Protein AF-0000000086809860 (afdb_homodimer)

Radius of gyration: 26.33 Å; Cα contacts (8 Å, |Δi|>4): 1000; chains: 2; bounding box: 72×67×66 Å

pLDDT: mean 78.14, std 24.74, range [19.41, 98.88]

Sequence (538 aa):
MSITKIWAREILDSRGNPTVEVDLYTARGLFRAAVPSGASTGIYEALELRDGDKQRYLGKGVLKAVDHINTTIAPALISSGLSVVEQEKLDNLMLELDGTENKSKFGANAILGVSLAVCKAGAAERELPLYRHIAQLAGNSDLILPVPAFNVINGGSHAGNKLAMQEFMILPVGAESFRDAMQLGAEVYHTLKGVIKDKYGKDATNVGDEGGFAPFLSCSVISHPRHTLADPPPCSGACPTPAVSTLPLWVPLPSRLLPFLSPRRRATGMSITKIWAREILDSRGNPTVEVDLYTARGLFRAAVPSGASTGIYEALELRDGDKQRYLGKGVLKAVDHINTTIAPALISSGLSVVEQEKLDNLMLELDGTENKSKFGANAILGVSLAVCKAGAAERELPLYRHIAQLAGNSDLILPVPAFNVINGGSHAGNKLAMQEFMILPVGAESFRDAMQLGAEVYHTLKGVIKDKYGKDATNVGDEGGFAPFLSCSVISHPRHTLADPPPCSGACPTPAVSTLPLWVPLPSRLLPFLSPRRRATG

Solvent-accessible surface area (backbone atoms only — not comparable to full-atom values): 29586 Å² total; per-residue (Å²): 99,44,52,75,46,52,47,47,40,78,42,65,46,100,84,54,43,54,32,40,32,23,42,31,29,39,94,89,41,79,21,73,22,68,38,85,81,70,91,78,76,59,92,86,44,62,33,68,49,54,55,61,46,61,89,37,66,73,16,44,31,33,60,58,18,30,46,38,35,50,69,47,49,30,56,51,53,42,70,66,58,51,41,35,72,44,51,67,61,55,48,48,50,53,46,60,71,43,66,43,94,44,30,61,70,45,8,33,47,35,54,49,12,50,50,48,12,36,49,49,42,19,10,56,74,67,71,38,58,56,69,56,40,51,26,55,76,68,71,46,87,78,86,76,86,76,75,67,72,41,60,52,32,24,5,27,95,37,18,31,30,59,29,51,37,31,34,33,36,48,66,55,77,64,43,89,41,70,70,49,26,51,48,52,51,36,42,50,49,55,49,47,49,52,51,43,29,72,73,66,30,54,45,24,58,20,17,17,86,80,61,6,30,30,44,83,42,63,56,33,32,73,68,49,92,82,54,56,100,71,68,76,44,79,64,75,79,87,70,79,65,49,62,67,44,74,50,85,72,80,59,88,47,62,82,87,56,61,77,53,72,61,78,79,71,80,73,80,118,99,43,53,75,46,55,48,48,42,79,42,64,45,99,83,55,43,52,31,42,32,22,40,33,29,40,94,88,42,80,22,74,21,68,38,86,80,71,89,79,77,59,93,85,45,64,32,69,47,53,55,61,44,60,89,38,66,72,15,43,31,33,59,59,18,28,47,37,34,49,70,46,48,30,56,52,53,42,70,65,58,50,41,36,70,44,53,67,61,55,50,47,49,53,46,59,71,43,66,43,94,44,30,62,69,44,8,33,46,33,53,46,13,50,49,48,13,35,48,50,43,18,11,56,74,68,70,38,57,55,70,57,41,52,26,55,77,69,72,46,85,79,84,76,84,76,75,66,75,40,60,53,32,24,5,29,94,36,18,33,30,59,28,48,37,31,34,33,36,50,65,56,76,64,44,89,41,70,67,50,26,50,50,53,52,38,42,50,49,53,50,48,46,52,50,43,28,72,72,65,31,52,46,24,58,21,17,18,87,79,60,6,30,31,44,82,41,62,55,34,32,73,67,48,90,83,54,55,99,74,65,79,46,76,66,74,79,90,68,78,67,47,63,68,44,74,50,85,72,80,61,89,49,64,83,87,57,62,76,56,74,60,77,77,71,80,74,82,120

Secondary structure (DSSP, 8-state):
-B--EEEEEEEE-TTS-EEEEEEEEETTEEEEEE----S---TTSPPPP----TTTGGGT--HHHHHHIIIIIHHHHHHHT-BTT-HHHHHHHHHHHH--TT-TTT-HHHHHHHHHHHHHHHHHHTT--HHHHHHHHHT-----PPPP-EEEEE-GGGSSSS-S-SEEEE--TT-SSHHHHHHHHHHHHHHHHHHHHHHH-GGGG-B-TTS-B-----GGGTTSTT--TT------S-----SEE---------GGGGGG---------/-B--EEEEEEEE-TTS-EEEEEEEEETTEEEEEE----S---TTS--------TTTGGGT--HHHHHHIIIIIHHHHHHHT-BTT-HHHHHHHHHHHH--TT-TTT-HHHHHHHHHHHHHHHHHHTT--HHHHHHHHHT-----PPPP-EEEEE-GGGSSSS-S-SEEEE--TT-SSHHHHHHHHHHHHHHHHHHHHHHH-GGGG-B-TTS-B-----GGGTTSTT--TT------S-----SEE---------GGGGGG---------

Nearest PDB structures (foldseek):
  2akz-assembly1_A  TM=9.689E-01  e=5.409E-35  Homo sapiens
  3b97-assembly1_A  TM=9.758E-01  e=7.255E-32  Homo sapiens
  8uel-assembly1_B  TM=9.713E-01  e=5.290E-31  Penaeus vannamei
  5wro-assembly1_A-2  TM=9.645E-01  e=1.937E-29  Drosophila melanogaster
  1pdy-assembly1_A  TM=9.615E-01  e=6.302E-29  Homarus gammarus

InterPro domains:
  IPR000941 Enolase [PR00148] (35-49)
  IPR000941 Enolase [PR00148] (107-123)
  IPR000941 Enolase [PR00148] (164-177)
  IPR000941 Enolase [PTHR11902] (1-216)
  IPR020810 Enolase, C-terminal TIM barrel domain [PF00113] (143-218)
  IPR020810 Enolase, C-terminal TIM barrel domain [SM01192] (142-267)
  IPR020811 Enolase, N-terminal [PF03952] (3-134)
  IPR020811 Enolase, N-terminal [SM01193] (3-134)
  IPR029017 Enolase-like, N-terminal [G3DSA:3.30.390.10] (1-126)
  IPR029017 Enolase-like, N-terminal [SSF54826] (3-138)
  IPR036849 Enolase-like, C-terminal domain superfamily [G3DSA:3.20.20.120] (128-224)
  IPR036849 Enolase-like, C-terminal domain superfamily [SSF51604] (143-217)

Structure (mmCIF, N/CA/C/O backbone):
data_AF-0000000086809860-model_v1
#
loop_
_entity.id
_entity.type
_entity.pdbx_description
1 polymer 'phosphopyruvate hydratase'
#
loop_
_atom_site.group_PDB
_atom_site.id
_atom_site.type_symbol
_atom_site.label_atom_id
_atom_site.label_alt_id
_atom_site.label_comp_id
_atom_site.label_asym_id
_atom_site.label_entity_id
_atom_site.label_seq_id
_atom_site.pdbx_PDB_ins_code
_atom_site.Cartn_x
_atom_site.Cartn_y
_atom_site.Cartn_z
_atom_site.occupancy
_atom_site.B_iso_or_equiv
_atom_site.auth_seq_id
_atom_site.auth_comp_id
_atom_site.auth_asym_id
_atom_site.auth_atom_id
_atom_site.pdbx_PDB_model_num
ATOM 1 N N . MET A 1 1 ? -31.062 3.893 -1.19 1 74.06 1 MET A N 1
ATOM 2 C CA . MET A 1 1 ? -31.094 3.23 0.11 1 74.06 1 MET A CA 1
ATOM 3 C C . MET A 1 1 ? -30.484 4.117 1.188 1 74.06 1 MET A C 1
ATOM 5 O O . MET A 1 1 ? -29.594 4.926 0.901 1 74.06 1 MET A O 1
ATOM 9 N N . SER A 1 2 ? -31.078 3.922 2.383 1 88.5 2 SER A N 1
ATOM 10 C CA . SER A 1 2 ? -30.719 4.801 3.494 1 88.5 2 SER A CA 1
ATOM 11 C C . SER A 1 2 ? -29.516 4.262 4.262 1 88.5 2 SER A C 1
ATOM 13 O O . SER A 1 2 ? -29.188 3.076 4.16 1 88.5 2 SER A O 1
ATOM 15 N N . ILE A 1 3 ? -28.812 5.078 4.879 1 97.06 3 ILE A N 1
ATOM 16 C CA . ILE A 1 3 ? -27.688 4.785 5.766 1 97.06 3 ILE A CA 1
ATOM 17 C C . ILE A 1 3 ? -28.203 4.121 7.043 1 97.06 3 ILE A C 1
ATOM 19 O O . ILE A 1 3 ? -29.172 4.586 7.645 1 97.06 3 ILE A O 1
ATOM 23 N N . THR A 1 4 ? -27.594 3.061 7.422 1 97.62 4 THR A N 1
ATOM 24 C CA . THR A 1 4 ? -28.047 2.363 8.617 1 97.62 4 THR A CA 1
ATOM 25 C C . THR A 1 4 ? -27.047 2.557 9.766 1 97.62 4 THR A C 1
ATOM 27 O O . THR A 1 4 ? -27.422 2.508 10.938 1 97.62 4 THR A O 1
ATOM 30 N N . LYS A 1 5 ? -25.812 2.719 9.398 1 98.19 5 LYS A N 1
ATOM 31 C CA . LYS A 1 5 ? -24.766 2.877 10.414 1 98.19 5 LYS A CA 1
ATOM 32 C C . LYS A 1 5 ? -23.547 3.584 9.844 1 98.19 5 LYS A C 1
ATOM 34 O O . LYS A 1 5 ? -23.203 3.389 8.68 1 98.19 5 LYS A O 1
ATOM 39 N N . ILE A 1 6 ? -22.953 4.414 10.641 1 98.75 6 ILE A N 1
ATOM 40 C CA . ILE A 1 6 ? -21.672 5.035 10.336 1 98.75 6 ILE A CA 1
ATOM 41 C C . ILE A 1 6 ? -20.734 4.91 11.547 1 98.75 6 ILE A C 1
ATOM 43 O O . ILE A 1 6 ? -21.141 5.176 12.68 1 98.75 6 ILE A O 1
ATOM 47 N N . TRP A 1 7 ? -19.531 4.445 11.258 1 98.75 7 TRP A N 1
ATOM 48 C CA . TRP A 1 7 ? -18.531 4.34 12.328 1 98.75 7 TRP A CA 1
ATOM 49 C C . TRP A 1 7 ? -17.156 4.75 11.828 1 98.75 7 TRP A C 1
ATOM 51 O O . TRP A 1 7 ? -16.703 4.273 10.789 1 98.75 7 TRP A O 1
ATOM 61 N N . ALA A 1 8 ? -16.562 5.633 12.609 1 98.75 8 ALA A N 1
ATOM 62 C CA . ALA A 1 8 ? -15.234 6.121 12.242 1 98.75 8 ALA A CA 1
ATOM 63 C C . ALA A 1 8 ? -14.18 5.629 13.234 1 98.75 8 ALA A C 1
ATOM 65 O O . ALA A 1 8 ? -14.492 5.344 14.391 1 98.75 8 ALA A O 1
ATOM 66 N N . ARG A 1 9 ? -12.977 5.516 12.766 1 98.56 9 ARG A N 1
ATOM 67 C CA . ARG A 1 9 ? -11.836 5.164 13.609 1 98.56 9 ARG A CA 1
ATOM 68 C C . ARG A 1 9 ? -10.57 5.867 13.133 1 98.56 9 ARG A C 1
ATOM 70 O O . ARG A 1 9 ? -10.539 6.422 12.031 1 98.56 9 ARG A O 1
ATOM 77 N N . GLU A 1 10 ? -9.617 5.887 14.031 1 97.81 10 GLU A N 1
ATOM 78 C CA . GLU A 1 10 ? -8.297 6.418 13.719 1 97.81 10 GLU A CA 1
ATOM 79 C C . GLU A 1 10 ? -7.395 5.336 13.133 1 97.81 10 GLU A C 1
ATOM 81 O O . GLU A 1 10 ? -7.316 4.227 13.664 1 97.81 10 GLU A O 1
ATOM 86 N N . ILE A 1 11 ? -6.793 5.637 11.984 1 96.56 11 ILE A N 1
ATOM 87 C CA . ILE A 1 11 ? -5.801 4.766 11.359 1 96.56 11 ILE A CA 1
ATOM 88 C C . ILE A 1 11 ? -4.523 5.551 11.086 1 96.56 11 ILE A C 1
ATOM 90 O O . ILE A 1 11 ? -4.457 6.754 11.352 1 96.56 11 ILE A O 1
ATOM 94 N N . LEU A 1 12 ? -3.51 4.914 10.664 1 94.38 12 LEU A N 1
ATOM 95 C CA . LEU A 1 12 ? -2.262 5.574 10.297 1 94.38 12 LEU A CA 1
ATOM 96 C C . LEU A 1 12 ? -2.086 5.602 8.789 1 94.38 12 LEU A C 1
ATOM 98 O O . LEU A 1 12 ? -2.389 4.617 8.102 1 94.38 12 LEU A O 1
ATOM 102 N N . ASP A 1 13 ? -1.653 6.664 8.359 1 90.06 13 ASP A N 1
ATOM 103 C CA . ASP A 1 13 ? -1.361 6.77 6.93 1 90.06 13 ASP A CA 1
ATOM 104 C C . ASP A 1 13 ? 0.019 6.199 6.609 1 90.06 13 ASP A C 1
ATOM 106 O O . ASP A 1 13 ? 0.656 5.582 7.465 1 90.06 13 ASP A O 1
ATOM 110 N N . SER A 1 14 ? 0.405 6.367 5.34 1 86.25 14 SER A N 1
ATOM 111 C CA . SER A 1 14 ? 1.627 5.738 4.852 1 86.25 14 SER A CA 1
ATOM 112 C C . SER A 1 14 ? 2.863 6.367 5.488 1 86.25 14 SER A C 1
ATOM 114 O O . SER A 1 14 ? 3.955 5.797 5.426 1 86.25 14 SER A O 1
ATOM 116 N N . ARG A 1 15 ? 2.711 7.48 6.168 1 84.31 15 ARG A N 1
ATOM 117 C CA . ARG A 1 15 ? 3.844 8.156 6.793 1 84.31 15 ARG A CA 1
ATOM 118 C C . ARG A 1 15 ? 3.83 7.957 8.305 1 84.31 15 ARG A C 1
ATOM 120 O O . ARG A 1 15 ? 4.652 8.539 9.023 1 84.31 15 ARG A O 1
ATOM 127 N N . GLY A 1 16 ? 2.885 7.262 8.711 1 88.75 16 GLY A N 1
ATOM 128 C CA . GLY A 1 16 ? 2.807 7 10.141 1 88.75 16 GLY A CA 1
ATOM 129 C C . GLY A 1 16 ? 2.049 8.07 10.898 1 88.75 16 GLY A C 1
ATOM 130 O O . GLY A 1 16 ? 2.166 8.172 12.125 1 88.75 16 GLY A O 1
ATOM 131 N N . ASN A 1 17 ? 1.341 8.859 10.188 1 92.69 17 ASN A N 1
ATOM 132 C CA . ASN A 1 17 ? 0.503 9.867 10.828 1 92.69 17 ASN A CA 1
ATOM 133 C C . ASN A 1 17 ? -0.947 9.398 10.938 1 92.69 17 ASN A C 1
ATOM 135 O O . ASN A 1 17 ? -1.474 8.773 10.016 1 92.69 17 ASN A O 1
ATOM 139 N N . PRO A 1 18 ? -1.567 9.781 12.031 1 96 18 PRO A N 1
ATOM 140 C CA . PRO A 1 18 ? -2.977 9.414 12.18 1 96 18 PRO A CA 1
ATOM 141 C C . PRO A 1 18 ? -3.875 10.055 11.133 1 96 18 PRO A C 1
ATOM 143 O O . PRO A 1 18 ? -3.637 11.203 10.727 1 96 18 PRO A O 1
ATOM 146 N N . THR A 1 19 ? -4.801 9.297 10.695 1 96.75 19 THR A N 1
ATOM 147 C CA . THR A 1 19 ? -5.867 9.797 9.836 1 96.75 19 THR A CA 1
ATOM 148 C C . THR A 1 19 ? -7.184 9.086 10.141 1 96.75 19 THR A C 1
ATOM 150 O O . THR A 1 19 ? -7.266 8.297 11.078 1 96.75 19 THR A O 1
ATOM 153 N N . VAL A 1 20 ? -8.195 9.43 9.367 1 97.88 20 VAL A N 1
ATOM 154 C CA . VAL A 1 20 ? -9.539 8.969 9.688 1 97.88 20 VAL A CA 1
ATOM 155 C C . VAL A 1 20 ? -9.992 7.93 8.656 1 97.88 20 VAL A C 1
ATOM 157 O O . VAL A 1 20 ? -9.766 8.094 7.461 1 97.88 20 VAL A O 1
ATOM 160 N N . GLU A 1 21 ? -10.57 6.855 9.133 1 98.62 21 GLU A N 1
ATOM 161 C CA . GLU A 1 21 ? -11.266 5.883 8.297 1 98.62 21 GLU A CA 1
ATOM 162 C C . GLU A 1 21 ? -12.734 5.75 8.703 1 98.62 21 GLU A C 1
ATOM 164 O O . GLU A 1 21 ? -13.047 5.73 9.898 1 98.62 21 GLU A O 1
ATOM 169 N N . VAL A 1 22 ? -13.609 5.598 7.711 1 98.88 22 VAL A N 1
ATOM 170 C CA . VAL A 1 22 ? -15.047 5.57 7.973 1 98.88 22 VAL A CA 1
ATOM 171 C C . VAL A 1 22 ? -15.664 4.32 7.344 1 98.88 22 VAL A C 1
ATOM 173 O O . VAL A 1 22 ? -15.398 4.008 6.18 1 98.88 22 VAL A O 1
ATOM 176 N N . ASP A 1 23 ? -16.453 3.656 8.094 1 98.81 23 ASP A N 1
ATOM 177 C CA . ASP A 1 23 ? -17.344 2.598 7.613 1 98.81 23 ASP A CA 1
ATOM 178 C C . ASP A 1 23 ? -18.781 3.082 7.531 1 98.81 23 ASP A C 1
ATOM 180 O O . ASP A 1 23 ? -19.344 3.572 8.516 1 98.81 23 ASP A O 1
ATOM 184 N N . LEU A 1 24 ? -19.312 2.967 6.414 1 98.81 24 LEU A N 1
ATOM 185 C CA . LEU A 1 24 ? -20.719 3.309 6.199 1 98.81 24 LEU A CA 1
ATOM 186 C C . LEU A 1 24 ? -21.516 2.09 5.738 1 98.81 24 LEU A C 1
ATOM 188 O O . LEU A 1 24 ? -21.094 1.39 4.812 1 98.81 24 LEU A O 1
ATOM 192 N N . TYR A 1 25 ? -22.641 1.857 6.395 1 98.38 25 TYR A N 1
ATOM 193 C CA . TYR A 1 25 ? -23.438 0.668 6.113 1 98.38 25 TYR A CA 1
ATOM 194 C C . TYR A 1 25 ? -24.766 1.041 5.469 1 98.38 25 TYR A C 1
ATOM 196 O O . TYR A 1 25 ? -25.406 2.012 5.875 1 98.38 25 TYR A O 1
ATOM 204 N N . THR A 1 26 ? -25.094 0.268 4.5 1 97.5 26 THR A N 1
ATOM 205 C CA . THR A 1 26 ? -26.422 0.264 3.891 1 97.5 26 THR A CA 1
ATOM 206 C C . THR A 1 26 ? -26.922 -1.163 3.721 1 97.5 26 THR A C 1
ATOM 208 O O . THR A 1 26 ? -26.281 -2.117 4.168 1 97.5 26 THR A O 1
ATOM 211 N N . ALA A 1 27 ? -28.094 -1.268 3.086 1 95.62 27 ALA A N 1
ATOM 212 C CA . ALA A 1 27 ? -28.641 -2.596 2.805 1 95.62 27 ALA A CA 1
ATOM 213 C C . ALA A 1 27 ? -27.75 -3.35 1.819 1 95.62 27 ALA A C 1
ATOM 215 O O . ALA A 1 27 ? -27.797 -4.582 1.749 1 95.62 27 ALA A O 1
ATOM 216 N N . ARG A 1 28 ? -26.922 -2.578 1.138 1 94.75 28 ARG A N 1
ATOM 217 C CA . ARG A 1 28 ? -26.078 -3.174 0.111 1 94.75 28 ARG A CA 1
ATOM 218 C C . ARG A 1 28 ? -24.75 -3.631 0.697 1 94.75 28 ARG A C 1
ATOM 220 O O . ARG A 1 28 ? -23.969 -4.32 0.029 1 94.75 28 ARG A O 1
ATOM 227 N N . GLY A 1 29 ? -24.516 -3.213 1.917 1 95.69 29 GLY A N 1
ATOM 228 C CA . GLY A 1 29 ? -23.266 -3.676 2.529 1 95.69 29 GLY A CA 1
ATOM 229 C C . GLY A 1 29 ? -22.469 -2.561 3.17 1 95.69 29 GLY A C 1
ATOM 230 O O . GLY A 1 29 ? -23.031 -1.54 3.576 1 95.69 29 GLY A O 1
ATOM 231 N N . LEU A 1 30 ? -21.219 -2.814 3.387 1 97.69 30 LEU A N 1
ATOM 232 C CA . LEU A 1 30 ? -20.281 -1.899 4.031 1 97.69 30 LEU A CA 1
ATOM 233 C C . LEU A 1 30 ? -19.438 -1.153 2.992 1 97.69 30 LEU A C 1
ATOM 235 O O . LEU A 1 30 ? -18.953 -1.756 2.035 1 97.69 30 LEU A O 1
ATOM 239 N N . PHE A 1 31 ? -19.359 0.101 3.145 1 98.06 31 PHE A N 1
ATOM 240 C CA . PHE A 1 31 ? -18.531 0.964 2.299 1 98.06 31 PHE A CA 1
ATOM 241 C C . PHE A 1 31 ? -17.516 1.733 3.135 1 98.06 31 PHE A C 1
ATOM 243 O O . PHE A 1 31 ? -17.891 2.566 3.963 1 98.06 31 PHE A O 1
ATOM 250 N N . ARG A 1 32 ? -16.297 1.496 2.842 1 98.31 32 ARG A N 1
ATOM 251 C CA . ARG A 1 32 ? -15.211 2.031 3.668 1 98.31 32 ARG A CA 1
ATOM 252 C C . ARG A 1 32 ? -14.43 3.105 2.92 1 98.31 32 ARG A C 1
ATOM 254 O O . ARG A 1 32 ? -14.172 2.969 1.723 1 98.31 32 ARG A O 1
ATOM 261 N N . ALA A 1 33 ? -14.086 4.184 3.635 1 98.06 33 ALA A N 1
ATOM 262 C CA . ALA A 1 33 ? -13.258 5.246 3.07 1 98.06 33 ALA A CA 1
ATOM 263 C C . ALA A 1 33 ? -12.219 5.727 4.078 1 98.06 33 ALA A C 1
ATOM 265 O O . ALA A 1 33 ? -12.508 5.848 5.27 1 98.06 33 ALA A O 1
ATOM 266 N N . ALA A 1 34 ? -11 5.926 3.559 1 97.56 34 ALA A N 1
ATOM 267 C CA . ALA A 1 34 ? -9.914 6.512 4.344 1 97.56 34 ALA A CA 1
ATOM 268 C C . ALA A 1 34 ? -9.539 7.891 3.809 1 97.56 34 ALA A C 1
ATOM 270 O O . ALA A 1 34 ? -9.484 8.102 2.596 1 97.56 34 ALA A O 1
ATOM 271 N N . VAL A 1 35 ? -9.242 8.75 4.699 1 95.5 35 VAL A N 1
ATOM 272 C CA . VAL A 1 35 ? -8.969 10.133 4.32 1 95.5 35 VAL A CA 1
ATOM 273 C C . VAL A 1 35 ? -7.492 10.281 3.959 1 95.5 35 VAL A C 1
ATOM 275 O O . VAL A 1 35 ? -6.617 9.906 4.738 1 95.5 35 VAL A O 1
ATOM 278 N N . PRO A 1 36 ? -7.25 10.781 2.771 1 87.56 36 PRO A N 1
ATOM 279 C CA . PRO A 1 36 ? -5.855 11.086 2.441 1 87.56 36 PRO A CA 1
ATOM 280 C C . PRO A 1 36 ? -5.293 12.25 3.254 1 87.56 36 PRO A C 1
ATOM 282 O O . PRO A 1 36 ? -6.047 13.125 3.68 1 87.56 36 PRO A O 1
ATOM 285 N N . SER A 1 37 ? -4.062 12.156 3.602 1 75.31 37 SER A N 1
ATOM 286 C CA . SER A 1 37 ? -3.408 13.227 4.355 1 75.31 37 SER A CA 1
ATOM 287 C C . SER A 1 37 ? -2.111 13.664 3.68 1 75.31 37 SER A C 1
ATOM 289 O O . SER A 1 37 ? -1.237 12.836 3.406 1 75.31 37 SER A O 1
ATOM 291 N N . GLY A 1 38 ? -2.123 14.828 3.127 1 67.75 38 GLY A N 1
ATOM 292 C CA . GLY A 1 38 ? -0.941 15.336 2.449 1 67.75 38 GLY A CA 1
ATOM 293 C C . GLY A 1 38 ? -0.037 16.156 3.354 1 67.75 38 GLY A C 1
ATOM 294 O O . GLY A 1 38 ? -0.45 16.562 4.438 1 67.75 38 GLY A O 1
ATOM 295 N N . ALA A 1 39 ? 1.229 16.203 3.023 1 63.72 39 ALA A N 1
ATOM 296 C CA . ALA A 1 39 ? 2.229 16.969 3.764 1 63.72 39 ALA A CA 1
ATOM 297 C C . ALA A 1 39 ? 2.031 18.469 3.562 1 63.72 39 ALA A C 1
ATOM 299 O O . ALA A 1 39 ? 2.271 19.266 4.477 1 63.72 39 ALA A O 1
ATOM 300 N N . SER A 1 40 ? 1.51 18.797 2.357 1 57.41 40 SER A N 1
ATOM 301 C CA . SER A 1 40 ? 1.402 20.234 2.061 1 57.41 40 SER A CA 1
ATOM 302 C C . SER A 1 40 ? 0.064 20.797 2.527 1 57.41 40 SER A C 1
ATOM 304 O O . SER A 1 40 ? -0.99 20.219 2.246 1 57.41 40 SER A O 1
ATOM 306 N N . THR A 1 41 ? 0.049 21.531 3.604 1 60.47 41 THR A N 1
ATOM 307 C CA . THR A 1 41 ? -1.183 22.172 4.055 1 60.47 41 THR A CA 1
ATOM 308 C C . THR A 1 41 ? -1.137 23.672 3.793 1 60.47 41 THR A C 1
ATOM 310 O O . THR A 1 41 ? -0.152 24.344 4.125 1 60.47 41 THR A O 1
ATOM 313 N N . GLY A 1 42 ? -1.962 24.078 2.791 1 58.22 42 GLY A N 1
ATOM 314 C CA . GLY A 1 42 ? -2.059 25.5 2.523 1 58.22 42 GLY A CA 1
ATOM 315 C C . GLY A 1 42 ? -2.938 26.234 3.52 1 58.22 42 GLY A C 1
ATOM 316 O O . GLY A 1 42 ? -3.801 25.625 4.156 1 58.22 42 GLY A O 1
ATOM 317 N N . ILE A 1 43 ? -2.668 27.5 3.674 1 62.19 43 ILE A N 1
ATOM 318 C CA . ILE A 1 43 ? -3.363 28.328 4.656 1 62.19 43 ILE A CA 1
ATOM 319 C C . ILE A 1 43 ? -4.836 28.453 4.266 1 62.19 43 ILE A C 1
ATOM 321 O O . ILE A 1 43 ? -5.68 28.766 5.109 1 62.19 43 ILE A O 1
ATOM 325 N N . TYR A 1 44 ? -5.223 28.25 3.037 1 69.12 44 TYR A N 1
ATOM 326 C CA . TYR A 1 44 ? -6.602 28.453 2.607 1 69.12 44 TYR A CA 1
ATOM 327 C C . TYR A 1 44 ? -7.316 27.109 2.441 1 69.12 44 TYR A C 1
ATOM 329 O O . TYR A 1 44 ? -8.477 27.062 2.021 1 69.12 44 TYR A O 1
ATOM 337 N N . GLU A 1 45 ? -6.676 26.156 2.922 1 74.62 45 GLU A N 1
ATOM 338 C CA . GLU A 1 45 ? -7.234 24.828 2.705 1 74.62 45 GLU A CA 1
ATOM 339 C C . GLU A 1 45 ? -8.156 24.422 3.852 1 74.62 45 GLU A C 1
ATOM 341 O O . GLU A 1 45 ? -8.109 25.016 4.934 1 74.62 45 GLU A O 1
ATOM 346 N N . ALA A 1 46 ? -9.125 23.578 3.518 1 84.62 46 ALA A N 1
ATOM 347 C CA . ALA A 1 46 ? -9.945 22.953 4.551 1 84.62 46 ALA A CA 1
ATOM 348 C C . ALA A 1 46 ? -9.078 22.406 5.684 1 84.62 46 ALA A C 1
ATOM 350 O O . ALA A 1 46 ? -7.984 21.891 5.445 1 84.62 46 ALA A O 1
ATOM 351 N N . LEU A 1 47 ? -9.547 22.656 6.84 1 86.69 47 LEU A N 1
ATOM 352 C CA . LEU A 1 47 ? -8.719 22.375 8 1 86.69 47 LEU A CA 1
ATOM 353 C C . LEU A 1 47 ? -8.797 20.906 8.375 1 86.69 47 LEU A C 1
ATOM 355 O O . LEU A 1 47 ? -9.883 20.375 8.617 1 86.69 47 LEU A O 1
ATOM 359 N N . GLU A 1 48 ? -7.734 20.312 8.32 1 90.69 48 GLU A N 1
ATOM 360 C CA . GLU A 1 48 ? -7.625 19 8.93 1 90.69 48 GLU A CA 1
ATOM 361 C C . GLU A 1 48 ? -7.57 19.094 10.453 1 90.69 48 GLU A C 1
ATOM 363 O O . GLU A 1 48 ? -6.605 19.609 11.016 1 90.69 48 GLU A O 1
ATOM 368 N N . LEU A 1 49 ? -8.539 18.562 11.125 1 94.31 49 LEU A N 1
ATOM 369 C CA . LEU A 1 49 ? -8.625 18.719 12.57 1 94.31 49 LEU A CA 1
ATOM 370 C C . LEU A 1 49 ? -7.719 17.703 13.273 1 94.31 49 LEU A C 1
ATOM 372 O O . LEU A 1 49 ? -7.879 16.5 13.109 1 94.31 49 LEU A O 1
ATOM 376 N N . ARG A 1 50 ? -6.785 18.234 14.016 1 95.5 50 ARG A N 1
ATOM 377 C CA . ARG A 1 50 ? -5.879 17.469 14.859 1 95.5 50 ARG A CA 1
ATOM 378 C C . ARG A 1 50 ? -6.203 17.656 16.344 1 95.5 50 ARG A C 1
ATOM 380 O O . ARG A 1 50 ? -6.727 18.703 16.734 1 95.5 50 ARG A O 1
ATOM 387 N N . ASP A 1 51 ? -5.844 16.688 17.109 1 97.06 51 ASP A N 1
ATOM 388 C CA . ASP A 1 51 ? -6.152 16.75 18.531 1 97.06 51 ASP A CA 1
ATOM 389 C C . ASP A 1 51 ? -5.285 17.781 19.25 1 97.06 51 ASP A C 1
ATOM 391 O O . ASP A 1 51 ? -5.711 18.391 20.234 1 97.06 51 ASP A O 1
ATOM 395 N N . GLY A 1 52 ? -4.094 17.859 18.859 1 95.5 52 GLY A N 1
ATOM 396 C CA . GLY A 1 52 ? -3.178 18.812 19.484 1 95.5 52 GLY A CA 1
ATOM 397 C C . GLY A 1 52 ? -2.537 18.266 20.75 1 95.5 52 GLY A C 1
ATOM 398 O O . GLY A 1 52 ? -1.748 18.969 21.391 1 95.5 52 GLY A O 1
ATOM 399 N N . ASP A 1 53 ? -2.922 17.078 21.141 1 95.44 53 ASP A N 1
ATOM 400 C CA . ASP A 1 53 ? -2.316 16.438 22.312 1 95.44 53 ASP A CA 1
ATOM 401 C C . ASP A 1 53 ? -0.92 15.914 21.984 1 95.44 53 ASP A C 1
ATOM 403 O O . ASP A 1 53 ? -0.777 14.898 21.281 1 95.44 53 ASP A O 1
ATOM 407 N N . LYS A 1 54 ? 0.078 16.531 22.531 1 93.5 54 LYS A N 1
ATOM 408 C CA . LYS A 1 54 ? 1.468 16.219 22.203 1 93.5 54 LYS A CA 1
ATOM 409 C C . LYS A 1 54 ? 1.853 14.82 22.703 1 93.5 54 LYS A C 1
ATOM 411 O O . LYS A 1 54 ? 2.873 14.273 22.281 1 93.5 54 LYS A O 1
ATOM 416 N N . GLN A 1 55 ? 1.052 14.258 23.516 1 92.31 55 GLN A N 1
ATOM 417 C CA . GLN A 1 55 ? 1.352 12.93 24.062 1 92.31 55 GLN A CA 1
ATOM 418 C C . GLN A 1 55 ? 0.96 11.836 23.078 1 92.31 55 GLN A C 1
ATOM 420 O O . GLN A 1 55 ? 1.316 10.672 23.266 1 92.31 55 GLN A O 1
ATOM 425 N N . ARG A 1 56 ? 0.265 12.258 22.094 1 94.5 56 ARG A N 1
ATOM 426 C CA . ARG A 1 56 ? -0.136 11.289 21.078 1 94.5 56 ARG A CA 1
ATOM 427 C C . ARG A 1 56 ? 0.291 11.742 19.688 1 94.5 56 ARG A C 1
ATOM 429 O O . ARG A 1 56 ? -0.183 12.766 19.188 1 94.5 56 ARG A O 1
ATOM 436 N N . TYR A 1 57 ? 1.152 10.953 19.109 1 94.75 57 TYR A N 1
ATOM 437 C CA . TYR A 1 57 ? 1.629 11.188 17.75 1 94.75 57 TYR A CA 1
ATOM 438 C C . TYR A 1 57 ? 2.098 12.625 17.578 1 94.75 57 TYR A C 1
ATOM 440 O O . TYR A 1 57 ? 1.791 13.266 16.578 1 94.75 57 TYR A O 1
ATOM 448 N N . LEU A 1 58 ? 2.656 13.156 18.641 1 92.75 58 LEU A N 1
ATOM 449 C CA . LEU A 1 58 ? 3.236 14.5 18.625 1 92.75 58 LEU A CA 1
ATOM 450 C C . LEU A 1 58 ? 2.178 15.547 18.297 1 92.75 58 LEU A C 1
ATOM 452 O O . LEU A 1 58 ? 2.465 16.531 17.625 1 92.75 58 LEU A O 1
ATOM 456 N N . GLY A 1 59 ? 0.941 15.273 18.672 1 94.94 59 GLY A N 1
ATOM 457 C CA . GLY A 1 59 ? -0.137 16.234 18.5 1 94.94 59 GLY A CA 1
ATOM 458 C C . GLY A 1 59 ? -0.984 15.984 17.266 1 94.94 59 GLY A C 1
ATOM 459 O O . GLY A 1 59 ? -1.991 16.656 17.047 1 94.94 59 GLY A O 1
ATOM 460 N N . LYS A 1 60 ? -0.639 14.969 16.516 1 94.31 60 LYS A N 1
ATOM 461 C CA . LYS A 1 60 ? -1.269 14.789 15.203 1 94.31 60 LYS A CA 1
ATOM 462 C C . LYS A 1 60 ? -2.441 13.82 15.289 1 94.31 60 LYS A C 1
ATOM 464 O O . LYS A 1 60 ? -2.975 13.383 14.266 1 94.31 60 LYS A O 1
ATOM 469 N N . GLY A 1 61 ? -2.816 13.43 16.516 1 95.81 61 GLY A N 1
ATOM 470 C CA . GLY A 1 61 ? -3.984 12.578 16.672 1 95.81 61 GLY A CA 1
ATOM 471 C C . GLY A 1 61 ? -5.234 13.156 16.031 1 95.81 61 GLY A C 1
ATOM 472 O O . GLY A 1 61 ? -5.336 14.375 15.844 1 95.81 61 GLY A O 1
ATOM 473 N N . VAL A 1 62 ? -6.199 12.234 15.781 1 97.56 62 VAL A N 1
ATOM 474 C CA . VAL A 1 62 ? -7.398 12.727 15.109 1 97.56 62 VAL A CA 1
ATOM 475 C C . VAL A 1 62 ? -8.641 12.18 15.812 1 97.56 62 VAL A C 1
ATOM 477 O O . VAL A 1 62 ? -9.68 11.969 15.18 1 97.56 62 VAL A O 1
ATOM 480 N N . LEU A 1 63 ? -8.625 11.945 17.047 1 97.94 63 LEU A N 1
ATOM 481 C CA . LEU A 1 63 ? -9.742 11.352 17.766 1 97.94 63 LEU A CA 1
ATOM 482 C C . LEU A 1 63 ? -10.891 12.344 17.891 1 97.94 63 LEU A C 1
ATOM 484 O O . LEU A 1 63 ? -12.062 11.938 17.953 1 97.94 63 LEU A O 1
ATOM 488 N N . LYS A 1 64 ? -10.609 13.602 17.891 1 98.06 64 LYS A N 1
ATOM 489 C CA . LYS A 1 64 ? -11.672 14.594 17.891 1 98.06 64 LYS A CA 1
ATOM 490 C C . LYS A 1 64 ? -12.523 14.492 16.641 1 98.06 64 LYS A C 1
ATOM 492 O O . LYS A 1 64 ? -13.758 14.484 16.703 1 98.06 64 LYS A O 1
ATOM 497 N N . ALA A 1 65 ? -11.844 14.414 15.555 1 97.94 65 ALA A N 1
ATOM 498 C CA . ALA A 1 65 ? -12.555 14.258 14.289 1 97.94 65 ALA A CA 1
ATOM 499 C C . ALA A 1 65 ? -13.367 12.961 14.281 1 97.94 65 ALA A C 1
ATOM 501 O O . ALA A 1 65 ? -14.516 12.953 13.844 1 97.94 65 ALA A O 1
ATOM 502 N N . VAL A 1 66 ? -12.766 11.922 14.75 1 98.69 66 VAL A N 1
ATOM 503 C CA . VAL A 1 66 ? -13.422 10.625 14.828 1 98.69 66 VAL A CA 1
ATOM 504 C C . VAL A 1 66 ? -14.68 10.742 15.695 1 98.69 66 VAL A C 1
ATOM 506 O O . VAL A 1 66 ? -15.742 10.242 15.32 1 98.69 66 VAL A O 1
ATOM 509 N N . ASP A 1 67 ? -14.539 11.414 16.797 1 98.62 67 ASP A N 1
ATOM 510 C CA . ASP A 1 67 ? -15.656 11.594 17.719 1 98.62 67 ASP A CA 1
ATOM 511 C C . ASP A 1 67 ? -16.766 12.414 17.078 1 98.62 67 ASP A C 1
ATOM 513 O O . ASP A 1 67 ? -17.953 12.117 17.266 1 98.62 67 ASP A O 1
ATOM 517 N N . HIS A 1 68 ? -16.406 13.398 16.359 1 98.56 68 HIS A N 1
ATOM 518 C CA . HIS A 1 68 ? -17.406 14.203 15.672 1 98.56 68 HIS A CA 1
ATOM 519 C C . HIS A 1 68 ? -18.219 13.359 14.695 1 98.56 68 HIS A C 1
ATOM 521 O O . HIS A 1 68 ? -19.422 13.555 14.555 1 98.56 68 HIS A O 1
ATOM 527 N N . ILE A 1 69 ? -17.562 12.453 14.016 1 98.75 69 ILE A N 1
ATOM 528 C CA . ILE A 1 69 ? -18.281 11.578 13.086 1 98.75 69 ILE A CA 1
ATOM 529 C C . ILE A 1 69 ? -19.219 10.664 13.852 1 98.75 69 ILE A C 1
ATOM 531 O O . ILE A 1 69 ? -20.422 10.586 13.539 1 98.75 69 ILE A O 1
ATOM 535 N N . ASN A 1 70 ? -18.75 10.047 14.898 1 98.81 70 ASN A N 1
ATOM 536 C CA . ASN A 1 70 ? -19.484 8.984 15.586 1 98.81 70 ASN A CA 1
ATOM 537 C C . ASN A 1 70 ? -20.625 9.547 16.422 1 98.81 70 ASN A C 1
ATOM 539 O O . ASN A 1 70 ? -21.656 8.898 16.578 1 98.81 70 ASN A O 1
ATOM 543 N N . THR A 1 71 ? -20.516 10.758 16.891 1 98.5 71 THR A N 1
ATOM 544 C CA . THR A 1 71 ? -21.484 11.25 17.859 1 98.5 71 THR A CA 1
ATOM 545 C C . THR A 1 71 ? -22.422 12.273 17.219 1 98.5 71 THR A C 1
ATOM 547 O O . THR A 1 71 ? -23.531 12.477 17.688 1 98.5 71 THR A O 1
ATOM 550 N N . THR A 1 72 ? -21.969 12.945 16.172 1 98.5 72 THR A N 1
ATOM 551 C CA . THR A 1 72 ? -22.766 14.047 15.633 1 98.5 72 THR A CA 1
ATOM 552 C C . THR A 1 72 ? -23.156 13.773 14.188 1 98.5 72 THR A C 1
ATOM 554 O O . THR A 1 72 ? -24.344 13.695 13.859 1 98.5 72 THR A O 1
ATOM 557 N N . ILE A 1 73 ? -22.219 13.547 13.344 1 98.69 73 ILE A N 1
ATOM 558 C CA . ILE A 1 73 ? -22.469 13.422 11.914 1 98.69 73 ILE A CA 1
ATOM 559 C C . ILE A 1 73 ? -23.297 12.164 11.648 1 98.69 73 ILE A C 1
ATOM 561 O O . ILE A 1 73 ? -24.297 12.203 10.922 1 98.69 73 ILE A O 1
ATOM 565 N N . ALA A 1 74 ? -22.891 11.07 12.258 1 98.62 74 ALA A N 1
ATOM 566 C CA . ALA A 1 74 ? -23.531 9.773 12.016 1 98.62 74 ALA A CA 1
ATOM 567 C C . ALA A 1 74 ? -25.016 9.82 12.375 1 98.62 74 ALA A C 1
ATOM 569 O O . ALA A 1 74 ? -25.875 9.562 11.531 1 98.62 74 ALA A O 1
ATOM 570 N N . PRO A 1 75 ? -25.359 10.211 13.609 1 98.31 75 PRO A N 1
ATOM 571 C CA . PRO A 1 75 ? -26.797 10.266 13.938 1 98.31 75 PRO A CA 1
ATOM 572 C C . PRO A 1 75 ? -27.578 11.227 13.047 1 98.31 75 PRO A C 1
ATOM 574 O O . PRO A 1 75 ? -28.719 10.945 12.688 1 98.31 75 PRO A O 1
ATOM 577 N N . ALA A 1 76 ? -26.969 12.336 12.664 1 98.25 76 ALA A N 1
ATOM 578 C CA . ALA A 1 76 ? -27.656 13.32 11.828 1 98.25 76 ALA A CA 1
ATOM 579 C C . ALA A 1 76 ? -27.969 12.758 10.445 1 98.25 76 ALA A C 1
ATOM 581 O O . ALA A 1 76 ? -29.078 12.922 9.938 1 98.25 76 ALA A O 1
ATOM 582 N N . LEU A 1 77 ? -27 12.086 9.867 1 98.31 77 LEU A N 1
ATOM 583 C CA . LEU A 1 77 ? -27.188 11.523 8.531 1 98.31 77 LEU A CA 1
ATOM 584 C C . LEU A 1 77 ? -28.203 10.375 8.562 1 98.31 77 LEU A C 1
ATOM 586 O O . LEU A 1 77 ? -29.031 10.258 7.664 1 98.31 77 LEU A O 1
ATOM 590 N N . ILE A 1 78 ? -28.125 9.57 9.578 1 97.81 78 ILE A N 1
ATOM 591 C CA . ILE A 1 78 ? -29.031 8.438 9.703 1 97.81 78 ILE A CA 1
ATOM 592 C C . ILE A 1 78 ? -30.469 8.945 9.906 1 97.81 78 ILE A C 1
ATOM 594 O O . ILE A 1 78 ? -31.391 8.453 9.258 1 97.81 78 ILE A O 1
ATOM 598 N N . SER A 1 79 ? -30.625 9.938 10.727 1 97.19 79 SER A N 1
ATOM 599 C CA . SER A 1 79 ? -31.938 10.469 11.047 1 97.19 79 SER A CA 1
ATOM 600 C C . SER A 1 79 ? -32.531 11.211 9.859 1 97.19 79 SER A C 1
ATOM 602 O O . SER A 1 79 ? -33.75 11.32 9.734 1 97.19 79 SER A O 1
ATOM 604 N N . SER A 1 80 ? -31.719 11.766 9.016 1 96.44 80 SER A N 1
ATOM 605 C CA . SER A 1 80 ? -32.188 12.523 7.863 1 96.44 80 SER A CA 1
ATOM 606 C C . SER A 1 80 ? -33 11.641 6.91 1 96.44 80 SER A C 1
ATOM 608 O O . SER A 1 80 ? -33.875 12.125 6.195 1 96.44 80 SER A O 1
ATOM 610 N N . GLY A 1 81 ? -32.594 10.336 6.797 1 95.94 81 GLY A N 1
ATOM 611 C CA . GLY A 1 81 ? -33.281 9.406 5.906 1 95.94 81 GLY A CA 1
ATOM 612 C C . GLY A 1 81 ? -32.906 9.609 4.445 1 95.94 81 GLY A C 1
ATOM 613 O O . GLY A 1 81 ? -33.531 9.016 3.562 1 95.94 81 GLY A O 1
ATOM 614 N N . LEU A 1 82 ? -31.969 10.406 4.223 1 96.5 82 LEU A N 1
ATOM 615 C CA . LEU A 1 82 ? -31.562 10.688 2.852 1 96.5 82 LEU A CA 1
ATOM 616 C C . LEU A 1 82 ? -30.922 9.453 2.215 1 96.5 82 LEU A C 1
ATOM 618 O O . LEU A 1 82 ? -30.266 8.672 2.896 1 96.5 82 LEU A O 1
ATOM 622 N N . SER A 1 83 ? -31.156 9.43 0.932 1 96.88 83 SER A N 1
ATOM 623 C CA . SER A 1 83 ? -30.562 8.344 0.167 1 96.88 83 SER A CA 1
ATOM 624 C C . SER A 1 83 ? -29.078 8.617 -0.118 1 96.88 83 SER A C 1
ATOM 626 O O . SER A 1 83 ? -28.703 9.758 -0.375 1 96.88 83 SER A O 1
ATOM 628 N N . VAL A 1 84 ? -28.312 7.539 -0.191 1 97.5 84 VAL A N 1
ATOM 629 C CA . VAL A 1 84 ? -26.891 7.668 -0.45 1 97.5 84 VAL A CA 1
ATOM 630 C C . VAL A 1 84 ? -26.672 8.148 -1.883 1 97.5 84 VAL A C 1
ATOM 632 O O . VAL A 1 84 ? -25.562 8.586 -2.23 1 97.5 84 VAL A O 1
ATOM 635 N N . VAL A 1 85 ? -27.625 8.07 -2.754 1 96.94 85 VAL A N 1
ATOM 636 C CA . VAL A 1 85 ? -27.469 8.516 -4.133 1 96.94 85 VAL A CA 1
ATOM 637 C C . VAL A 1 85 ? -27.531 10.039 -4.191 1 96.94 85 VAL A C 1
ATOM 639 O O . VAL A 1 85 ? -27.141 10.648 -5.188 1 96.94 85 VAL A O 1
ATOM 642 N N . GLU A 1 86 ? -28.094 10.648 -3.137 1 96.75 86 GLU A N 1
ATOM 643 C CA . GLU A 1 86 ? -28.203 12.102 -3.059 1 96.75 86 GLU A CA 1
ATOM 644 C C . GLU A 1 86 ? -26.953 12.711 -2.428 1 96.75 86 GLU A C 1
ATOM 646 O O . GLU A 1 86 ? -27.031 13.367 -1.388 1 96.75 86 GLU A O 1
ATOM 651 N N . GLN A 1 87 ? -25.828 12.602 -3.088 1 97.75 87 GLN A N 1
ATOM 652 C CA . GLN A 1 87 ? -24.516 13 -2.598 1 97.75 87 GLN A CA 1
ATOM 653 C C . GLN A 1 87 ? -24.5 14.469 -2.186 1 97.75 87 GLN A C 1
ATOM 655 O O . GLN A 1 87 ? -24.062 14.812 -1.084 1 97.75 87 GLN A O 1
ATOM 660 N N . GLU A 1 88 ? -25 15.328 -3.02 1 97.06 88 GLU A N 1
ATOM 661 C CA . GLU A 1 88 ? -24.953 16.766 -2.789 1 97.06 88 GLU A CA 1
ATOM 662 C C . GLU A 1 88 ? -25.766 17.156 -1.552 1 97.06 88 GLU A C 1
ATOM 664 O O . GLU A 1 88 ? -25.344 18 -0.768 1 97.06 88 GLU A O 1
ATOM 669 N N . LYS A 1 89 ? -26.891 16.562 -1.407 1 97.69 89 LYS A N 1
ATOM 670 C CA . LYS A 1 89 ? -27.734 16.859 -0.252 1 97.69 89 LYS A CA 1
ATOM 671 C C . LYS A 1 89 ? -27.062 16.422 1.046 1 97.69 89 LYS A C 1
ATOM 673 O O . LYS A 1 89 ? -27.109 17.125 2.049 1 97.69 89 LYS A O 1
ATOM 678 N N . LEU A 1 90 ? -26.469 15.266 0.998 1 98.12 90 LEU A N 1
ATOM 679 C CA . LEU A 1 90 ? -25.781 14.75 2.178 1 98.12 90 LEU A CA 1
ATOM 680 C C . LEU A 1 90 ? -24.562 15.602 2.518 1 98.12 90 LEU A C 1
ATOM 682 O O . LEU A 1 90 ? -24.328 15.922 3.686 1 98.12 90 LEU A O 1
ATOM 686 N N . ASP A 1 91 ? -23.828 16 1.517 1 98.06 91 ASP A N 1
ATOM 687 C CA . ASP A 1 91 ? -22.688 16.891 1.731 1 98.06 91 ASP A CA 1
ATOM 688 C C . ASP A 1 91 ? -23.125 18.219 2.314 1 98.06 91 ASP A C 1
ATOM 690 O O . ASP A 1 91 ? -22.516 18.734 3.254 1 98.06 91 ASP A O 1
ATOM 694 N N . ASN A 1 92 ? -24.172 18.734 1.771 1 98.06 92 ASN A N 1
ATOM 695 C CA . ASN A 1 92 ? -24.672 20.016 2.246 1 98.06 92 ASN A CA 1
ATOM 696 C C . ASN A 1 92 ? -25.172 19.922 3.688 1 98.06 92 ASN A C 1
ATOM 698 O O . ASN A 1 92 ? -25.016 20.859 4.461 1 98.06 92 ASN A O 1
ATOM 702 N N . LEU A 1 93 ? -25.75 18.844 4.004 1 98.19 93 LEU A N 1
ATOM 703 C CA . LEU A 1 93 ? -26.172 18.656 5.383 1 98.19 93 LEU A CA 1
ATOM 704 C C . LEU A 1 93 ? -24.984 18.703 6.336 1 98.19 93 LEU A C 1
ATOM 706 O O . LEU A 1 93 ? -25.047 19.344 7.383 1 98.19 93 LEU A O 1
ATOM 710 N N . MET A 1 94 ? -23.922 18.062 5.988 1 98.38 94 MET A N 1
ATOM 711 C CA . MET A 1 94 ? -22.734 18.062 6.82 1 98.38 94 MET A CA 1
ATOM 712 C C . MET A 1 94 ? -22.125 19.469 6.898 1 98.38 94 MET A C 1
ATOM 714 O O . MET A 1 94 ? -21.656 19.891 7.961 1 98.38 94 MET A O 1
ATOM 718 N N . LEU A 1 95 ? -22.141 20.172 5.789 1 97.56 95 LEU A N 1
ATOM 719 C CA . LEU A 1 95 ? -21.609 21.547 5.766 1 97.56 95 LEU A CA 1
ATOM 720 C C . LEU A 1 95 ? -22.453 22.453 6.656 1 97.56 95 LEU A C 1
ATOM 722 O O . LEU A 1 95 ? -21.906 23.297 7.363 1 97.56 95 LEU A O 1
ATOM 726 N N . GLU A 1 96 ? -23.734 22.234 6.586 1 97.88 96 GLU A N 1
ATOM 727 C CA . GLU A 1 96 ? -24.625 23.031 7.422 1 97.88 96 GLU A CA 1
ATOM 728 C C . GLU A 1 96 ? -24.406 22.734 8.898 1 97.88 96 GLU A C 1
ATOM 730 O O . GLU A 1 96 ? -24.422 23.641 9.734 1 97.88 96 GLU A O 1
ATOM 735 N N . LEU A 1 97 ? -24.234 21.516 9.211 1 97.75 97 LEU A N 1
ATOM 736 C CA . LEU A 1 97 ? -23.984 21.125 10.586 1 97.75 97 LEU A CA 1
ATOM 737 C C . LEU A 1 97 ? -22.672 21.719 11.086 1 97.75 97 LEU A C 1
ATOM 739 O O . LEU A 1 97 ? -22.562 22.125 12.242 1 97.75 97 LEU A O 1
ATOM 743 N N . ASP A 1 98 ? -21.656 21.734 10.273 1 97.75 98 ASP A N 1
ATOM 744 C CA . ASP A 1 98 ? -20.375 22.328 10.633 1 97.75 98 ASP A CA 1
ATOM 745 C C . ASP A 1 98 ? -20.5 23.844 10.797 1 97.75 98 ASP A C 1
ATOM 747 O O . ASP A 1 98 ? -20.141 24.391 11.836 1 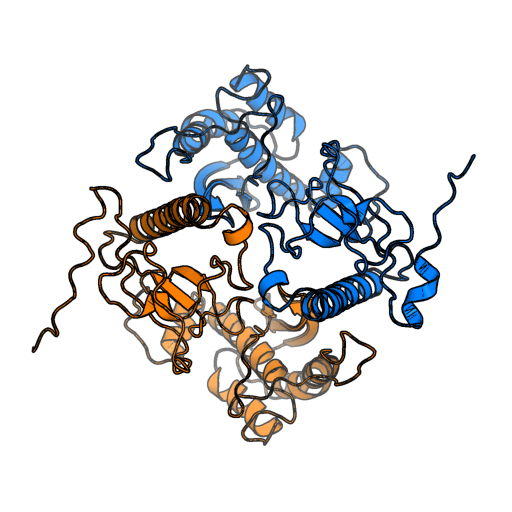97.75 98 ASP A O 1
ATOM 751 N N . GLY A 1 99 ? -20.969 24.484 9.711 1 96.62 99 GLY A N 1
ATOM 752 C CA . GLY A 1 99 ? -21.297 25.906 9.797 1 96.62 99 GLY A CA 1
ATOM 753 C C . GLY A 1 99 ? -20.109 26.812 9.562 1 96.62 99 GLY A C 1
ATOM 754 O O . GLY A 1 99 ? -20.234 28.031 9.578 1 96.62 99 GLY A O 1
ATOM 755 N N . THR A 1 100 ? -18.953 26.281 9.383 1 95.19 100 THR A N 1
ATOM 756 C CA . THR A 1 100 ? -17.766 27.094 9.133 1 95.19 100 THR A CA 1
ATOM 757 C C . THR A 1 100 ? -17.344 27.016 7.668 1 95.19 100 THR A C 1
ATOM 759 O O . THR A 1 100 ? -17.625 26.016 6.996 1 95.19 100 THR A O 1
ATOM 762 N N . GLU A 1 101 ? -16.688 28 7.199 1 90.5 101 GLU A N 1
ATOM 763 C CA . GLU A 1 101 ? -16.266 28.078 5.801 1 90.5 101 GLU A CA 1
ATOM 764 C C . GLU A 1 101 ? -15.156 27.078 5.508 1 90.5 101 GLU A C 1
ATOM 766 O O . GLU A 1 101 ? -15.102 26.5 4.418 1 90.5 101 GLU A O 1
ATOM 771 N N . ASN A 1 102 ? -14.32 26.844 6.449 1 90.56 102 ASN A N 1
ATOM 772 C CA . ASN A 1 102 ? -13.156 26 6.219 1 90.56 102 ASN A CA 1
ATOM 773 C C . ASN A 1 102 ? -13.32 24.625 6.883 1 90.56 102 ASN A C 1
ATOM 775 O O . ASN A 1 102 ? -12.336 23.906 7.074 1 90.56 102 ASN A O 1
ATOM 779 N N . LYS A 1 103 ? -14.539 24.328 7.301 1 94 103 LYS A N 1
ATOM 780 C CA . LYS A 1 103 ? -14.867 23.016 7.875 1 94 103 LYS A CA 1
ATOM 781 C C . LYS A 1 103 ? -14.062 22.766 9.148 1 94 103 LYS A C 1
ATOM 783 O O . LYS A 1 103 ? -13.539 21.656 9.344 1 94 103 LYS A O 1
ATOM 788 N N . SER A 1 104 ? -14.008 23.734 10.039 1 93.38 104 SER A N 1
ATOM 789 C CA . SER A 1 104 ? -13.094 23.656 11.18 1 93.38 104 SER A CA 1
ATOM 790 C C . SER A 1 104 ? -13.805 23.125 12.422 1 93.38 104 SER A C 1
ATOM 792 O O . SER A 1 104 ? -13.156 22.75 13.398 1 93.38 104 SER A O 1
ATOM 794 N N . LYS A 1 105 ? -15.125 23.125 12.375 1 96.38 105 LYS A N 1
ATOM 795 C CA . LYS A 1 105 ? -15.828 22.625 13.555 1 96.38 105 LYS A CA 1
ATOM 796 C C . LYS A 1 105 ? -15.664 21.109 13.695 1 96.38 105 LYS A C 1
ATOM 798 O O . LYS A 1 105 ? -15.219 20.625 14.734 1 96.38 105 LYS A O 1
ATOM 803 N N . PHE A 1 106 ? -15.969 20.406 12.656 1 97 106 PHE A N 1
ATOM 804 C CA . PHE A 1 106 ? -15.844 18.953 12.672 1 97 106 PHE A CA 1
ATOM 805 C C . PHE A 1 106 ? -14.477 18.516 12.164 1 97 106 PHE A C 1
ATOM 807 O O . PHE A 1 106 ? -13.914 17.531 12.641 1 97 106 PHE A O 1
ATOM 814 N N . GLY A 1 107 ? -13.914 19.312 11.25 1 95 107 GLY A N 1
ATOM 815 C CA . GLY A 1 107 ? -12.719 18.938 10.516 1 95 107 GLY A CA 1
ATOM 816 C C . GLY A 1 107 ? -13.008 18.453 9.102 1 95 107 GLY A C 1
ATOM 817 O O . GLY A 1 107 ? -13.93 17.656 8.891 1 95 107 GLY A O 1
ATOM 818 N N . ALA A 1 108 ? -12.18 18.969 8.211 1 94.56 108 ALA A N 1
ATOM 819 C CA . ALA A 1 108 ? -12.312 18.531 6.824 1 94.56 108 ALA A CA 1
ATOM 820 C C . ALA A 1 108 ? -12.125 17.016 6.715 1 94.56 108 ALA A C 1
ATOM 822 O O . ALA A 1 108 ? -12.758 16.359 5.875 1 94.56 108 ALA A O 1
ATOM 823 N N . ASN A 1 109 ? -11.258 16.484 7.543 1 96.31 109 ASN A N 1
ATOM 824 C CA . ASN A 1 109 ? -11.008 15.039 7.52 1 96.31 109 ASN A CA 1
ATOM 825 C C . ASN A 1 109 ? -12.227 14.25 7.977 1 96.31 109 ASN A C 1
ATOM 827 O O . ASN A 1 109 ? -12.461 13.133 7.512 1 96.31 109 ASN A O 1
ATOM 831 N N . ALA A 1 110 ? -13.023 14.781 8.844 1 97.81 110 ALA A N 1
ATOM 832 C CA . ALA A 1 110 ? -14.266 14.125 9.242 1 97.81 110 ALA A CA 1
ATOM 833 C C . ALA A 1 110 ? -15.281 14.133 8.102 1 97.81 110 ALA A C 1
ATOM 835 O O . ALA A 1 110 ? -15.82 13.086 7.734 1 97.81 110 ALA A O 1
ATOM 836 N N . ILE A 1 111 ? -15.477 15.258 7.59 1 97.88 111 ILE A N 1
ATOM 837 C CA . ILE A 1 111 ? -16.5 15.445 6.562 1 97.88 111 ILE A CA 1
ATOM 838 C C . ILE A 1 111 ? -16.109 14.664 5.309 1 97.88 111 ILE A C 1
ATOM 840 O O . ILE A 1 111 ? -16.953 13.969 4.727 1 97.88 111 ILE A O 1
ATOM 844 N N . LEU A 1 112 ? -14.891 14.773 4.898 1 97.12 112 LEU A N 1
ATOM 845 C CA . LEU A 1 112 ? -14.422 14.094 3.693 1 97.12 112 LEU A CA 1
ATOM 846 C C . LEU A 1 112 ? -14.539 12.586 3.836 1 97.12 112 LEU A C 1
ATOM 848 O O . LEU A 1 112 ? -14.945 11.898 2.895 1 97.12 112 LEU A O 1
ATOM 852 N N . GLY A 1 113 ? -14.148 12.047 4.984 1 98 113 GLY A N 1
ATOM 853 C CA . GLY A 1 113 ? -14.266 10.617 5.215 1 98 113 GLY A CA 1
ATOM 854 C C . GLY A 1 113 ? -15.68 10.094 5.008 1 98 113 GLY A C 1
ATOM 855 O O . GLY A 1 113 ? -15.875 9.094 4.312 1 98 113 GLY A O 1
ATOM 856 N N . VAL A 1 114 ? -16.594 10.789 5.566 1 98.75 114 VAL A N 1
ATOM 857 C CA . VAL A 1 114 ? -18 10.375 5.434 1 98.75 114 VAL A CA 1
ATOM 858 C C . VAL A 1 114 ? -18.453 10.57 3.992 1 98.75 114 VAL A C 1
ATOM 860 O O . VAL A 1 114 ? -19.109 9.695 3.422 1 98.75 114 VAL A O 1
ATOM 863 N N . SER A 1 115 ? -18.125 11.703 3.426 1 98.56 115 SER A N 1
ATOM 864 C CA . SER A 1 115 ? -18.516 12.016 2.053 1 98.56 115 SER A CA 1
ATOM 865 C C . SER A 1 115 ? -18.031 10.945 1.086 1 98.56 115 SER A C 1
ATOM 867 O O . SER A 1 115 ? -18.781 10.5 0.218 1 98.56 115 SER A O 1
ATOM 869 N N . LEU A 1 116 ? -16.812 10.516 1.251 1 98.25 116 LEU A N 1
ATOM 870 C CA . LEU A 1 116 ? -16.25 9.492 0.381 1 98.25 116 LEU A CA 1
ATOM 871 C C . LEU A 1 116 ? -16.969 8.164 0.558 1 98.25 116 LEU A C 1
ATOM 873 O O . LEU A 1 116 ? -17.219 7.449 -0.418 1 98.25 116 LEU A O 1
ATOM 877 N N . ALA A 1 117 ? -17.234 7.824 1.773 1 98.69 117 ALA A N 1
ATOM 878 C CA . ALA A 1 117 ? -17.969 6.586 2.037 1 98.69 117 ALA A CA 1
ATOM 879 C C . ALA A 1 117 ? -19.344 6.625 1.402 1 98.69 117 ALA A C 1
ATOM 881 O O . ALA A 1 117 ? -19.797 5.633 0.829 1 98.69 117 ALA A O 1
ATOM 882 N N . VAL A 1 118 ? -20 7.766 1.465 1 98.5 118 VAL A N 1
ATOM 883 C CA . VAL A 1 118 ? -21.312 7.953 0.843 1 98.5 118 VAL A CA 1
ATOM 884 C C . VAL A 1 118 ? -21.188 7.785 -0.67 1 98.5 118 VAL A C 1
ATOM 886 O O . VAL A 1 118 ? -22.031 7.145 -1.297 1 98.5 118 VAL A O 1
ATOM 889 N N . CYS A 1 119 ? -20.188 8.367 -1.168 1 98.38 119 CYS A N 1
ATOM 890 C CA . CYS A 1 119 ? -19.953 8.297 -2.607 1 98.38 119 CYS A CA 1
ATOM 891 C C . CYS A 1 119 ? -19.828 6.852 -3.072 1 98.38 119 CYS A C 1
ATOM 893 O O . CYS A 1 119 ? -20.438 6.461 -4.07 1 98.38 119 CYS A O 1
ATOM 895 N N . LYS A 1 120 ? -19.078 6.098 -2.375 1 98.44 120 LYS A N 1
ATOM 896 C CA . LYS A 1 120 ? -18.906 4.684 -2.697 1 98.44 120 LYS A CA 1
ATOM 897 C C . LYS A 1 120 ? -20.219 3.93 -2.561 1 98.44 120 LYS A C 1
ATOM 899 O O . LYS A 1 120 ? -20.547 3.082 -3.395 1 98.44 120 LYS A O 1
ATOM 904 N N . ALA A 1 121 ? -20.953 4.207 -1.551 1 98.38 121 ALA A N 1
ATOM 905 C CA . ALA A 1 121 ? -22.266 3.578 -1.346 1 98.38 121 ALA A CA 1
ATOM 906 C C . ALA A 1 121 ? -23.234 3.955 -2.459 1 98.38 121 ALA A C 1
ATOM 908 O O . ALA A 1 121 ? -24 3.115 -2.93 1 98.38 121 ALA A O 1
ATOM 909 N N . GLY A 1 122 ? -23.219 5.254 -2.805 1 98.12 122 GLY A N 1
ATOM 910 C CA . GLY A 1 122 ? -24.062 5.711 -3.896 1 98.12 122 GLY A CA 1
ATOM 911 C C . GLY A 1 122 ? -23.781 5 -5.207 1 98.12 122 GLY A C 1
ATOM 912 O O . GLY A 1 122 ? -24.703 4.633 -5.934 1 98.12 122 GLY A O 1
ATOM 913 N N . ALA A 1 123 ? -22.5 4.812 -5.5 1 97.88 123 ALA A N 1
ATOM 914 C CA . ALA A 1 123 ? -22.125 4.078 -6.703 1 97.88 123 ALA A CA 1
ATOM 915 C C . ALA A 1 123 ? -22.672 2.656 -6.676 1 97.88 123 ALA A C 1
ATOM 917 O O . ALA A 1 123 ? -23.219 2.178 -7.672 1 97.88 123 ALA A O 1
ATOM 918 N N . ALA A 1 124 ? -22.531 2.045 -5.547 1 97.19 124 ALA A N 1
ATOM 919 C CA . ALA A 1 124 ? -23.016 0.677 -5.387 1 97.19 124 ALA A CA 1
ATOM 920 C C . ALA A 1 124 ? -24.531 0.616 -5.535 1 97.19 124 ALA A C 1
ATOM 922 O O . ALA A 1 124 ? -25.078 -0.309 -6.152 1 97.19 124 ALA A O 1
ATOM 923 N N . GLU A 1 125 ? -25.234 1.547 -4.992 1 96.94 125 GLU A N 1
ATOM 924 C CA . GLU A 1 125 ? -26.688 1.609 -5.074 1 96.94 125 GLU A CA 1
ATOM 925 C C . GLU A 1 125 ? -27.156 1.735 -6.523 1 96.94 125 GLU A C 1
ATOM 927 O O . GLU A 1 125 ? -28.172 1.151 -6.906 1 96.94 125 GLU A O 1
ATOM 932 N N . ARG A 1 126 ? -26.422 2.441 -7.246 1 96.44 126 ARG A N 1
ATOM 933 C CA . ARG A 1 126 ? -26.766 2.668 -8.648 1 96.44 126 ARG A CA 1
ATOM 934 C C . ARG A 1 126 ? -26.172 1.584 -9.539 1 96.44 126 ARG A C 1
ATOM 936 O O . ARG A 1 126 ? -26.328 1.627 -10.766 1 96.44 126 ARG A O 1
ATOM 943 N N . GLU A 1 127 ? -25.391 0.692 -8.883 1 96.62 127 GLU A N 1
ATOM 944 C CA . GLU A 1 127 ? -24.734 -0.393 -9.609 1 96.62 127 GLU A CA 1
ATOM 945 C C . GLU A 1 127 ? -23.828 0.148 -10.711 1 96.62 127 GLU A C 1
ATOM 947 O O . GLU A 1 127 ? -23.875 -0.321 -11.844 1 96.62 127 GLU A O 1
ATOM 952 N N . LEU A 1 128 ? -23.109 1.159 -10.375 1 95.69 128 LEU A N 1
ATOM 953 C CA . LEU A 1 128 ? -22.109 1.78 -11.242 1 95.69 128 LEU A CA 1
ATOM 954 C C . LEU A 1 128 ? -20.719 1.674 -10.641 1 95.69 128 LEU A C 1
ATOM 956 O O . LEU A 1 128 ? -20.562 1.688 -9.414 1 95.69 128 LEU A O 1
ATOM 960 N N . PRO A 1 129 ? -19.781 1.546 -11.586 1 95.38 129 PRO A N 1
ATOM 961 C CA . PRO A 1 129 ? -18.438 1.771 -11.047 1 95.38 129 PRO A CA 1
ATOM 962 C C . PRO A 1 129 ? -18.266 3.16 -10.438 1 95.38 129 PRO A C 1
ATOM 964 O O . PRO A 1 129 ? -18.891 4.121 -10.898 1 95.38 129 PRO A O 1
ATOM 967 N N . LEU A 1 130 ? -17.453 3.197 -9.5 1 96.19 130 LEU A N 1
ATOM 968 C CA . LEU A 1 130 ? -17.281 4.438 -8.758 1 96.19 130 LEU A CA 1
ATOM 969 C C . LEU A 1 130 ? -16.953 5.594 -9.703 1 96.19 130 LEU A C 1
ATOM 971 O O . LEU A 1 130 ? -17.5 6.688 -9.57 1 96.19 130 LEU A O 1
ATOM 975 N N . TYR A 1 131 ? -16.047 5.383 -10.711 1 93.81 131 TYR A N 1
ATOM 976 C CA . TYR A 1 131 ? -15.609 6.465 -11.586 1 93.81 131 TYR A CA 1
ATOM 977 C C . TYR A 1 131 ? -16.766 7 -12.422 1 93.81 131 TYR 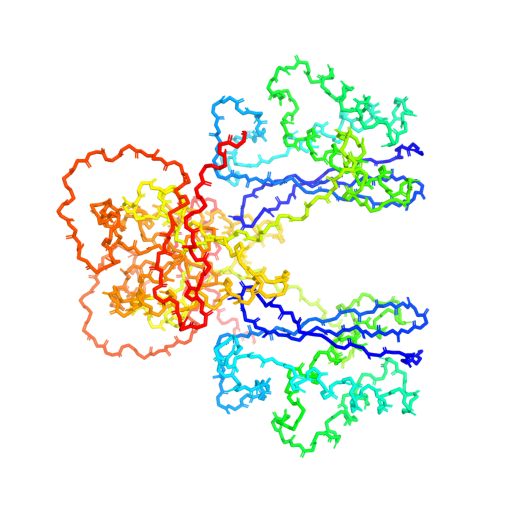A C 1
ATOM 979 O O . TYR A 1 131 ? -16.828 8.195 -12.719 1 93.81 131 TYR A O 1
ATOM 987 N N . ARG A 1 132 ? -17.641 6.18 -12.773 1 95.5 132 ARG A N 1
ATOM 988 C CA . ARG A 1 132 ? -18.812 6.621 -13.531 1 95.5 132 ARG A CA 1
ATOM 989 C C . ARG A 1 132 ? -19.766 7.406 -12.641 1 95.5 132 ARG A C 1
ATOM 991 O O . ARG A 1 132 ? -20.359 8.398 -13.078 1 95.5 132 ARG A O 1
ATOM 998 N N . HIS A 1 133 ? -19.938 6.844 -11.445 1 96.38 133 HIS A N 1
ATOM 999 C CA . HIS A 1 133 ? -20.781 7.559 -10.484 1 96.38 133 HIS A CA 1
ATOM 1000 C C . HIS A 1 133 ? -20.25 8.969 -10.234 1 96.38 133 HIS A C 1
ATOM 1002 O O . HIS A 1 133 ? -21.016 9.93 -10.258 1 96.38 133 HIS A O 1
ATOM 1008 N N . ILE A 1 134 ? -18.969 9.117 -10.078 1 95.5 134 ILE A N 1
ATOM 1009 C CA . ILE A 1 134 ? -18.344 10.414 -9.852 1 95.5 134 ILE A CA 1
ATOM 1010 C C . ILE A 1 134 ? -18.516 11.289 -11.086 1 95.5 134 ILE A C 1
ATOM 1012 O O . ILE A 1 134 ? -18.797 12.484 -10.969 1 95.5 134 ILE A O 1
ATOM 1016 N N . ALA A 1 135 ? -18.344 10.742 -12.25 1 94.62 135 ALA A N 1
ATOM 1017 C CA . ALA A 1 135 ? -18.531 11.477 -13.5 1 94.62 135 ALA A CA 1
ATOM 1018 C C . ALA A 1 135 ? -19.938 12.039 -13.609 1 94.62 135 ALA A C 1
ATOM 1020 O O . ALA A 1 135 ? -20.125 13.188 -14.008 1 94.62 135 ALA A O 1
ATOM 1021 N N . GLN A 1 136 ? -20.828 11.289 -13.25 1 94.75 136 GLN A N 1
ATOM 1022 C CA . GLN A 1 136 ? -22.219 11.727 -13.305 1 94.75 136 GLN A CA 1
ATOM 1023 C C . GLN A 1 136 ? -22.5 12.836 -12.297 1 94.75 136 GLN A C 1
ATOM 1025 O O . GLN A 1 136 ? -23.172 13.82 -12.617 1 94.75 136 GLN A O 1
ATOM 1030 N N . LEU A 1 137 ? -22 12.695 -11.094 1 94.44 137 LEU A N 1
ATOM 1031 C CA . LEU A 1 137 ? -22.141 13.742 -10.086 1 94.44 137 LEU A CA 1
ATOM 1032 C C . LEU A 1 137 ? -21.547 15.055 -10.578 1 94.44 137 LEU A C 1
ATOM 1034 O O . LEU A 1 137 ? -22.078 16.125 -10.281 1 94.44 137 LEU A O 1
ATOM 1038 N N . ALA A 1 138 ? -20.438 14.914 -11.367 1 93.69 138 ALA A N 1
ATOM 1039 C CA . ALA A 1 138 ? -19.719 16.094 -11.859 1 93.69 138 ALA A CA 1
ATOM 1040 C C . ALA A 1 138 ? -20.328 16.594 -13.164 1 93.69 138 ALA A C 1
ATOM 1042 O O . ALA A 1 138 ? -19.906 17.625 -13.688 1 93.69 138 ALA A O 1
ATOM 1043 N N . GLY A 1 139 ? -21.219 15.922 -13.711 1 93.31 139 GLY A N 1
ATOM 1044 C CA . GLY A 1 139 ? -21.828 16.297 -14.977 1 93.31 139 GLY A CA 1
ATOM 1045 C C . GLY A 1 139 ? -20.891 16.109 -16.156 1 93.31 139 GLY A C 1
ATOM 1046 O O . GLY A 1 139 ? -20.938 16.875 -17.125 1 93.31 139 GLY A O 1
ATOM 1047 N N . ASN A 1 140 ? -19.984 15.156 -15.984 1 90.19 140 ASN A N 1
ATOM 1048 C CA . ASN A 1 140 ? -19 14.867 -17.031 1 90.19 140 ASN A CA 1
ATOM 1049 C C . ASN A 1 140 ? -19.344 13.578 -17.781 1 90.19 140 ASN A C 1
ATOM 1051 O O . ASN A 1 140 ? -19.234 12.484 -17.203 1 90.19 140 ASN A O 1
ATOM 1055 N N . SER A 1 141 ? -19.672 13.664 -18.984 1 89 141 SER A N 1
ATOM 1056 C CA . SER A 1 141 ? -20.078 12.492 -19.75 1 89 141 SER A CA 1
ATOM 1057 C C . SER A 1 141 ? -18.922 11.938 -20.562 1 89 141 SER A C 1
ATOM 1059 O O . SER A 1 141 ? -18.984 10.812 -21.062 1 89 141 SER A O 1
ATOM 1061 N N . ASP A 1 142 ? -17.938 12.742 -20.75 1 90.19 142 ASP A N 1
ATOM 1062 C CA . ASP A 1 142 ? -16.797 12.312 -21.547 1 90.19 142 ASP A CA 1
ATOM 1063 C C . ASP A 1 142 ? -15.586 11.992 -20.672 1 90.19 142 ASP A C 1
ATOM 1065 O O . ASP A 1 142 ? -14.844 12.898 -20.266 1 90.19 142 ASP A O 1
ATOM 1069 N N . LEU A 1 143 ? -15.469 10.758 -20.406 1 88.38 143 LEU A N 1
ATOM 1070 C CA . LEU A 1 143 ? -14.398 10.328 -19.516 1 88.38 143 LEU A CA 1
ATOM 1071 C C . LEU A 1 143 ? -13.141 9.984 -20.312 1 88.38 143 LEU A C 1
ATOM 1073 O O . LEU A 1 143 ? -13.203 9.258 -21.297 1 88.38 143 LEU A O 1
ATOM 1077 N N . ILE A 1 144 ? -12.008 10.664 -19.922 1 82.62 144 ILE A N 1
ATOM 1078 C CA . ILE A 1 144 ? -10.703 10.406 -20.531 1 82.62 144 ILE A CA 1
ATOM 1079 C C . ILE A 1 144 ? -9.719 9.953 -19.453 1 82.62 144 ILE A C 1
ATOM 1081 O O . ILE A 1 144 ? -9.68 10.508 -18.359 1 82.62 144 ILE A O 1
ATOM 1085 N N . LEU A 1 145 ? -9 8.859 -19.703 1 81.88 145 LEU A N 1
ATOM 1086 C CA . LEU A 1 145 ? -7.934 8.422 -18.797 1 81.88 145 LEU A CA 1
ATOM 1087 C C . LEU A 1 145 ? -6.664 9.234 -19.031 1 81.88 145 LEU A C 1
ATOM 1089 O O . LEU A 1 145 ? -6.207 9.383 -20.156 1 81.88 145 LEU A O 1
ATOM 1093 N N . PRO A 1 146 ? -6.23 9.797 -17.906 1 81.44 146 PRO A N 1
ATOM 1094 C CA . PRO A 1 146 ? -5.012 10.594 -18.078 1 81.44 146 PRO A CA 1
ATOM 1095 C C . PRO A 1 146 ? -3.785 9.734 -18.391 1 81.44 146 PRO A C 1
ATOM 1097 O O . PRO A 1 146 ? -3.764 8.547 -18.062 1 81.44 146 PRO A O 1
ATOM 1100 N N . VAL A 1 147 ? -2.846 10.305 -19.109 1 84.25 147 VAL A N 1
ATOM 1101 C CA . VAL A 1 147 ? -1.523 9.703 -19.234 1 84.25 147 VAL A CA 1
ATOM 1102 C C . VAL A 1 147 ? -0.849 9.648 -17.859 1 84.25 147 VAL A C 1
ATOM 1104 O O . VAL A 1 147 ? -0.935 10.609 -17.094 1 84.25 147 VAL A O 1
ATOM 1107 N N . PRO A 1 148 ? -0.312 8.453 -17.547 1 87.25 148 PRO A N 1
ATOM 1108 C CA . PRO A 1 148 ? 0.34 8.391 -16.234 1 87.25 148 PRO A CA 1
ATOM 1109 C C . PRO A 1 148 ? 1.462 9.414 -16.078 1 87.25 148 PRO A C 1
ATOM 1111 O O . PRO A 1 148 ? 2.186 9.688 -17.047 1 87.25 148 PRO A O 1
ATOM 1114 N N . ALA A 1 149 ? 1.489 10.023 -14.891 1 86.56 149 ALA A N 1
ATOM 1115 C CA . ALA A 1 149 ? 2.547 10.961 -14.523 1 86.56 149 ALA A CA 1
ATOM 1116 C C . ALA A 1 149 ? 3.514 10.336 -13.523 1 86.56 149 ALA A C 1
ATOM 1118 O O . ALA A 1 149 ? 3.092 9.781 -12.508 1 86.56 149 ALA A O 1
ATOM 1119 N N . PHE A 1 150 ? 4.75 10.359 -13.836 1 86.06 150 PHE A N 1
ATOM 1120 C CA . PHE A 1 150 ? 5.754 9.719 -13 1 86.06 150 PHE A CA 1
ATOM 1121 C C . PHE A 1 150 ? 6.641 10.758 -12.328 1 86.06 150 PHE A C 1
ATOM 1123 O O . PHE A 1 150 ? 7.316 11.531 -13 1 86.06 150 PHE A O 1
ATOM 1130 N N . ASN A 1 151 ? 6.559 10.797 -10.938 1 84.31 151 ASN A N 1
ATOM 1131 C CA . ASN A 1 151 ? 7.527 11.578 -10.172 1 84.31 151 ASN A CA 1
ATOM 1132 C C . ASN A 1 151 ? 8.906 10.914 -10.18 1 84.31 151 ASN A C 1
ATOM 1134 O O . ASN A 1 151 ? 9.07 9.797 -9.688 1 84.31 151 ASN A O 1
ATOM 1138 N N . VAL A 1 152 ? 9.883 11.617 -10.727 1 84.75 152 VAL A N 1
ATOM 1139 C CA . VAL A 1 152 ? 11.164 10.945 -10.891 1 84.75 152 VAL A CA 1
ATOM 1140 C C . VAL A 1 152 ? 12.219 11.633 -10.023 1 84.75 152 VAL A C 1
ATOM 1142 O O . VAL A 1 152 ? 13.203 11.008 -9.617 1 84.75 152 VAL A O 1
ATOM 1145 N N . ILE A 1 153 ? 12.062 12.844 -9.711 1 80.69 153 ILE A N 1
ATOM 1146 C CA . ILE A 1 153 ? 12.984 13.57 -8.844 1 80.69 153 ILE A CA 1
ATOM 1147 C C . ILE A 1 153 ? 12.195 14.422 -7.852 1 80.69 153 ILE A C 1
ATOM 1149 O O . ILE A 1 153 ? 11.219 15.07 -8.227 1 80.69 153 ILE A O 1
ATOM 1153 N N . ASN A 1 154 ? 12.562 14.344 -6.613 1 79.19 154 ASN A N 1
ATOM 1154 C CA . ASN A 1 154 ? 11.914 15.133 -5.566 1 79.19 154 ASN A CA 1
ATOM 1155 C C . ASN A 1 154 ? 12.82 16.25 -5.07 1 79.19 154 ASN A C 1
ATOM 1157 O O . ASN A 1 154 ? 14.047 16.094 -5.039 1 79.19 154 ASN A O 1
ATOM 1161 N N . GLY A 1 155 ? 12.273 17.328 -4.766 1 70.62 155 GLY A N 1
ATOM 1162 C CA . GLY A 1 155 ? 12.914 18.469 -4.121 1 70.62 155 GLY A CA 1
ATOM 1163 C C . GLY A 1 155 ? 12.031 19.156 -3.105 1 70.62 155 GLY A C 1
ATOM 1164 O O . GLY A 1 155 ? 11.031 18.594 -2.658 1 70.62 155 GLY A O 1
ATOM 1165 N N . GLY A 1 156 ? 12.484 20.25 -2.652 1 65.88 156 GLY A N 1
ATOM 1166 C CA . GLY A 1 156 ? 11.672 21.016 -1.719 1 65.88 156 GLY A CA 1
ATOM 1167 C C . GLY A 1 156 ? 11.367 20.266 -0.437 1 65.88 156 GLY A C 1
ATOM 1168 O O . GLY A 1 156 ? 12.258 19.688 0.18 1 65.88 156 GLY A O 1
ATOM 1169 N N . SER A 1 157 ? 10.047 20.344 -0.067 1 63.56 157 SER A N 1
ATOM 1170 C CA . SER A 1 157 ? 9.594 19.719 1.17 1 63.56 157 SER A CA 1
ATOM 1171 C C . SER A 1 157 ? 9.586 18.188 1.046 1 63.56 157 SER A C 1
ATOM 1173 O O . SER A 1 157 ? 9.5 17.484 2.049 1 63.56 157 SER A O 1
ATOM 1175 N N . HIS A 1 158 ? 9.781 17.797 -0.176 1 66 158 HIS A N 1
ATOM 1176 C CA . HIS A 1 158 ? 9.672 16.359 -0.404 1 66 158 HIS A CA 1
ATOM 1177 C C . HIS A 1 158 ? 11.047 15.695 -0.385 1 66 158 HIS A C 1
ATOM 1179 O O . HIS A 1 158 ? 11.148 14.469 -0.476 1 66 158 HIS A O 1
ATOM 1185 N N . ALA A 1 159 ? 12.008 16.562 -0.297 1 66.81 159 ALA A N 1
ATOM 1186 C CA . ALA A 1 159 ? 13.367 16.016 -0.25 1 66.81 159 ALA A CA 1
ATOM 1187 C C . ALA A 1 159 ? 14.281 16.906 0.585 1 66.81 159 ALA A C 1
ATOM 1189 O O . ALA A 1 159 ? 13.977 18.078 0.814 1 66.81 159 ALA A O 1
ATOM 1190 N N . GLY A 1 160 ? 15.297 16.438 1.09 1 62.94 160 GLY A N 1
ATOM 1191 C CA . GLY A 1 160 ? 16.234 17.188 1.9 1 62.94 160 GLY A CA 1
ATOM 1192 C C . GLY A 1 160 ? 17.266 17.938 1.077 1 62.94 160 GLY A C 1
ATOM 1193 O O . GLY A 1 160 ? 18.125 18.641 1.627 1 62.94 160 GLY A O 1
ATOM 1194 N N . ASN A 1 161 ? 17.078 17.875 -0.184 1 64.44 161 ASN A N 1
ATOM 1195 C CA . ASN A 1 161 ? 18.094 18.516 -1.011 1 64.44 161 ASN A CA 1
ATOM 1196 C C . ASN A 1 161 ? 17.781 19.984 -1.242 1 64.44 161 ASN A C 1
ATOM 1198 O O . ASN A 1 161 ? 16.875 20.531 -0.619 1 64.44 161 ASN A O 1
ATOM 1202 N N . LYS A 1 162 ? 18.609 20.641 -2.053 1 64.56 162 LYS A N 1
ATOM 1203 C CA . LYS A 1 162 ? 18.516 22.078 -2.213 1 64.56 162 LYS A CA 1
ATOM 1204 C C . LYS A 1 162 ? 17.672 22.453 -3.43 1 64.56 162 LYS A C 1
ATOM 1206 O O . LYS A 1 162 ? 17.625 23.609 -3.834 1 64.56 162 LYS A O 1
ATOM 1211 N N . LEU A 1 163 ? 17.047 21.453 -4.039 1 67.31 163 LEU A N 1
ATOM 1212 C CA . LEU A 1 163 ? 16.203 21.75 -5.191 1 67.31 163 LEU A CA 1
ATOM 1213 C C . LEU A 1 163 ? 14.938 22.469 -4.762 1 67.31 163 LEU A C 1
ATOM 1215 O O . LEU A 1 163 ? 14.273 22.062 -3.805 1 67.31 163 LEU A O 1
ATOM 1219 N N . ALA A 1 164 ? 14.562 23.562 -5.43 1 61.28 164 ALA A N 1
ATOM 1220 C CA . ALA A 1 164 ? 13.391 24.359 -5.082 1 61.28 164 ALA A CA 1
ATOM 1221 C C . ALA A 1 164 ? 12.102 23.656 -5.488 1 61.28 164 ALA A C 1
ATOM 1223 O O . ALA A 1 164 ? 11.102 23.703 -4.762 1 61.28 164 ALA A O 1
ATOM 1224 N N . MET A 1 165 ? 12.234 23.047 -6.703 1 68.94 165 MET A N 1
ATOM 1225 C CA . MET A 1 165 ? 11.039 22.375 -7.199 1 68.94 165 MET A CA 1
ATOM 1226 C C . MET A 1 165 ? 10.734 21.125 -6.391 1 68.94 165 MET A C 1
ATOM 1228 O O . MET A 1 165 ? 11.641 20.359 -6.066 1 68.94 165 MET A O 1
ATOM 1232 N N . GLN A 1 166 ? 9.469 20.906 -6.09 1 72.31 166 GLN A N 1
ATOM 1233 C CA . GLN A 1 166 ? 9.07 19.797 -5.23 1 72.31 166 GLN A CA 1
ATOM 1234 C C . GLN A 1 166 ? 9.117 18.469 -5.988 1 72.31 166 GLN A C 1
ATOM 1236 O O . GLN A 1 166 ? 9.484 17.438 -5.422 1 72.31 166 GLN A O 1
ATOM 1241 N N . GLU A 1 167 ? 8.688 18.656 -7.363 1 75.12 167 GLU A N 1
ATOM 1242 C CA . GLU A 1 167 ? 8.594 17.422 -8.125 1 75.12 167 GLU A CA 1
ATOM 1243 C C . GLU A 1 167 ? 9 17.625 -9.578 1 75.12 167 GLU A C 1
ATOM 1245 O O . GLU A 1 167 ? 8.672 18.656 -10.18 1 75.12 167 GLU A O 1
ATOM 1250 N N . PHE A 1 168 ? 9.797 16.766 -10.125 1 76.19 168 PHE A N 1
ATOM 1251 C CA . PHE A 1 168 ? 9.992 16.594 -11.562 1 76.19 168 PHE A CA 1
ATOM 1252 C C . PHE A 1 168 ? 9.266 15.352 -12.055 1 76.19 168 PHE A C 1
ATOM 1254 O O . PHE A 1 168 ? 9.492 14.25 -11.547 1 76.19 168 PHE A O 1
ATOM 1261 N N . MET A 1 169 ? 8.367 15.664 -12.969 1 83.19 169 MET A N 1
ATOM 1262 C CA . MET A 1 169 ? 7.551 14.555 -13.445 1 83.19 169 MET A CA 1
ATOM 1263 C C . MET A 1 169 ? 7.758 14.32 -14.938 1 83.19 169 MET A C 1
ATOM 1265 O O . MET A 1 169 ? 8.102 15.25 -15.672 1 83.19 169 MET A O 1
ATOM 1269 N N . ILE A 1 170 ? 7.598 13.102 -15.383 1 81.12 170 ILE A N 1
ATOM 1270 C CA . ILE A 1 170 ? 7.617 12.75 -16.797 1 81.12 170 ILE A CA 1
ATOM 1271 C C . ILE A 1 170 ? 6.266 12.164 -17.203 1 81.12 170 ILE A C 1
ATOM 1273 O O . ILE A 1 170 ? 5.648 11.422 -16.438 1 81.12 170 ILE A O 1
ATOM 1277 N N . LEU A 1 171 ? 5.812 12.57 -18.344 1 86.06 171 LEU A N 1
ATOM 1278 C CA . LEU A 1 171 ? 4.574 12.078 -18.938 1 86.06 171 LEU A CA 1
ATOM 1279 C C . LEU A 1 171 ? 4.832 11.445 -20.312 1 86.06 171 LEU A C 1
ATOM 1281 O O . LEU A 1 171 ? 5.211 12.141 -21.25 1 86.06 171 LEU A O 1
ATOM 1285 N N . PRO A 1 172 ? 4.621 10.18 -20.453 1 87.06 172 PRO A N 1
ATOM 1286 C CA . PRO A 1 172 ? 4.836 9.531 -21.75 1 87.06 172 PRO A CA 1
ATOM 1287 C C . PRO A 1 172 ? 3.682 9.758 -22.719 1 87.06 172 PRO A C 1
ATOM 1289 O O . PRO A 1 172 ? 2.977 8.82 -23.094 1 87.06 172 PRO A O 1
ATOM 1292 N N . VAL A 1 173 ? 3.449 10.836 -23.266 1 83.88 173 VAL A N 1
ATOM 1293 C CA . VAL A 1 173 ? 2.312 11.266 -24.078 1 83.88 173 VAL A CA 1
ATOM 1294 C C . VAL A 1 173 ? 2.375 10.602 -25.453 1 83.88 173 VAL A C 1
ATOM 1296 O O . VAL A 1 173 ? 1.356 10.477 -26.125 1 83.88 173 VAL A O 1
ATOM 1299 N N . GLY A 1 174 ? 3.441 10.188 -25.891 1 84.69 174 GLY A N 1
ATOM 1300 C CA . GLY A 1 174 ? 3.592 9.539 -27.188 1 84.69 174 GLY A CA 1
ATOM 1301 C C . GLY A 1 174 ? 3.373 8.039 -27.141 1 84.69 174 GLY A C 1
ATOM 1302 O O . GLY A 1 174 ? 3.455 7.363 -28.172 1 84.69 174 GLY A O 1
ATOM 1303 N N . ALA A 1 175 ? 3.109 7.594 -25.984 1 88.62 175 ALA A N 1
ATOM 1304 C CA . ALA A 1 175 ? 2.893 6.156 -25.859 1 88.62 175 ALA A CA 1
ATOM 1305 C C . ALA A 1 175 ? 1.629 5.723 -26.594 1 88.62 175 ALA A C 1
ATOM 1307 O O . ALA A 1 175 ? 0.661 6.48 -26.672 1 88.62 175 ALA A O 1
ATOM 1308 N N . GLU A 1 176 ? 1.582 4.488 -27.109 1 90.12 176 GLU A N 1
ATOM 1309 C CA . GLU A 1 176 ? 0.482 3.967 -27.906 1 90.12 176 GLU A CA 1
ATOM 1310 C C . GLU A 1 176 ? -0.645 3.436 -27.031 1 90.12 176 GLU A C 1
ATOM 1312 O O . GLU A 1 176 ? -1.785 3.311 -27.469 1 90.12 176 GLU A O 1
ATOM 1317 N N . SER A 1 177 ? -0.295 3.031 -25.938 1 89.25 177 SER A N 1
ATOM 1318 C CA . SER A 1 177 ? -1.251 2.486 -24.984 1 89.25 177 SER A CA 1
ATOM 1319 C C . SER A 1 177 ? -0.823 2.775 -23.547 1 89.25 177 SER A C 1
ATOM 1321 O O . SER A 1 177 ? 0.297 3.232 -23.297 1 89.25 177 SER A O 1
ATOM 1323 N N . PHE A 1 178 ? -1.732 2.504 -22.625 1 87.94 178 PHE A N 1
ATOM 1324 C CA . PHE A 1 178 ? -1.406 2.672 -21.219 1 87.94 178 PHE A CA 1
ATOM 1325 C C . PHE A 1 178 ? -0.298 1.711 -20.797 1 87.94 178 PHE A C 1
ATOM 1327 O O . PHE A 1 178 ? 0.596 2.08 -20.047 1 87.94 178 PHE A O 1
ATOM 1334 N N . ARG A 1 179 ? -0.358 0.54 -21.344 1 90.94 179 ARG A N 1
ATOM 1335 C CA . ARG A 1 179 ? 0.68 -0.449 -21.078 1 90.94 179 ARG A CA 1
ATOM 1336 C C . ARG A 1 179 ? 2.043 0.042 -21.547 1 90.94 179 ARG A C 1
ATOM 1338 O O . ARG A 1 179 ? 3.035 -0.071 -20.828 1 90.94 179 ARG A O 1
ATOM 1345 N N . ASP A 1 180 ? 1.987 0.549 -22.672 1 91.69 180 ASP A N 1
ATOM 1346 C CA . ASP A 1 180 ? 3.207 1.117 -23.25 1 91.69 180 ASP A CA 1
ATOM 1347 C C . ASP A 1 180 ? 3.703 2.297 -22.406 1 91.69 180 ASP A C 1
ATOM 1349 O O . ASP A 1 180 ? 4.898 2.418 -22.141 1 91.69 180 ASP A O 1
ATOM 1353 N N . ALA A 1 181 ? 2.805 3.119 -21.984 1 91.25 181 ALA A N 1
ATOM 1354 C CA . ALA A 1 181 ? 3.143 4.289 -21.172 1 91.25 181 ALA A CA 1
ATOM 1355 C C . ALA A 1 181 ? 3.797 3.877 -19.859 1 91.25 181 ALA A C 1
ATOM 1357 O O . ALA A 1 181 ? 4.789 4.473 -19.438 1 91.25 181 ALA A O 1
ATOM 1358 N N . MET A 1 182 ? 3.291 2.861 -19.281 1 92.75 182 MET A N 1
ATOM 1359 C CA . MET A 1 182 ? 3.826 2.393 -18 1 92.75 182 MET A CA 1
ATOM 1360 C C . MET A 1 182 ? 5.23 1.826 -18.172 1 92.75 182 MET A C 1
ATOM 1362 O O . MET A 1 182 ? 6.109 2.066 -17.344 1 92.75 182 MET A O 1
ATOM 1366 N N . GLN A 1 183 ? 5.387 1.064 -19.203 1 93.5 183 GLN A N 1
ATOM 1367 C CA . GLN A 1 183 ? 6.711 0.51 -19.469 1 93.5 183 GLN A CA 1
ATOM 1368 C C . GLN A 1 183 ? 7.738 1.617 -19.672 1 93.5 183 GLN A C 1
ATOM 1370 O O . GLN A 1 183 ? 8.828 1.57 -19.109 1 93.5 183 GLN A O 1
ATOM 1375 N N . LEU A 1 184 ? 7.363 2.588 -20.516 1 90.88 184 LEU A N 1
ATOM 1376 C CA . LEU A 1 184 ? 8.25 3.717 -20.781 1 90.88 184 LEU A CA 1
ATOM 1377 C C . LEU A 1 184 ? 8.617 4.434 -19.484 1 90.88 184 LEU A C 1
ATOM 1379 O O . LEU A 1 184 ? 9.789 4.73 -19.25 1 90.88 184 LEU A O 1
ATOM 1383 N N . GLY A 1 185 ? 7.598 4.68 -18.688 1 90.56 185 GLY A N 1
ATOM 1384 C CA . GLY A 1 185 ? 7.844 5.344 -17.406 1 90.56 185 GLY A CA 1
ATOM 1385 C C . GLY A 1 185 ? 8.781 4.57 -16.5 1 90.56 185 GLY A C 1
ATOM 1386 O O . GLY A 1 185 ? 9.727 5.137 -15.953 1 90.56 185 GLY A O 1
ATOM 1387 N N . ALA A 1 186 ? 8.539 3.297 -16.391 1 92.5 186 ALA A N 1
ATOM 1388 C CA . ALA A 1 186 ? 9.359 2.447 -15.539 1 92.5 186 ALA A CA 1
ATOM 1389 C C . ALA A 1 186 ? 10.805 2.4 -16.031 1 92.5 186 ALA A C 1
ATOM 1391 O O . ALA A 1 186 ? 11.742 2.521 -15.242 1 92.5 186 ALA A O 1
ATOM 1392 N N . GLU A 1 187 ? 10.977 2.24 -17.234 1 91.69 187 GLU A N 1
ATOM 1393 C CA . GLU A 1 187 ? 12.312 2.127 -17.812 1 91.69 187 GLU A CA 1
ATOM 1394 C C . GLU A 1 187 ? 13.086 3.434 -17.656 1 91.69 187 GLU A C 1
ATOM 1396 O O . GLU A 1 187 ? 14.289 3.42 -17.375 1 91.69 187 GLU A O 1
ATOM 1401 N N . VAL A 1 188 ? 12.375 4.559 -17.859 1 89.31 188 VAL A N 1
ATOM 1402 C CA . VAL A 1 188 ? 13.016 5.859 -17.672 1 89.31 188 VAL A CA 1
ATOM 1403 C C . VAL A 1 188 ? 13.453 6.02 -16.219 1 89.31 188 VAL A C 1
ATOM 1405 O O . VAL A 1 188 ? 14.562 6.484 -15.938 1 89.31 188 VAL A O 1
ATOM 1408 N N . TYR A 1 189 ? 12.648 5.668 -15.383 1 88.12 189 TYR A N 1
ATOM 1409 C CA . TYR A 1 189 ? 12.945 5.762 -13.953 1 88.12 189 TYR A CA 1
ATOM 1410 C C . TYR A 1 189 ? 14.188 4.961 -13.602 1 88.12 189 TYR A C 1
ATOM 1412 O O . TYR A 1 189 ? 15.102 5.48 -12.953 1 88.12 189 TYR A O 1
ATOM 1420 N N . HIS A 1 190 ? 14.289 3.771 -14.039 1 89.62 190 HIS A N 1
ATOM 1421 C CA . HIS A 1 190 ? 15.422 2.914 -13.727 1 89.62 190 HIS A CA 1
ATOM 1422 C C . HIS A 1 190 ? 16.688 3.404 -14.414 1 89.62 190 HIS A C 1
ATOM 1424 O O . HIS A 1 190 ? 17.781 3.332 -13.844 1 89.62 190 HIS A O 1
ATOM 1430 N N . THR A 1 191 ? 16.516 3.828 -15.555 1 88.94 191 THR A N 1
ATOM 1431 C CA . THR A 1 191 ? 17.656 4.375 -16.281 1 88.94 191 THR A CA 1
ATOM 1432 C C . THR A 1 191 ? 18.188 5.621 -15.578 1 88.94 191 THR A C 1
ATOM 1434 O O . THR A 1 191 ? 19.406 5.793 -15.438 1 88.94 191 THR A O 1
ATOM 1437 N N . LEU A 1 192 ? 17.25 6.449 -15.18 1 87.5 192 LEU A N 1
ATOM 1438 C CA . LEU A 1 192 ? 17.625 7.652 -14.453 1 87.5 192 LEU A CA 1
ATOM 1439 C C . LEU A 1 192 ? 18.391 7.301 -13.18 1 87.5 192 LEU A C 1
ATOM 1441 O O . LEU A 1 192 ? 19.359 7.965 -12.828 1 87.5 192 LEU A O 1
ATOM 1445 N N . LYS A 1 193 ? 17.906 6.328 -12.539 1 87.75 193 LYS A N 1
ATOM 1446 C CA . LYS A 1 193 ? 18.609 5.863 -11.352 1 87.75 193 LYS A CA 1
ATOM 1447 C C . LYS A 1 193 ? 20.062 5.555 -11.656 1 87.75 193 LYS A C 1
ATOM 1449 O O . LYS A 1 193 ? 20.953 5.941 -10.898 1 87.75 193 LYS A O 1
ATOM 1454 N N . GLY A 1 194 ? 20.297 4.883 -12.703 1 85.56 194 GLY A N 1
ATOM 1455 C CA . GLY A 1 194 ? 21.641 4.555 -13.125 1 85.56 194 GLY A CA 1
ATOM 1456 C C . GLY A 1 194 ? 22.5 5.781 -13.414 1 85.56 194 GLY A C 1
ATOM 1457 O O . GLY A 1 194 ? 23.656 5.844 -13.016 1 85.56 194 GLY A O 1
ATOM 1458 N N . VAL A 1 195 ? 21.906 6.672 -14.008 1 83.25 195 VAL A N 1
ATOM 1459 C CA . VAL A 1 195 ? 22.609 7.902 -14.352 1 83.25 195 VAL A CA 1
ATOM 1460 C C . VAL A 1 195 ? 22.984 8.656 -13.078 1 83.25 195 VAL A C 1
ATOM 1462 O O . VAL A 1 195 ? 24.125 9.125 -12.953 1 83.25 195 VAL A O 1
ATOM 1465 N N . ILE A 1 196 ? 22.062 8.781 -12.195 1 82.56 196 ILE A N 1
ATOM 1466 C CA . ILE A 1 196 ? 22.297 9.492 -10.938 1 82.56 196 ILE A CA 1
ATOM 1467 C C . ILE A 1 196 ? 23.375 8.773 -10.141 1 82.56 196 ILE A C 1
ATOM 1469 O O . ILE A 1 196 ? 24.266 9.422 -9.578 1 82.56 196 ILE A O 1
ATOM 1473 N N . LYS A 1 197 ? 23.281 7.527 -10.18 1 84.06 197 LYS A N 1
ATOM 1474 C CA . LYS A 1 197 ? 24.281 6.73 -9.461 1 84.06 197 LYS A CA 1
ATOM 1475 C C . LYS A 1 197 ? 25.672 6.945 -10.031 1 84.06 197 LYS A C 1
ATOM 1477 O O . LYS A 1 197 ? 26.641 7.129 -9.281 1 84.06 197 LYS A O 1
ATOM 1482 N N . ASP A 1 198 ? 25.75 6.957 -11.219 1 82.88 198 ASP A N 1
ATOM 1483 C CA . ASP A 1 198 ? 27.031 7.094 -11.898 1 82.88 198 ASP A CA 1
ATOM 1484 C C . ASP A 1 198 ? 27.625 8.484 -11.68 1 82.88 198 ASP A C 1
ATOM 1486 O O . ASP A 1 198 ? 28.828 8.625 -11.477 1 82.88 198 ASP A O 1
ATOM 1490 N N . LYS A 1 199 ? 26.766 9.406 -11.633 1 77.75 199 LYS A N 1
ATOM 1491 C CA . LYS A 1 199 ? 27.219 10.789 -11.578 1 77.75 199 LYS A CA 1
ATOM 1492 C C . LYS A 1 199 ? 27.422 11.242 -10.133 1 77.75 199 LYS A C 1
ATOM 1494 O O . LYS A 1 199 ? 28.359 12 -9.844 1 77.75 199 LYS A O 1
ATOM 1499 N N . TYR A 1 200 ? 26.547 10.828 -9.258 1 76.88 200 TYR A N 1
ATOM 1500 C CA . TYR A 1 200 ? 26.547 11.43 -7.926 1 76.88 200 TYR A CA 1
ATOM 1501 C C . TYR A 1 200 ? 26.766 10.367 -6.852 1 76.88 200 TYR A C 1
ATOM 1503 O O . TYR A 1 200 ? 26.922 10.695 -5.672 1 76.88 200 TYR A O 1
ATOM 1511 N N . GLY A 1 201 ? 26.844 9.188 -7.238 1 77.19 201 GLY A N 1
ATOM 1512 C CA . GLY A 1 201 ? 27.062 8.117 -6.27 1 77.19 201 GLY A CA 1
ATOM 1513 C C . GLY A 1 201 ? 25.781 7.453 -5.82 1 77.19 201 GLY A C 1
ATOM 1514 O O . GLY A 1 201 ? 24.688 7.941 -6.109 1 77.19 201 GLY A O 1
ATOM 1515 N N . LYS A 1 202 ? 25.922 6.348 -5.102 1 76.56 202 LYS A N 1
ATOM 1516 C CA . LYS A 1 202 ? 24.797 5.496 -4.707 1 76.56 202 LYS A CA 1
ATOM 1517 C C . LYS A 1 202 ? 23.891 6.219 -3.719 1 76.56 202 LYS A C 1
ATOM 1519 O O . LYS A 1 202 ? 22.672 6.004 -3.721 1 76.56 202 LYS A O 1
ATOM 1524 N N . ASP A 1 203 ? 24.406 7.082 -2.943 1 72.88 203 ASP A N 1
ATOM 1525 C CA . ASP A 1 203 ? 23.641 7.777 -1.918 1 72.88 203 ASP A CA 1
ATOM 1526 C C . ASP A 1 203 ? 22.625 8.734 -2.545 1 72.88 203 ASP A C 1
ATOM 1528 O O . ASP A 1 203 ? 21.625 9.078 -1.924 1 72.88 203 ASP A O 1
ATOM 1532 N N . ALA A 1 204 ? 22.969 9.094 -3.717 1 75.75 204 ALA A N 1
ATOM 1533 C CA . ALA A 1 204 ? 22.125 10.07 -4.398 1 75.75 204 ALA A CA 1
ATOM 1534 C C . ALA A 1 204 ? 20.844 9.422 -4.918 1 75.75 204 ALA A C 1
ATOM 1536 O O . ALA A 1 204 ? 19.953 10.109 -5.406 1 75.75 204 ALA A O 1
ATOM 1537 N N . THR A 1 205 ? 20.734 8.109 -4.75 1 78.56 205 THR A N 1
ATOM 1538 C CA . THR A 1 205 ? 19.562 7.418 -5.285 1 78.56 205 THR A CA 1
ATOM 1539 C C . THR A 1 205 ? 18.547 7.141 -4.18 1 78.56 205 THR A C 1
ATOM 1541 O O . THR A 1 205 ? 17.625 6.34 -4.363 1 78.56 205 THR A O 1
ATOM 1544 N N . ASN A 1 206 ? 18.812 7.727 -3.027 1 80.19 206 ASN A N 1
ATOM 1545 C CA . ASN A 1 206 ? 17.734 7.738 -2.035 1 80.19 206 ASN A CA 1
ATOM 1546 C C . ASN A 1 206 ? 16.516 8.508 -2.533 1 80.19 206 ASN A C 1
ATOM 1548 O O . ASN A 1 206 ? 16.625 9.352 -3.426 1 80.19 206 ASN A O 1
ATOM 1552 N N . VAL A 1 207 ? 15.438 8.117 -1.953 1 81.62 207 VAL A N 1
ATOM 1553 C CA . VAL A 1 207 ? 14.219 8.703 -2.518 1 81.62 207 VAL A CA 1
ATOM 1554 C C . VAL A 1 207 ? 13.547 9.602 -1.485 1 81.62 207 VAL A C 1
ATOM 1556 O O . VAL A 1 207 ? 13.742 9.422 -0.28 1 81.62 207 VAL A O 1
ATOM 1559 N N . GLY A 1 208 ? 12.844 10.539 -2.018 1 77 208 GLY A N 1
ATOM 1560 C CA . GLY A 1 208 ? 11.992 11.352 -1.164 1 77 208 GLY A CA 1
ATOM 1561 C C . GLY A 1 208 ? 10.703 10.656 -0.764 1 77 208 GLY A C 1
ATOM 1562 O O . GLY A 1 208 ? 10.531 9.461 -1.028 1 77 208 GLY A O 1
ATOM 1563 N N . ASP A 1 209 ? 9.883 11.383 -0.1 1 73.25 209 ASP A N 1
ATOM 1564 C CA . ASP A 1 209 ? 8.68 10.789 0.47 1 73.25 209 ASP A CA 1
ATOM 1565 C C . ASP A 1 209 ? 7.695 10.383 -0.625 1 73.25 209 ASP A C 1
ATOM 1567 O O . ASP A 1 209 ? 6.762 9.617 -0.376 1 73.25 209 ASP A O 1
ATOM 1571 N N . GLU A 1 210 ? 7.902 10.922 -1.883 1 74.06 210 GLU A N 1
ATOM 1572 C CA . GLU A 1 210 ? 7 10.57 -2.975 1 74.06 210 GLU A CA 1
ATOM 1573 C C . GLU A 1 210 ? 7.637 9.547 -3.912 1 74.06 210 GLU A C 1
ATOM 1575 O O . GLU A 1 210 ? 7.07 9.219 -4.957 1 74.06 210 GLU A O 1
ATOM 1580 N N . GLY A 1 211 ? 8.852 9.227 -3.623 1 80.25 211 GLY A N 1
ATOM 1581 C CA . GLY A 1 211 ? 9.469 8.125 -4.348 1 80.25 211 GLY A CA 1
ATOM 1582 C C . GLY A 1 211 ? 10.43 8.586 -5.43 1 80.25 211 GLY A C 1
ATOM 1583 O O . GLY A 1 211 ? 11.094 7.762 -6.066 1 80.25 211 GLY A O 1
ATOM 1584 N N . GLY A 1 212 ? 10.422 9.867 -5.691 1 82.94 212 GLY A N 1
ATOM 1585 C CA . GLY A 1 212 ? 11.422 10.383 -6.609 1 82.94 212 GLY A CA 1
ATOM 1586 C C . GLY A 1 212 ? 12.812 10.43 -6.012 1 82.94 212 GLY A C 1
ATOM 1587 O O . GLY A 1 212 ? 12.969 10.57 -4.797 1 82.94 212 GLY A O 1
ATOM 1588 N N . PHE A 1 213 ? 13.773 10.328 -6.887 1 82.88 213 PHE A N 1
ATOM 1589 C CA . PHE A 1 213 ? 15.148 10.414 -6.414 1 82.88 213 PHE A CA 1
ATOM 1590 C C . PHE A 1 213 ? 15.453 11.797 -5.859 1 82.88 213 PHE A C 1
ATOM 1592 O O . PHE A 1 213 ? 14.867 12.789 -6.301 1 82.88 213 PHE A O 1
ATOM 1599 N N . ALA A 1 214 ? 16.297 11.867 -4.883 1 79.31 214 ALA A N 1
ATOM 1600 C CA . ALA A 1 214 ? 16.625 13.141 -4.246 1 79.31 214 ALA A CA 1
ATOM 1601 C C . ALA A 1 214 ? 18.141 13.375 -4.227 1 79.31 214 ALA A C 1
ATOM 1603 O O . ALA A 1 214 ? 18.734 13.477 -3.156 1 79.31 214 ALA A O 1
ATOM 1604 N N . PRO A 1 215 ? 18.672 13.516 -5.402 1 75.56 215 PRO A N 1
ATOM 1605 C CA . PRO A 1 215 ? 20.109 13.789 -5.43 1 75.56 215 PRO A CA 1
ATOM 1606 C C . PRO A 1 215 ? 20.453 15.172 -4.879 1 75.56 215 PRO A C 1
ATOM 1608 O O . PRO A 1 215 ? 19.609 16.078 -4.906 1 75.56 215 PRO A O 1
ATOM 1611 N N . PHE A 1 216 ? 21.609 15.258 -4.211 1 69.06 216 PHE A N 1
ATOM 1612 C CA . PHE A 1 216 ? 22.078 16.547 -3.734 1 69.06 216 PHE A CA 1
ATOM 1613 C C . PHE A 1 216 ? 22.406 17.484 -4.902 1 69.06 216 PHE A C 1
ATOM 1615 O O . PHE A 1 216 ? 23.5 17.422 -5.465 1 69.06 216 PHE A O 1
ATOM 1622 N N . LEU A 1 217 ? 21.391 18.031 -5.543 1 58.81 217 LEU A N 1
ATOM 1623 C CA . LEU A 1 217 ? 21.609 18.938 -6.668 1 58.81 217 LEU A CA 1
ATOM 1624 C C . LEU A 1 217 ? 21.484 20.391 -6.227 1 58.81 217 LEU A C 1
ATOM 1626 O O . LEU A 1 217 ? 20.656 20.719 -5.359 1 58.81 217 LEU A O 1
ATOM 1630 N N . SER A 1 218 ? 22.516 21.219 -6.27 1 46.22 218 SER A N 1
ATOM 1631 C CA . SER A 1 218 ? 22.406 22.656 -6.059 1 46.22 218 SER A CA 1
ATOM 1632 C C . SER A 1 218 ? 21.609 23.312 -7.184 1 46.22 218 SER A C 1
ATOM 1634 O O . SER A 1 218 ? 21.5 22.766 -8.281 1 46.22 218 SER A O 1
ATOM 1636 N N . CYS A 1 219 ? 20.578 24.172 -6.863 1 42.41 219 CYS A N 1
ATOM 1637 C CA . CYS A 1 219 ? 19.672 24.906 -7.727 1 42.41 219 CYS A CA 1
ATOM 1638 C C . CYS A 1 219 ? 20.312 25.234 -9.062 1 42.41 219 CYS A C 1
ATOM 1640 O O . CYS A 1 219 ? 19.625 25.453 -10.062 1 42.41 219 CYS A O 1
ATOM 1642 N N . SER A 1 220 ? 21.469 25.625 -9.164 1 35.84 220 SER A N 1
ATOM 1643 C CA . SER A 1 220 ? 22 26.234 -10.375 1 35.84 220 SER A CA 1
ATOM 1644 C C . SER A 1 220 ? 21.922 25.281 -11.562 1 35.84 220 SER A C 1
ATOM 1646 O O . SER A 1 220 ? 22.172 25.672 -12.703 1 35.84 220 SER A O 1
ATOM 1648 N N . VAL A 1 221 ? 21.844 24.156 -11.375 1 37.19 221 VAL A N 1
ATOM 1649 C CA . VAL A 1 221 ? 22.062 23.234 -12.492 1 37.19 221 VAL A CA 1
ATOM 1650 C C . VAL A 1 221 ? 20.781 23.141 -13.32 1 37.19 221 VAL A C 1
ATOM 1652 O O . VAL A 1 221 ? 20.812 22.766 -14.5 1 37.19 221 VAL A O 1
ATOM 1655 N N . ILE A 1 222 ? 19.688 23.344 -12.672 1 37.97 222 ILE A N 1
ATOM 1656 C CA . ILE A 1 222 ? 18.484 22.969 -13.414 1 37.97 222 ILE A CA 1
ATOM 1657 C C . ILE A 1 222 ? 18.141 24.078 -14.422 1 37.97 222 ILE A C 1
ATOM 1659 O O . ILE A 1 222 ? 17.172 23.953 -15.172 1 37.97 222 ILE A O 1
ATOM 1663 N N . SER A 1 223 ? 18.672 25.297 -14.312 1 31.78 223 SER A N 1
ATOM 1664 C CA . SER A 1 223 ? 18.156 26.344 -15.188 1 31.78 223 SER A CA 1
ATOM 1665 C C . SER A 1 223 ? 18.422 26.016 -16.656 1 31.78 223 SER A C 1
ATOM 1667 O O . SER A 1 223 ? 17.906 26.703 -17.547 1 31.78 223 SER A O 1
ATOM 1669 N N . HIS A 1 224 ? 19.688 25.672 -17.016 1 31.67 224 HIS A N 1
ATOM 1670 C CA . HIS A 1 224 ? 19.906 25.828 -18.453 1 31.67 224 HIS A CA 1
ATOM 1671 C C . HIS A 1 224 ? 19.109 24.781 -19.234 1 31.67 224 HIS A C 1
ATOM 1673 O O . HIS A 1 224 ? 19.094 23.609 -18.875 1 31.67 224 HIS A O 1
ATOM 1679 N N . PRO A 1 225 ? 18.203 25.266 -20.188 1 33.22 225 PRO A N 1
ATOM 1680 C CA . PRO A 1 225 ? 17.391 24.391 -21.031 1 33.22 225 PRO A CA 1
ATOM 1681 C C . PRO A 1 225 ? 18.109 23.094 -21.391 1 33.22 225 PRO A C 1
ATOM 1683 O O . PRO A 1 225 ? 17.469 22.047 -21.547 1 33.22 225 PRO A O 1
ATOM 1686 N N . ARG A 1 226 ? 19.344 23.234 -22.125 1 30.28 226 ARG A N 1
ATOM 1687 C CA . ARG A 1 226 ? 20.109 22.156 -22.734 1 30.28 226 ARG A CA 1
ATOM 1688 C C . ARG A 1 226 ? 20.938 21.422 -21.703 1 30.28 226 ARG A C 1
ATOM 1690 O O . ARG A 1 226 ? 21.828 20.641 -22.047 1 30.28 226 ARG A O 1
ATOM 1697 N N . HIS A 1 227 ? 21.141 21.938 -20.5 1 31.84 227 HIS A N 1
ATOM 1698 C CA . HIS A 1 227 ? 22.172 21.312 -19.672 1 31.84 227 HIS A CA 1
ATOM 1699 C C . HIS A 1 227 ? 21.703 19.969 -19.125 1 31.84 227 HIS A C 1
ATOM 1701 O O . HIS A 1 227 ? 20.625 19.875 -18.531 1 31.84 227 HIS A O 1
ATOM 1707 N N . THR A 1 228 ? 22.125 18.922 -19.688 1 34.66 228 THR A N 1
ATOM 1708 C CA . THR A 1 228 ? 22.172 17.547 -19.188 1 34.66 228 THR A CA 1
ATOM 1709 C C . THR A 1 228 ? 22.641 17.516 -17.734 1 34.66 228 THR A C 1
ATOM 1711 O O . THR A 1 228 ? 23.344 18.422 -17.281 1 34.66 228 THR A O 1
ATOM 1714 N N . LEU A 1 229 ? 21.938 16.922 -16.906 1 37.12 229 LEU A N 1
ATOM 1715 C CA . LEU A 1 229 ? 22.312 16.688 -15.508 1 37.12 229 LEU A CA 1
ATOM 1716 C C . LEU A 1 229 ? 23.828 16.734 -15.328 1 37.12 229 LEU A C 1
ATOM 1718 O O . LEU A 1 229 ? 24.328 16.484 -14.234 1 37.12 229 LEU A O 1
ATOM 1722 N N . ALA A 1 230 ? 24.734 17.109 -16.422 1 30.45 230 ALA A N 1
ATOM 1723 C CA . ALA A 1 230 ? 26.172 17.031 -16.219 1 30.45 230 ALA A CA 1
ATOM 1724 C C . ALA A 1 230 ? 26.688 18.234 -15.438 1 30.45 230 ALA A C 1
ATOM 1726 O O . ALA A 1 230 ? 27.578 18.109 -14.609 1 30.45 230 ALA A O 1
ATOM 1727 N N . ASP A 1 231 ? 26.688 19.469 -15.977 1 29.78 231 ASP A N 1
ATOM 1728 C CA . ASP A 1 231 ? 27.625 20.516 -15.523 1 29.78 231 ASP A CA 1
ATOM 1729 C C . ASP A 1 231 ? 27 21.359 -14.414 1 29.78 231 ASP A C 1
ATOM 1731 O O . ASP A 1 231 ? 25.922 21.922 -14.594 1 29.78 231 ASP A O 1
ATOM 1735 N N . PRO A 1 232 ? 27.406 21.219 -13.156 1 32.81 232 PRO A N 1
ATOM 1736 C CA . PRO A 1 232 ? 26.844 21.938 -12.008 1 32.81 232 PRO A CA 1
ATOM 1737 C C . PRO A 1 232 ? 27.031 23.453 -12.109 1 32.81 232 PRO A C 1
ATOM 1739 O O . PRO A 1 232 ? 28.156 23.922 -12.281 1 32.81 232 PRO A O 1
ATOM 1742 N N . PRO A 1 233 ? 26.109 24.266 -12.766 1 32.91 233 PRO A N 1
ATOM 1743 C CA . PRO A 1 233 ? 26.516 25.672 -12.711 1 32.91 233 PRO A CA 1
ATOM 1744 C C . PRO A 1 233 ? 26.562 26.219 -11.281 1 32.91 233 PRO A C 1
ATOM 1746 O O . PRO A 1 233 ? 25.969 25.625 -10.375 1 32.91 233 PRO A O 1
ATOM 1749 N N . PRO A 1 234 ? 27.25 27.375 -11.055 1 29.78 234 PRO A N 1
ATOM 1750 C CA . PRO A 1 234 ? 27.469 28.062 -9.789 1 29.78 234 PRO A CA 1
ATOM 1751 C C . PRO A 1 234 ? 26.172 28.578 -9.172 1 29.78 234 PRO A C 1
ATOM 1753 O O . PRO A 1 234 ? 25.234 28.938 -9.906 1 29.78 234 PRO A O 1
ATOM 1756 N N . CYS A 1 235 ? 25.703 28.125 -8.008 1 30.22 235 CYS A N 1
ATOM 1757 C CA . CYS A 1 235 ? 24.516 28.266 -7.172 1 30.22 235 CYS A CA 1
ATOM 1758 C C . CYS A 1 235 ? 24.312 29.719 -6.766 1 30.22 235 CYS A C 1
ATOM 1760 O O . CYS A 1 235 ? 24.562 30.094 -5.617 1 30.22 235 CYS A O 1
ATOM 1762 N N . SER A 1 236 ? 24.438 30.75 -7.66 1 26.55 236 SER A N 1
ATOM 1763 C CA . SER A 1 236 ? 24.234 32 -6.945 1 26.55 236 SER A CA 1
ATOM 1764 C C . SER A 1 236 ? 22.797 32.156 -6.469 1 26.55 236 SER A C 1
ATOM 1766 O O . SER A 1 236 ? 22.547 32.594 -5.34 1 26.55 236 SER A O 1
ATOM 1768 N N . GLY A 1 237 ? 21.766 32.656 -7.352 1 26.41 237 GLY A N 1
ATOM 1769 C CA . GLY A 1 237 ? 20.609 33.469 -7.016 1 26.41 237 GLY A CA 1
ATOM 1770 C C . GLY A 1 237 ? 19.453 32.656 -6.477 1 26.41 237 GLY A C 1
ATOM 1771 O O . GLY A 1 237 ? 19.406 31.438 -6.633 1 26.41 237 GLY A O 1
ATOM 1772 N N . ALA A 1 238 ? 18.578 33.25 -5.5 1 29.36 238 ALA A N 1
ATOM 1773 C CA . ALA A 1 238 ? 17.359 32.844 -4.82 1 29.36 238 ALA A CA 1
ATOM 1774 C C . ALA A 1 238 ? 16.328 32.312 -5.816 1 29.36 238 ALA A C 1
ATOM 1776 O O . ALA A 1 238 ? 15.906 33.031 -6.723 1 29.36 238 ALA A O 1
ATOM 1777 N N . CYS A 1 239 ? 16.438 31.141 -6.289 1 30.5 239 CYS A N 1
ATOM 1778 C CA . CYS A 1 239 ? 15.516 30.609 -7.297 1 30.5 239 CYS A CA 1
ATOM 1779 C C . CYS A 1 239 ? 14.078 30.656 -6.801 1 30.5 239 CYS A C 1
ATOM 1781 O O . CYS A 1 239 ? 13.805 30.312 -5.648 1 30.5 239 CYS A O 1
ATOM 1783 N N . PRO A 1 240 ? 13.164 31.328 -7.406 1 28.06 240 PRO A N 1
ATOM 1784 C CA . PRO A 1 240 ? 11.742 31.312 -7.07 1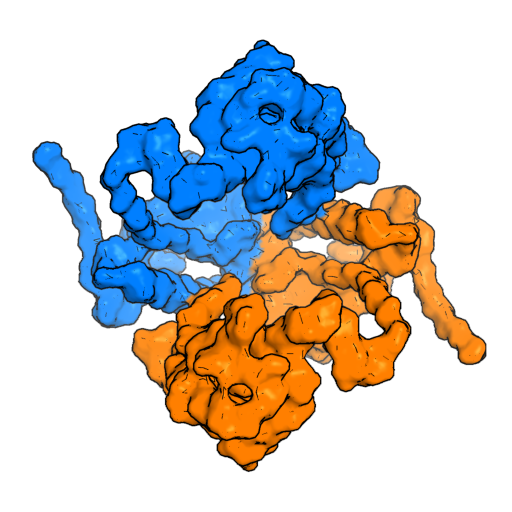 28.06 240 PRO A CA 1
ATOM 1785 C C . PRO A 1 240 ? 11.156 29.891 -7.051 1 28.06 240 PRO A C 1
ATOM 1787 O O . PRO A 1 240 ? 11.625 29.016 -7.777 1 28.06 240 PRO A O 1
ATOM 1790 N N . THR A 1 241 ? 10.672 29.391 -5.906 1 32.5 241 THR A N 1
ATOM 1791 C CA . THR A 1 241 ? 10.164 28.078 -5.52 1 32.5 241 THR A CA 1
ATOM 1792 C C . THR A 1 241 ? 9.039 27.641 -6.453 1 32.5 241 THR A C 1
ATOM 1794 O O . THR A 1 241 ? 7.902 28.109 -6.324 1 32.5 241 THR A O 1
ATOM 1797 N N . PRO A 1 242 ? 9.312 27.469 -7.707 1 34.28 242 PRO A N 1
ATOM 1798 C CA . PRO A 1 242 ? 8.133 26.938 -8.398 1 34.28 242 PRO A CA 1
ATOM 1799 C C . PRO A 1 242 ? 7.777 25.531 -7.938 1 34.28 242 PRO A C 1
ATOM 1801 O O . PRO A 1 242 ? 8.648 24.781 -7.496 1 34.28 242 PRO A O 1
ATOM 1804 N N . ALA A 1 243 ? 6.508 25.188 -7.605 1 39.84 243 ALA A N 1
ATOM 1805 C CA . ALA A 1 243 ? 5.93 23.984 -7.023 1 39.84 243 ALA A CA 1
ATOM 1806 C C . ALA A 1 243 ? 6.254 22.75 -7.871 1 39.84 243 ALA A C 1
ATOM 1808 O O . ALA A 1 243 ? 6.633 21.703 -7.344 1 39.84 243 ALA A O 1
ATOM 1809 N N . VAL A 1 244 ? 5.727 22.562 -8.969 1 37.47 244 VAL A N 1
ATOM 1810 C CA . VAL A 1 244 ? 5.848 21.391 -9.82 1 37.47 244 VAL A CA 1
ATOM 1811 C C . VAL A 1 244 ? 6.453 21.781 -11.164 1 37.47 244 VAL A C 1
ATOM 1813 O O . VAL A 1 244 ? 6 22.734 -11.805 1 37.47 244 VAL A O 1
ATOM 1816 N N . SER A 1 245 ? 7.754 21.625 -11.492 1 32.5 245 SER A N 1
ATOM 1817 C CA . SER A 1 245 ? 8.273 21.875 -12.828 1 32.5 245 SER A CA 1
ATOM 1818 C C . SER A 1 245 ? 8.18 20.641 -13.711 1 32.5 245 SER A C 1
ATOM 1820 O O . SER A 1 245 ? 8.594 19.547 -13.305 1 32.5 245 SER A O 1
ATOM 1822 N N . THR A 1 246 ? 7.152 20.5 -14.516 1 35 246 THR A N 1
ATOM 1823 C CA . THR A 1 246 ? 7.152 19.5 -15.57 1 35 246 THR A CA 1
ATOM 1824 C C . THR A 1 246 ? 8.289 19.734 -16.562 1 35 246 THR A C 1
ATOM 1826 O O . THR A 1 246 ? 8.289 20.734 -17.281 1 35 246 THR A O 1
ATOM 1829 N N . LEU A 1 247 ? 9.469 19.641 -16.125 1 31.45 247 LEU A N 1
ATOM 1830 C CA . LEU A 1 247 ? 10.562 19.844 -17.062 1 31.45 247 LEU A CA 1
ATOM 1831 C C . LEU A 1 247 ? 10.648 18.703 -18.062 1 31.45 247 LEU A C 1
ATOM 1833 O O . LEU A 1 247 ? 10.453 17.531 -17.688 1 31.45 247 LEU A O 1
ATOM 1837 N N . PRO A 1 248 ? 10.523 19 -19.312 1 31.12 248 PRO A N 1
ATOM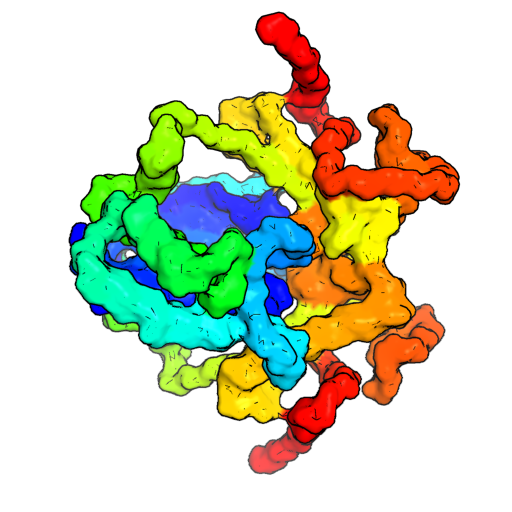 1838 C CA . PRO A 1 248 ? 10.891 18 -20.328 1 31.12 248 PRO A CA 1
ATOM 1839 C C . PRO A 1 248 ? 12.289 17.422 -20.109 1 31.12 248 PRO A C 1
ATOM 1841 O O . PRO A 1 248 ? 13.273 18.172 -20.094 1 31.12 248 PRO A O 1
ATOM 1844 N N . LEU A 1 249 ? 12.438 16.703 -19.156 1 34.34 249 LEU A N 1
ATOM 1845 C CA . LEU A 1 249 ? 13.734 16.078 -18.969 1 34.34 249 LEU A CA 1
ATOM 1846 C C . LEU A 1 249 ? 14.102 15.219 -20.172 1 34.34 249 LEU A C 1
ATOM 1848 O O . LEU A 1 249 ? 13.32 14.359 -20.594 1 34.34 249 LEU A O 1
ATOM 1852 N N . TRP A 1 250 ? 14.93 15.773 -21.125 1 29.91 250 TRP A N 1
ATOM 1853 C CA . TRP A 1 250 ? 15.5 14.969 -22.188 1 29.91 250 TRP A CA 1
ATOM 1854 C C . TRP A 1 250 ? 16.438 13.914 -21.641 1 29.91 250 TRP A C 1
ATOM 1856 O O . TRP A 1 250 ? 17.469 14.242 -21.031 1 29.91 250 TRP A O 1
ATOM 1866 N N . VAL A 1 251 ? 15.992 13 -21.078 1 34.31 251 VAL A N 1
ATOM 1867 C CA . VAL A 1 251 ? 16.859 11.859 -20.797 1 34.31 251 VAL A CA 1
ATOM 1868 C C . VAL A 1 251 ? 17.188 11.117 -22.094 1 34.31 251 VAL A C 1
ATOM 1870 O O . VAL A 1 251 ? 16.312 10.906 -22.938 1 34.31 251 VAL A O 1
ATOM 1873 N N . PRO A 1 252 ? 18.422 11.203 -22.469 1 30.11 252 PRO A N 1
ATOM 1874 C CA . PRO A 1 252 ? 18.719 10.336 -23.609 1 30.11 252 PRO A CA 1
ATOM 1875 C C . PRO A 1 252 ? 18.109 8.945 -23.484 1 30.11 252 PRO A C 1
ATOM 1877 O O . PRO A 1 252 ? 18.391 8.234 -22.516 1 30.11 252 PRO A O 1
ATOM 1880 N N . LEU A 1 253 ? 16.875 8.914 -23.75 1 37.25 253 LEU A N 1
ATOM 1881 C CA . LEU A 1 253 ? 16.141 7.648 -23.781 1 37.25 253 LEU A CA 1
ATOM 1882 C C . LEU A 1 253 ? 16.781 6.695 -24.797 1 37.25 253 LEU A C 1
ATOM 1884 O O . LEU A 1 253 ? 17.406 7.129 -25.75 1 37.25 253 LEU A O 1
ATOM 1888 N N . PRO A 1 254 ? 16.953 5.539 -24.516 1 33.97 254 PRO A N 1
ATOM 1889 C CA . PRO A 1 254 ? 17.328 4.652 -25.609 1 33.97 254 PRO A CA 1
ATOM 1890 C C . PRO A 1 254 ? 16.562 4.953 -26.906 1 33.97 254 PRO A C 1
ATOM 1892 O O . PRO A 1 254 ? 15.5 5.574 -26.859 1 33.97 254 PRO A O 1
ATOM 1895 N N . SER A 1 255 ? 17.25 4.691 -28.156 1 33.84 255 SER A N 1
ATOM 1896 C CA . SER A 1 255 ? 16.828 5.027 -29.516 1 33.84 255 SER A CA 1
ATOM 1897 C C . SER A 1 255 ? 15.328 4.871 -29.688 1 33.84 255 SER A C 1
ATOM 1899 O O . SER A 1 255 ? 14.727 5.531 -30.531 1 33.84 255 SER A O 1
ATOM 1901 N N . ARG A 1 256 ? 14.711 3.922 -29.109 1 34.22 256 ARG A N 1
ATOM 1902 C CA . ARG A 1 256 ? 13.289 3.793 -29.438 1 34.22 256 ARG A CA 1
ATOM 1903 C C . ARG A 1 256 ? 12.484 4.91 -28.781 1 34.22 256 ARG A C 1
ATOM 1905 O O . ARG A 1 256 ? 11.289 5.059 -29.047 1 34.22 256 ARG A O 1
ATOM 1912 N N . LEU A 1 257 ? 12.984 5.508 -27.734 1 34.47 257 LEU A N 1
ATOM 1913 C CA . LEU A 1 257 ? 12.188 6.508 -27.031 1 34.47 257 LEU A CA 1
ATOM 1914 C C . LEU A 1 257 ? 12.43 7.898 -27.609 1 34.47 257 LEU A C 1
ATOM 1916 O O . LEU A 1 257 ? 11.977 8.898 -27.047 1 34.47 257 LEU A O 1
ATOM 1920 N N . LEU A 1 258 ? 13.141 8.242 -28.656 1 31.62 258 LEU A N 1
ATOM 1921 C CA . LEU A 1 258 ? 13.5 9.531 -29.234 1 31.62 258 LEU A CA 1
ATOM 1922 C C . LEU A 1 258 ? 12.25 10.32 -29.625 1 31.62 258 LEU A C 1
ATOM 1924 O O . LEU A 1 258 ? 12.227 11.547 -29.5 1 31.62 258 LEU A O 1
ATOM 1928 N N . PRO A 1 259 ? 11.273 9.703 -30.297 1 32.47 259 PRO A N 1
ATOM 1929 C CA . PRO A 1 259 ? 10.305 10.57 -30.984 1 32.47 259 PRO A CA 1
ATOM 1930 C C . PRO A 1 259 ? 9.414 11.336 -30 1 32.47 259 PRO A C 1
ATOM 1932 O O . PRO A 1 259 ? 8.641 12.203 -30.406 1 32.47 259 PRO A O 1
ATOM 1935 N N . PHE A 1 260 ? 9.312 10.938 -28.875 1 31.98 260 PHE A N 1
ATOM 1936 C CA . PHE A 1 260 ? 8.102 11.359 -28.172 1 31.98 260 PHE A CA 1
ATOM 1937 C C . PHE A 1 260 ? 8.305 12.734 -27.531 1 31.98 260 PHE A C 1
ATOM 1939 O O . PHE A 1 260 ? 7.422 13.234 -26.828 1 31.98 260 PHE A O 1
ATOM 1946 N N . LEU A 1 261 ? 9.43 13.258 -27.547 1 30.62 261 LEU A N 1
ATOM 1947 C CA . LEU A 1 261 ? 9.57 14.531 -26.844 1 30.62 261 LEU A CA 1
ATOM 1948 C C . LEU A 1 261 ? 9.211 15.703 -27.75 1 30.62 261 LEU A C 1
ATOM 1950 O O . LEU A 1 261 ? 10.094 16.422 -28.219 1 30.62 261 LEU A O 1
ATOM 1954 N N . SER A 1 262 ? 8.312 15.516 -28.719 1 26.25 262 SER A N 1
ATOM 1955 C CA . SER A 1 262 ? 8.102 16.75 -29.453 1 26.25 262 SER A CA 1
ATOM 1956 C C . SER A 1 262 ? 7.414 17.812 -28.578 1 26.25 262 SER A C 1
ATOM 1958 O O . SER A 1 262 ? 6.504 17.484 -27.812 1 26.25 262 SER A O 1
ATOM 1960 N N . PRO A 1 263 ? 8.016 18.922 -28.297 1 26.89 263 PRO A N 1
ATOM 1961 C CA . PRO A 1 263 ? 7.379 20.094 -27.688 1 26.89 263 PRO A CA 1
ATOM 1962 C C . PRO A 1 263 ? 5.996 20.391 -28.281 1 26.89 263 PRO A C 1
ATOM 1964 O O . PRO A 1 263 ? 5.82 20.375 -29.5 1 26.89 263 PRO A O 1
ATOM 1967 N N . ARG A 1 264 ? 4.938 19.938 -27.781 1 25.39 264 ARG A N 1
ATOM 1968 C CA . ARG A 1 264 ? 3.654 20.375 -28.312 1 25.39 264 ARG A CA 1
ATOM 1969 C C . ARG A 1 264 ? 3.607 21.906 -28.438 1 25.39 264 ARG A C 1
ATOM 1971 O O . ARG A 1 264 ? 3.852 22.625 -27.469 1 25.39 264 ARG A O 1
ATOM 1978 N N . ARG A 1 265 ? 3.822 22.438 -29.672 1 26.25 265 ARG A N 1
ATOM 1979 C CA . ARG A 1 265 ? 3.412 23.781 -30.016 1 26.25 265 ARG A CA 1
ATOM 1980 C C . ARG A 1 265 ? 1.979 24.062 -29.578 1 26.25 265 ARG A C 1
ATOM 1982 O O . ARG A 1 265 ? 1.144 23.156 -29.562 1 26.25 265 ARG A O 1
ATOM 1989 N N . ARG A 1 266 ? 1.741 25.188 -28.828 1 23.62 266 ARG A N 1
ATOM 1990 C CA . ARG A 1 266 ? 0.467 25.859 -28.594 1 23.62 266 ARG A CA 1
ATOM 1991 C C . ARG A 1 266 ? -0.435 25.781 -29.812 1 23.62 266 ARG A C 1
ATOM 1993 O O . ARG A 1 266 ? -0.023 26.141 -30.922 1 23.62 266 ARG A O 1
ATOM 2000 N N . ALA A 1 267 ? -1.329 24.781 -29.953 1 22.53 267 ALA A N 1
ATOM 2001 C CA . ALA A 1 267 ? -2.371 24.906 -30.969 1 22.53 267 ALA A CA 1
ATOM 2002 C C . ALA A 1 267 ? -3.041 26.281 -30.891 1 22.53 267 ALA A C 1
ATOM 2004 O O . ALA A 1 267 ? -3.535 26.688 -29.844 1 22.53 267 ALA A O 1
ATOM 2005 N N . THR A 1 268 ? -2.637 27.172 -31.656 1 21.14 268 THR A N 1
ATOM 2006 C CA . THR A 1 268 ? -3.354 28.359 -32.094 1 21.14 268 THR A CA 1
ATOM 2007 C C . THR A 1 268 ? -4.754 28.016 -32.562 1 21.14 268 THR A C 1
ATOM 2009 O O . THR A 1 268 ? -5.543 28.891 -32.906 1 21.14 268 THR A O 1
ATOM 2012 N N . GLY A 1 269 ? -5.461 26.812 -32.344 1 19.58 269 GLY A N 1
ATOM 2013 C CA . GLY A 1 269 ? -6.84 27.125 -32.688 1 19.58 269 GLY A CA 1
ATOM 2014 C C . GLY A 1 269 ? -7.555 27.922 -31.625 1 19.58 269 GLY A C 1
ATOM 2015 O O . GLY A 1 269 ? -7.133 27.938 -30.469 1 19.58 269 GLY A O 1
ATOM 2016 N N . MET B 1 1 ? -13.617 -27.875 -2.963 1 73.75 1 MET B N 1
ATOM 2017 C CA . MET B 1 1 ? -14.07 -27.469 -4.289 1 73.75 1 MET B CA 1
ATOM 2018 C C . MET B 1 1 ? -12.891 -27.391 -5.262 1 73.75 1 MET B C 1
ATOM 2020 O O . MET B 1 1 ? -11.766 -27.094 -4.852 1 73.75 1 MET B O 1
ATOM 2024 N N . SER B 1 2 ? -13.266 -27.719 -6.512 1 88.62 2 SER B N 1
ATOM 2025 C CA . SER B 1 2 ? -12.234 -27.844 -7.535 1 88.62 2 SER B CA 1
ATOM 2026 C C . SER B 1 2 ? -11.969 -26.516 -8.219 1 88.62 2 SER B C 1
ATOM 2028 O O . SER B 1 2 ? -12.789 -25.594 -8.141 1 88.62 2 SER B O 1
ATOM 2030 N N . ILE B 1 3 ? -10.852 -26.344 -8.742 1 97 3 ILE B N 1
ATOM 2031 C CA . ILE B 1 3 ? -10.406 -25.219 -9.539 1 97 3 ILE B CA 1
ATOM 2032 C C . ILE B 1 3 ? -11.125 -25.219 -10.883 1 97 3 ILE B C 1
ATOM 2034 O O . ILE B 1 3 ? -11.203 -26.25 -11.547 1 97 3 ILE B O 1
ATOM 2038 N N . THR B 1 4 ? -11.664 -24.094 -11.266 1 97.62 4 THR B N 1
ATOM 2039 C CA . THR B 1 4 ? -12.383 -24.031 -12.539 1 97.62 4 THR B CA 1
ATOM 2040 C C . THR B 1 4 ? -11.578 -23.266 -13.57 1 97.62 4 THR B C 1
ATOM 2042 O O . THR B 1 4 ? -11.711 -23.5 -14.773 1 97.62 4 THR B O 1
ATOM 2045 N N . LYS B 1 5 ? -10.797 -22.344 -13.094 1 98.19 5 LYS B N 1
ATOM 2046 C CA . LYS B 1 5 ? -10.008 -21.516 -14.008 1 98.19 5 LYS B CA 1
ATOM 2047 C C . LYS B 1 5 ? -8.812 -20.891 -13.289 1 98.19 5 LYS B C 1
ATOM 2049 O O . LYS B 1 5 ? -8.898 -20.547 -12.109 1 98.19 5 LYS B O 1
ATOM 2054 N N . ILE B 1 6 ? -7.73 -20.812 -13.984 1 98.75 6 ILE B N 1
ATOM 2055 C CA . ILE B 1 6 ? -6.547 -20.078 -13.539 1 98.75 6 ILE B CA 1
ATOM 2056 C C . ILE B 1 6 ? -6.039 -19.172 -14.656 1 98.75 6 ILE B C 1
ATOM 2058 O O . ILE B 1 6 ? -5.934 -19.609 -15.812 1 98.75 6 ILE B O 1
ATOM 2062 N N . TRP B 1 7 ? -5.801 -17.922 -14.281 1 98.75 7 TRP B N 1
ATOM 2063 C CA . TRP B 1 7 ? -5.258 -16.984 -15.258 1 98.75 7 TRP B CA 1
ATOM 2064 C C . TRP B 1 7 ? -4.219 -16.062 -14.617 1 98.75 7 TRP B C 1
ATOM 2066 O O . TRP B 1 7 ? -4.469 -15.477 -13.562 1 98.75 7 TRP B O 1
ATOM 2076 N N . ALA B 1 8 ? -3.088 -16.016 -15.297 1 98.81 8 ALA B N 1
ATOM 2077 C CA . ALA B 1 8 ? -1.998 -15.188 -14.789 1 98.81 8 ALA B CA 1
ATOM 2078 C C . ALA B 1 8 ? -1.75 -13.992 -15.703 1 98.81 8 ALA B C 1
ATOM 2080 O O . ALA B 1 8 ? -2.057 -14.039 -16.891 1 98.81 8 ALA B O 1
ATOM 2081 N N . ARG B 1 9 ? -1.24 -12.953 -15.148 1 98.56 9 ARG B N 1
ATOM 2082 C CA . ARG B 1 9 ? -0.84 -11.766 -15.898 1 98.56 9 ARG B CA 1
ATOM 2083 C C . ARG B 1 9 ? 0.383 -11.102 -15.266 1 98.56 9 ARG B C 1
ATOM 2085 O O . ARG B 1 9 ? 0.765 -11.438 -14.141 1 98.56 9 ARG B O 1
ATOM 2092 N N . GLU B 1 10 ? 0.984 -10.25 -16.062 1 97.75 10 GLU B N 1
ATOM 2093 C CA . GLU B 1 10 ? 2.111 -9.445 -15.602 1 97.75 10 GLU B CA 1
ATOM 2094 C C . GLU B 1 10 ? 1.634 -8.133 -14.992 1 97.75 10 GLU B C 1
ATOM 2096 O O . GLU B 1 10 ? 0.79 -7.441 -15.562 1 97.75 10 GLU B O 1
ATOM 2101 N N . ILE B 1 11 ? 2.109 -7.855 -13.766 1 96.5 11 ILE B N 1
ATOM 2102 C CA . ILE B 1 11 ? 1.853 -6.582 -13.109 1 96.5 11 ILE B CA 1
ATOM 2103 C C . ILE B 1 11 ? 3.174 -5.945 -12.68 1 96.5 11 ILE B C 1
ATOM 2105 O O . ILE B 1 11 ? 4.242 -6.531 -12.875 1 96.5 11 ILE B O 1
ATOM 2109 N N . LEU B 1 12 ? 3.135 -4.781 -12.219 1 94.44 12 LEU B N 1
ATOM 2110 C CA . LEU B 1 12 ? 4.328 -4.113 -11.711 1 94.44 12 LEU B CA 1
ATOM 2111 C C . LEU B 1 12 ? 4.305 -4.051 -10.188 1 94.44 12 LEU B C 1
ATOM 2113 O O . LEU B 1 12 ? 3.258 -3.803 -9.586 1 94.44 12 LEU B O 1
ATOM 2117 N N . ASP B 1 13 ? 5.398 -4.289 -9.664 1 90 13 ASP B N 1
ATOM 2118 C CA . ASP B 1 13 ? 5.512 -4.172 -8.211 1 90 13 ASP B CA 1
ATOM 2119 C C . ASP B 1 13 ? 5.746 -2.721 -7.793 1 90 13 ASP B C 1
ATOM 2121 O O . ASP B 1 13 ? 5.648 -1.809 -8.617 1 90 13 ASP B O 1
ATOM 2125 N N . SER B 1 14 ? 5.969 -2.549 -6.48 1 86 14 SER B N 1
ATOM 2126 C CA . SER B 1 14 ? 6.047 -1.206 -5.914 1 86 14 SER B CA 1
ATOM 2127 C C . SER B 1 14 ? 7.293 -0.473 -6.402 1 86 14 SER B C 1
ATOM 2129 O O . SER B 1 14 ? 7.395 0.748 -6.266 1 86 14 SER B O 1
ATOM 2131 N N . ARG B 1 15 ? 8.211 -1.166 -7.035 1 84.25 15 ARG B N 1
ATOM 2132 C CA . ARG B 1 15 ? 9.438 -0.554 -7.516 1 84.25 15 ARG B CA 1
ATOM 2133 C C . ARG B 1 15 ? 9.406 -0.383 -9.031 1 84.25 15 ARG B C 1
ATOM 2135 O O . ARG B 1 15 ? 10.398 0.034 -9.633 1 84.25 15 ARG B O 1
ATOM 2142 N N . GLY B 1 16 ? 8.352 -0.78 -9.57 1 88.62 16 GLY B N 1
ATOM 2143 C CA . GLY B 1 16 ? 8.227 -0.63 -11.016 1 88.62 16 GLY B CA 1
ATOM 2144 C C . GLY B 1 16 ? 8.781 -1.81 -11.789 1 88.62 16 GLY B C 1
ATOM 2145 O O . GLY B 1 16 ? 9.031 -1.708 -12.992 1 88.62 16 GLY B O 1
ATOM 2146 N N . ASN B 1 17 ? 9 -2.875 -11.086 1 92.62 17 ASN B N 1
ATOM 2147 C CA . ASN B 1 17 ? 9.445 -4.09 -11.75 1 92.62 17 ASN B CA 1
ATOM 2148 C C . ASN B 1 17 ? 8.289 -5.051 -12.016 1 92.62 17 ASN B C 1
ATOM 2150 O O . ASN B 1 17 ? 7.398 -5.199 -11.18 1 92.62 17 ASN B O 1
ATOM 2154 N N . PRO B 1 18 ? 8.398 -5.715 -13.148 1 95.94 18 PRO B N 1
ATOM 2155 C CA . PRO B 1 18 ? 7.34 -6.688 -13.445 1 95.94 18 PRO B CA 1
ATOM 2156 C C . PRO B 1 18 ? 7.305 -7.844 -12.445 1 95.94 18 PRO B C 1
ATOM 2158 O O . PRO B 1 18 ? 8.352 -8.281 -11.969 1 95.94 18 PRO B O 1
ATOM 2161 N N . THR B 1 19 ? 6.125 -8.242 -12.148 1 96.75 19 THR B N 1
ATOM 2162 C CA . THR B 1 1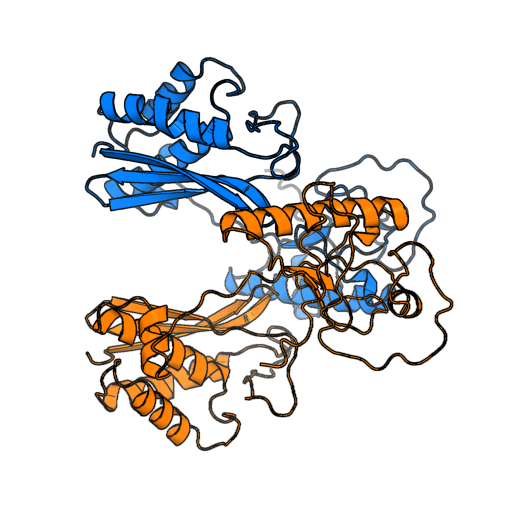9 ? 5.891 -9.445 -11.367 1 96.75 19 THR B CA 1
ATOM 2163 C C . THR B 1 19 ? 4.613 -10.148 -11.82 1 96.75 19 THR B C 1
ATOM 2165 O O . THR B 1 19 ? 3.988 -9.734 -12.797 1 96.75 19 THR B O 1
ATOM 2168 N N . VAL B 1 20 ? 4.289 -11.219 -11.109 1 97.81 20 VAL B N 1
ATOM 2169 C CA . VAL B 1 20 ? 3.209 -12.078 -11.57 1 97.81 20 VAL B CA 1
ATOM 2170 C C . VAL B 1 20 ? 2.002 -11.938 -10.648 1 97.81 20 VAL B C 1
ATOM 2172 O O . VAL B 1 20 ? 2.152 -11.898 -9.422 1 97.81 20 VAL B O 1
ATOM 2175 N N . GLU B 1 21 ? 0.854 -11.812 -11.234 1 98.69 21 GLU B N 1
ATOM 2176 C CA . GLU B 1 21 ? -0.413 -11.914 -10.516 1 98.69 21 GLU B CA 1
ATOM 2177 C C . GLU B 1 21 ? -1.271 -13.047 -11.062 1 98.69 21 GLU B C 1
ATOM 2179 O O . GLU B 1 21 ? -1.346 -13.25 -12.273 1 98.69 21 GLU B O 1
ATOM 2184 N N . VAL B 1 22 ? -1.979 -13.75 -10.164 1 98.88 22 VAL B N 1
ATOM 2185 C CA . VAL B 1 22 ? -2.75 -14.93 -10.555 1 98.88 22 VAL B CA 1
ATOM 2186 C C . VAL B 1 22 ? -4.188 -14.797 -10.055 1 98.88 22 VAL B C 1
ATOM 2188 O O . VAL B 1 22 ? -4.414 -14.469 -8.883 1 98.88 22 VAL B O 1
ATOM 2191 N N . ASP B 1 23 ? -5.094 -15.07 -10.914 1 98.81 23 ASP B N 1
ATOM 2192 C CA . ASP B 1 23 ? -6.5 -15.258 -10.57 1 98.81 23 ASP B CA 1
ATOM 2193 C C . ASP B 1 23 ? -6.879 -16.734 -10.602 1 98.81 23 ASP B C 1
ATOM 2195 O O . ASP B 1 23 ? -6.672 -17.422 -11.602 1 98.81 23 ASP B O 1
ATOM 2199 N N . LEU B 1 24 ? -7.375 -17.172 -9.531 1 98.81 24 LEU B N 1
ATOM 2200 C CA . LEU B 1 24 ? -7.863 -18.547 -9.43 1 98.81 24 LEU B CA 1
ATOM 2201 C C . LEU B 1 24 ? -9.352 -18.562 -9.102 1 98.81 24 LEU B C 1
ATOM 2203 O O . LEU B 1 24 ? -9.805 -17.875 -8.18 1 98.81 24 LEU B O 1
ATOM 2207 N N . TYR B 1 25 ? -10.086 -19.359 -9.883 1 98.38 25 TYR B N 1
ATOM 2208 C CA . TYR B 1 25 ? -11.539 -19.391 -9.734 1 98.38 25 TYR B CA 1
ATOM 2209 C C . TYR B 1 25 ? -12 -20.75 -9.195 1 98.38 25 TYR B C 1
ATOM 2211 O O . TYR B 1 25 ? -11.492 -21.797 -9.602 1 98.38 25 TYR B O 1
ATOM 2219 N N . THR B 1 26 ? -12.914 -20.641 -8.289 1 97.5 26 THR B N 1
ATOM 2220 C CA . THR B 1 26 ? -13.688 -21.781 -7.797 1 97.5 26 THR B CA 1
ATOM 2221 C C . THR B 1 26 ? -15.172 -21.438 -7.758 1 97.5 26 THR B C 1
ATOM 2223 O O . THR B 1 26 ? -15.586 -20.359 -8.203 1 97.5 26 THR B O 1
ATOM 2226 N N . ALA B 1 27 ? -15.945 -22.391 -7.234 1 95.56 27 ALA B N 1
ATOM 2227 C CA . ALA B 1 27 ? -17.375 -22.141 -7.078 1 95.56 27 ALA B CA 1
ATOM 2228 C C . ALA B 1 27 ? -17.625 -21.031 -6.062 1 95.56 27 ALA B C 1
ATOM 2230 O O . ALA B 1 27 ? -18.688 -20.406 -6.07 1 95.56 27 ALA B O 1
ATOM 2231 N N . ARG B 1 28 ? -16.625 -20.781 -5.27 1 94.56 28 ARG B N 1
ATOM 2232 C CA . ARG B 1 28 ? -16.766 -19.797 -4.211 1 94.56 28 ARG B CA 1
ATOM 2233 C C . ARG B 1 28 ? -16.375 -18.406 -4.699 1 94.56 28 ARG B C 1
ATOM 2235 O O . ARG B 1 28 ? -16.609 -17.406 -4.012 1 94.56 28 ARG B O 1
ATOM 2242 N N . GLY B 1 29 ? -15.773 -18.375 -5.863 1 95.62 29 GLY B N 1
ATOM 2243 C CA . GLY B 1 29 ? -15.438 -17.062 -6.391 1 95.62 29 GLY B CA 1
ATOM 2244 C C . GLY B 1 29 ? -14.008 -16.969 -6.895 1 95.62 29 GLY B C 1
ATOM 2245 O O . GLY B 1 29 ? -13.414 -17.984 -7.281 1 95.62 29 GLY B O 1
ATOM 2246 N N . LEU B 1 30 ? -13.539 -15.773 -7.008 1 97.75 30 LEU B N 1
ATOM 2247 C CA . LEU B 1 30 ? -12.203 -15.453 -7.512 1 97.75 30 LEU B CA 1
ATOM 2248 C C . LEU B 1 30 ? -11.234 -15.219 -6.359 1 97.75 30 LEU B C 1
ATOM 2250 O O . LEU B 1 30 ? -11.562 -14.523 -5.395 1 97.75 30 LEU B O 1
ATOM 2254 N N . PHE B 1 31 ? -10.117 -15.82 -6.438 1 98.06 31 PHE B N 1
ATOM 2255 C CA . PHE B 1 31 ? -9.031 -15.641 -5.477 1 98.06 31 PHE B CA 1
ATOM 2256 C C . PHE B 1 31 ? -7.766 -15.164 -6.172 1 98.06 31 PHE B C 1
ATOM 2258 O O . PHE B 1 31 ? -7.188 -15.883 -6.988 1 98.06 31 PHE B O 1
ATOM 2265 N N . ARG B 1 32 ? -7.316 -14 -5.785 1 98.25 32 ARG B N 1
ATOM 2266 C CA . ARG B 1 32 ? -6.215 -13.344 -6.48 1 98.25 32 ARG B CA 1
ATOM 2267 C C . ARG B 1 32 ? -4.965 -13.305 -5.605 1 98.25 32 ARG B C 1
ATOM 2269 O O . ARG B 1 32 ? -5.055 -13.062 -4.398 1 98.25 32 ARG B O 1
ATOM 2276 N N . ALA B 1 33 ? -3.807 -13.594 -6.238 1 98.12 33 ALA B N 1
ATOM 2277 C CA . ALA B 1 33 ? -2.525 -13.5 -5.543 1 98.12 33 ALA B CA 1
ATOM 2278 C C . ALA B 1 33 ? -1.469 -12.836 -6.426 1 98.12 33 ALA B C 1
ATOM 2280 O O . ALA B 1 33 ? -1.412 -13.094 -7.633 1 98.12 33 ALA B O 1
ATOM 2281 N N . ALA B 1 34 ? -0.698 -11.961 -5.785 1 97.56 34 ALA B N 1
ATOM 2282 C CA . ALA B 1 34 ? 0.45 -11.336 -6.438 1 97.56 34 ALA B CA 1
ATOM 2283 C C . ALA B 1 34 ? 1.759 -11.789 -5.797 1 97.56 34 ALA B C 1
ATOM 2285 O O . ALA B 1 34 ? 1.848 -11.914 -4.574 1 97.56 34 ALA B O 1
ATOM 2286 N N . VAL B 1 35 ? 2.713 -11.945 -6.605 1 95.5 35 VAL B N 1
ATOM 2287 C CA . VAL B 1 35 ? 3.984 -12.484 -6.129 1 95.5 35 VAL B CA 1
ATOM 2288 C C . VAL B 1 35 ? 4.871 -11.344 -5.629 1 95.5 35 VAL B C 1
ATOM 2290 O O . VAL B 1 35 ? 5.102 -10.367 -6.344 1 95.5 35 VAL B O 1
ATOM 2293 N N . PRO B 1 36 ? 5.312 -11.477 -4.402 1 87.44 36 PRO B N 1
ATOM 2294 C CA . PRO B 1 36 ? 6.285 -10.484 -3.934 1 87.44 36 PRO B CA 1
ATOM 2295 C C . PRO B 1 36 ? 7.641 -10.609 -4.633 1 87.44 36 PRO B C 1
ATOM 2297 O O . PRO B 1 36 ? 8.008 -11.695 -5.086 1 87.44 36 PRO B O 1
ATOM 2300 N N . SER B 1 37 ? 8.258 -9.508 -4.867 1 75.31 37 SER B N 1
ATOM 2301 C CA . SER B 1 37 ? 9.57 -9.508 -5.504 1 75.31 37 SER B CA 1
ATOM 2302 C C . SER B 1 37 ? 10.578 -8.688 -4.699 1 75.31 37 SER B C 1
ATOM 2304 O O . SER B 1 37 ? 10.328 -7.516 -4.398 1 75.31 37 SER B O 1
ATOM 2306 N N . GLY B 1 38 ? 11.516 -9.352 -4.094 1 68.44 38 GLY B N 1
ATOM 2307 C CA . GLY B 1 38 ? 12.508 -8.672 -3.285 1 68.44 38 GLY B CA 1
ATOM 2308 C C . GLY B 1 38 ? 13.766 -8.312 -4.062 1 68.44 38 GLY B C 1
ATOM 2309 O O . GLY B 1 38 ? 14 -8.844 -5.145 1 68.44 38 GLY B O 1
ATOM 2310 N N . ALA B 1 39 ? 14.43 -7.285 -3.613 1 64.19 39 ALA B N 1
ATOM 2311 C CA . ALA B 1 39 ? 15.68 -6.824 -4.219 1 64.19 39 ALA B CA 1
ATOM 2312 C C . ALA B 1 39 ? 16.812 -7.809 -3.953 1 64.19 39 ALA B C 1
ATOM 2314 O O . ALA B 1 39 ? 17.688 -7.992 -4.793 1 64.19 39 ALA B O 1
ATOM 2315 N N . SER B 1 40 ? 16.703 -8.461 -2.77 1 57.75 40 SER B N 1
ATOM 2316 C CA . SER B 1 40 ? 17.828 -9.328 -2.406 1 57.75 40 SER B CA 1
ATOM 2317 C C . SER B 1 40 ? 17.625 -10.742 -2.951 1 57.75 40 SER B C 1
ATOM 2319 O O . SER B 1 40 ? 16.547 -11.336 -2.781 1 57.75 40 SER B O 1
ATOM 2321 N N . THR B 1 41 ? 18.328 -11.094 -3.969 1 60.66 41 THR B N 1
ATOM 2322 C CA . THR B 1 41 ? 18.25 -12.453 -4.484 1 60.66 41 THR B CA 1
ATOM 2323 C C . THR B 1 41 ? 19.516 -13.242 -4.152 1 60.66 41 THR B C 1
ATOM 2325 O O . THR B 1 41 ? 20.625 -12.758 -4.371 1 60.66 41 THR B O 1
ATOM 2328 N N . GLY B 1 42 ? 19.312 -14.188 -3.213 1 58.5 42 GLY B N 1
ATOM 2329 C CA . GLY B 1 42 ? 20.438 -15.055 -2.895 1 58.5 42 GLY B CA 1
ATOM 2330 C C . GLY B 1 42 ? 20.656 -16.141 -3.93 1 58.5 42 GLY B C 1
ATOM 2331 O O . GLY B 1 42 ? 19.75 -16.5 -4.672 1 58.5 42 GLY B O 1
ATOM 2332 N N . ILE B 1 43 ? 21.891 -16.609 -3.994 1 62.69 43 ILE B N 1
ATOM 2333 C CA . ILE B 1 43 ? 22.281 -17.594 -4.992 1 62.69 43 ILE B CA 1
ATOM 2334 C C . ILE B 1 43 ? 21.562 -18.922 -4.73 1 62.69 43 ILE B C 1
ATOM 2336 O O . ILE B 1 43 ? 21.438 -19.75 -5.629 1 62.69 43 ILE B O 1
ATOM 2340 N N . TYR B 1 44 ? 21.062 -19.188 -3.568 1 69.44 44 TYR B N 1
ATOM 2341 C CA . TYR B 1 44 ? 20.453 -20.469 -3.254 1 69.44 44 TYR B CA 1
ATOM 2342 C C . TYR B 1 44 ? 18.922 -20.344 -3.225 1 69.44 44 TYR B C 1
ATOM 2344 O O . TYR B 1 44 ? 18.234 -21.312 -2.91 1 69.44 44 TYR B O 1
ATOM 2352 N N . GLU B 1 45 ? 18.531 -19.266 -3.682 1 74.94 45 GLU B N 1
ATOM 2353 C CA . GLU B 1 45 ? 17.094 -19.031 -3.59 1 74.94 45 GLU B CA 1
ATOM 2354 C C . GLU B 1 45 ? 16.359 -19.531 -4.832 1 74.94 45 GLU B C 1
ATOM 2356 O O . GLU B 1 45 ? 16.984 -19.766 -5.871 1 74.94 45 GLU B O 1
ATOM 2361 N N . ALA B 1 46 ? 15.117 -19.906 -4.617 1 84.81 46 ALA B N 1
ATOM 2362 C CA . AL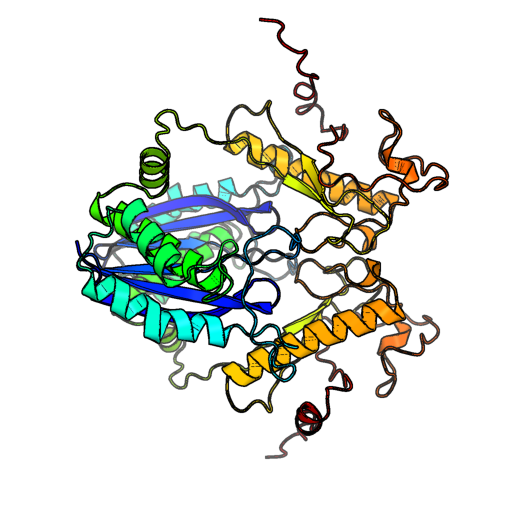A B 1 46 ? 14.25 -20.203 -5.754 1 84.81 46 ALA B CA 1
ATOM 2363 C C . ALA B 1 46 ? 14.359 -19.141 -6.832 1 84.81 46 ALA B C 1
ATOM 2365 O O . ALA B 1 46 ? 14.492 -17.953 -6.523 1 84.81 46 ALA B O 1
ATOM 2366 N N . LEU B 1 47 ? 14.406 -19.625 -8.023 1 86.88 47 LEU B N 1
ATOM 2367 C CA . LEU B 1 47 ? 14.719 -18.719 -9.125 1 86.88 47 LEU B CA 1
ATOM 2368 C C . LEU B 1 47 ? 13.477 -17.969 -9.578 1 86.88 47 LEU B C 1
ATOM 2370 O O . LEU B 1 47 ? 12.469 -18.578 -9.93 1 86.88 47 LEU B O 1
ATOM 2374 N N . GLU B 1 48 ? 13.555 -16.766 -9.453 1 90.94 48 GLU B N 1
ATOM 2375 C CA . GLU B 1 48 ? 12.562 -15.922 -10.117 1 90.94 48 GLU B CA 1
ATOM 2376 C C . GLU B 1 48 ? 12.812 -15.859 -11.625 1 90.94 48 GLU B C 1
ATOM 2378 O O . GLU B 1 48 ? 13.82 -15.297 -12.062 1 90.94 48 GLU B O 1
ATOM 2383 N N . LEU B 1 49 ? 11.914 -16.359 -12.383 1 94.38 49 LEU B N 1
ATOM 2384 C CA . LEU B 1 49 ? 12.125 -16.453 -13.828 1 94.38 49 LEU B CA 1
ATOM 2385 C C . LEU B 1 49 ? 11.836 -15.117 -14.5 1 94.38 49 LEU B C 1
ATOM 2387 O O . LEU B 1 49 ? 10.719 -14.602 -14.414 1 94.38 49 LEU B O 1
ATOM 2391 N N . ARG B 1 50 ? 12.852 -14.578 -15.133 1 95.5 50 ARG B N 1
ATOM 2392 C CA . ARG B 1 50 ? 12.773 -13.359 -15.93 1 95.5 50 ARG B CA 1
ATOM 2393 C C . ARG B 1 50 ? 12.898 -13.664 -17.422 1 95.5 50 ARG B C 1
ATOM 2395 O O . ARG B 1 50 ? 13.531 -14.656 -17.797 1 95.5 50 ARG B O 1
ATOM 2402 N N . ASP B 1 51 ? 12.352 -12.805 -18.203 1 97.12 51 ASP B N 1
ATOM 2403 C CA . ASP B 1 51 ? 12.367 -13.031 -19.656 1 97.12 51 ASP B CA 1
ATOM 2404 C C . ASP B 1 51 ? 13.766 -12.828 -20.234 1 97.12 51 ASP B C 1
ATOM 2406 O O . ASP B 1 51 ? 14.133 -13.461 -21.219 1 97.12 51 ASP B O 1
ATOM 2410 N N . GLY B 1 52 ? 14.445 -11.883 -19.734 1 95.62 52 GLY B N 1
ATOM 2411 C CA . GLY B 1 52 ? 15.781 -11.594 -20.219 1 95.62 52 GLY B CA 1
ATOM 2412 C C . GLY B 1 52 ? 15.797 -10.703 -21.453 1 95.62 52 GLY B C 1
ATOM 2413 O O . GLY B 1 52 ? 16.859 -10.383 -21.984 1 95.62 52 GLY B O 1
ATOM 2414 N N . ASP B 1 53 ? 14.633 -10.359 -21.938 1 95.56 53 ASP B N 1
ATOM 2415 C CA . ASP B 1 53 ? 14.523 -9.445 -23.062 1 95.56 53 ASP B CA 1
ATOM 2416 C C . ASP B 1 53 ? 14.805 -8.008 -22.641 1 95.56 53 ASP B C 1
ATOM 2418 O O . ASP B 1 53 ? 13.977 -7.371 -21.984 1 95.56 53 ASP B O 1
ATOM 2422 N N . LYS B 1 54 ? 15.898 -7.461 -23.062 1 93.56 54 LYS B N 1
ATOM 2423 C CA . LYS B 1 54 ? 16.359 -6.145 -22.625 1 93.56 54 LYS B CA 1
ATOM 2424 C C . LYS B 1 54 ? 15.445 -5.043 -23.156 1 93.56 54 LYS B C 1
ATOM 2426 O O . LYS B 1 54 ? 15.492 -3.908 -22.672 1 93.56 54 LYS B O 1
ATOM 2431 N N . GLN B 1 55 ? 14.609 -5.371 -24.078 1 92.38 55 GLN B N 1
ATOM 2432 C CA . GLN B 1 55 ? 13.711 -4.375 -24.656 1 92.38 55 GLN B CA 1
ATOM 2433 C C . GLN B 1 55 ? 12.492 -4.156 -23.781 1 92.38 55 GLN B C 1
ATOM 2435 O O . GLN B 1 55 ? 11.719 -3.217 -23.984 1 92.38 55 GLN B O 1
ATOM 2440 N N . ARG B 1 56 ? 12.383 -5.02 -22.828 1 94.62 56 ARG B N 1
ATOM 2441 C CA . ARG B 1 56 ? 11.258 -4.879 -21.906 1 94.62 56 ARG B CA 1
ATOM 2442 C C . ARG B 1 56 ? 11.734 -4.836 -20.453 1 94.62 56 ARG B C 1
ATOM 2444 O O . ARG B 1 56 ? 12.289 -5.816 -19.953 1 94.62 56 ARG B O 1
ATOM 2451 N N . TYR B 1 57 ? 11.492 -3.699 -19.859 1 94.81 57 TYR B N 1
ATOM 2452 C CA . TYR B 1 57 ? 11.82 -3.494 -18.453 1 94.81 57 TYR B CA 1
ATOM 2453 C C . TYR B 1 57 ? 13.258 -3.895 -18.156 1 94.81 57 TYR B C 1
ATOM 2455 O O . TYR B 1 57 ? 13.531 -4.551 -17.156 1 94.81 57 TYR B O 1
ATOM 2463 N N . LEU B 1 58 ? 14.102 -3.676 -19.156 1 92.81 58 LEU B N 1
ATOM 2464 C CA . LEU B 1 58 ? 15.531 -3.916 -19 1 92.81 58 LEU B CA 1
ATOM 2465 C C . LEU B 1 58 ? 15.805 -5.391 -18.734 1 92.81 58 LEU B C 1
ATOM 2467 O O . LEU B 1 58 ? 16.719 -5.719 -17.969 1 92.81 58 LEU B O 1
ATOM 2471 N N . GLY B 1 59 ? 14.961 -6.266 -19.203 1 95.06 59 GLY B N 1
ATOM 2472 C CA . GLY B 1 59 ? 15.172 -7.699 -19.094 1 95.06 59 GLY B CA 1
ATOM 2473 C C . GLY B 1 59 ? 14.383 -8.328 -17.953 1 95.06 59 GLY B C 1
ATOM 2474 O O . GLY B 1 59 ? 14.383 -9.555 -17.797 1 95.06 59 GLY B O 1
ATOM 2475 N N . LYS B 1 60 ? 13.656 -7.523 -17.234 1 94.31 60 LYS B N 1
ATOM 2476 C CA . LYS B 1 60 ? 13.039 -8.016 -16 1 94.31 60 LYS B CA 1
ATOM 2477 C C . LYS B 1 60 ? 11.602 -8.469 -16.234 1 94.31 60 LYS B C 1
ATOM 2479 O O . LYS B 1 60 ? 10.859 -8.727 -15.289 1 94.31 60 LYS B O 1
ATOM 2484 N N . GLY B 1 61 ? 11.203 -8.516 -17.5 1 95.81 61 GLY B N 1
ATOM 2485 C CA . GLY B 1 61 ? 9.883 -9.031 -17.812 1 95.81 61 GLY B CA 1
ATOM 2486 C C . GLY B 1 61 ? 9.633 -10.422 -17.25 1 95.81 61 GLY B C 1
ATOM 2487 O O . GLY B 1 61 ? 10.586 -11.172 -17.016 1 95.81 61 GLY B O 1
ATOM 2488 N N . VAL B 1 62 ? 8.312 -10.75 -17.156 1 97.56 62 VAL B N 1
ATOM 2489 C CA . VAL B 1 62 ? 8.016 -12.055 -16.562 1 97.56 62 VAL B CA 1
ATOM 2490 C C . VAL B 1 62 ? 6.961 -12.773 -17.406 1 97.56 62 VAL B C 1
ATOM 2492 O O . VAL B 1 62 ? 6.164 -13.547 -16.891 1 97.56 62 VAL B O 1
ATOM 2495 N N . LEU B 1 63 ? 6.887 -12.57 -18.641 1 97.94 63 LEU B N 1
ATOM 2496 C CA . LEU B 1 63 ? 5.859 -13.148 -19.5 1 97.94 63 LEU B CA 1
ATOM 2497 C C . LEU B 1 63 ? 6.082 -14.648 -19.672 1 97.94 63 LEU B C 1
ATOM 2499 O O . LEU B 1 63 ? 5.125 -15.406 -19.859 1 97.94 63 LEU B O 1
ATOM 2503 N N . LYS B 1 64 ? 7.293 -15.094 -19.578 1 98.12 64 LYS B N 1
ATOM 2504 C CA . LYS B 1 64 ? 7.559 -16.531 -19.625 1 98.12 64 LYS B CA 1
ATOM 2505 C C . LYS B 1 64 ? 6.898 -17.25 -18.453 1 98.12 64 LYS B C 1
ATOM 2507 O O . LYS B 1 64 ? 6.234 -18.266 -18.641 1 98.12 64 LYS B O 1
ATOM 2512 N N . ALA B 1 65 ? 7.09 -16.672 -17.328 1 98 65 ALA B N 1
ATOM 2513 C CA . ALA B 1 65 ? 6.453 -17.25 -16.141 1 98 65 ALA B CA 1
ATOM 2514 C C . ALA B 1 65 ? 4.934 -17.234 -16.281 1 98 65 ALA B C 1
ATOM 2516 O O . ALA B 1 65 ? 4.262 -18.203 -15.945 1 98 65 ALA B O 1
ATOM 2517 N N . VAL B 1 66 ? 4.434 -16.141 -16.734 1 98.69 66 VAL B N 1
ATOM 2518 C CA . VAL B 1 66 ? 2.998 -15.984 -16.953 1 98.69 66 VAL B CA 1
ATOM 2519 C C . VAL B 1 66 ? 2.502 -17.062 -17.922 1 98.69 66 VAL B C 1
ATOM 2521 O O . VAL B 1 66 ? 1.475 -17.688 -17.672 1 98.69 66 VAL B O 1
ATOM 2524 N N . ASP B 1 67 ? 3.24 -17.25 -18.984 1 98.69 67 ASP B N 1
ATOM 2525 C CA . ASP B 1 67 ? 2.877 -18.25 -20 1 98.69 67 ASP B CA 1
ATOM 2526 C C . ASP B 1 67 ? 2.898 -19.656 -19.422 1 98.69 67 ASP B C 1
ATOM 2528 O O . ASP B 1 67 ? 2.035 -20.484 -19.734 1 98.69 67 ASP B O 1
ATOM 2532 N N . HIS B 1 68 ? 3.861 -19.906 -18.594 1 98.62 68 HIS B N 1
ATOM 2533 C CA . HIS B 1 68 ? 3.938 -21.219 -17.969 1 98.62 68 HIS B CA 1
ATOM 2534 C C . HIS B 1 68 ? 2.701 -21.484 -17.109 1 98.62 68 HIS B C 1
ATOM 2536 O O . HIS B 1 68 ? 2.205 -22.625 -17.078 1 98.62 68 HIS B O 1
ATOM 2542 N N . ILE B 1 69 ? 2.223 -20.484 -16.422 1 98.81 69 ILE B N 1
ATOM 2543 C CA . ILE B 1 69 ? 1.025 -20.656 -15.609 1 98.81 69 ILE B CA 1
ATOM 2544 C C . ILE B 1 69 ? -0.18 -20.922 -16.516 1 98.81 69 ILE B C 1
ATOM 2546 O O . ILE B 1 69 ? -0.913 -21.891 -16.312 1 98.81 69 ILE B O 1
ATOM 2550 N N . ASN B 1 70 ? -0.34 -20.125 -17.547 1 98.81 70 ASN B N 1
ATOM 2551 C CA . ASN B 1 70 ? -1.556 -20.141 -18.344 1 98.81 70 ASN B CA 1
ATOM 2552 C C . ASN B 1 70 ? -1.624 -21.359 -19.25 1 98.81 70 ASN B C 1
ATOM 2554 O O . ASN B 1 70 ? -2.711 -21.859 -19.531 1 98.81 70 ASN B O 1
ATOM 2558 N N . THR B 1 71 ? -0.509 -21.906 -19.656 1 98.56 71 THR B N 1
ATOM 2559 C CA . THR B 1 71 ? -0.53 -22.938 -20.688 1 98.56 71 THR B CA 1
ATOM 2560 C C . THR B 1 71 ? -0.234 -24.312 -20.078 1 98.56 71 THR B C 1
ATOM 2562 O O . THR B 1 71 ? -0.628 -25.344 -20.625 1 98.56 71 THR B O 1
ATOM 2565 N N . THR B 1 72 ? 0.474 -24.344 -18.953 1 98.56 72 THR B N 1
ATOM 2566 C CA . THR B 1 72 ? 0.911 -25.625 -18.438 1 98.56 72 THR B CA 1
ATOM 2567 C C . THR B 1 72 ? 0.339 -25.875 -17.031 1 98.56 72 THR B C 1
ATOM 2569 O O . THR B 1 72 ? -0.393 -26.844 -16.812 1 98.56 72 THR B O 1
ATOM 2572 N N . ILE B 1 73 ? 0.576 -25 -16.141 1 98.69 73 ILE B N 1
ATOM 2573 C CA . ILE B 1 73 ? 0.198 -25.219 -14.75 1 98.69 73 ILE B CA 1
ATOM 2574 C C . ILE B 1 73 ? -1.323 -25.234 -14.625 1 98.69 73 ILE B C 1
ATOM 2576 O O . ILE B 1 73 ? -1.891 -26.125 -13.992 1 98.69 73 ILE B O 1
ATOM 2580 N N . ALA B 1 74 ? -1.958 -24.281 -15.242 1 98.69 74 ALA B N 1
ATOM 2581 C CA . ALA B 1 74 ? -3.406 -24.125 -15.125 1 98.69 74 ALA B CA 1
ATOM 2582 C C . ALA B 1 74 ? -4.129 -25.375 -15.617 1 98.69 74 ALA B C 1
ATOM 2584 O O . ALA B 1 74 ? -4.887 -26 -14.867 1 98.69 74 ALA B O 1
ATOM 2585 N N . PRO B 1 75 ? -3.891 -25.844 -16.859 1 98.31 75 PRO B N 1
ATOM 2586 C CA . PRO B 1 75 ? -4.582 -27.047 -17.312 1 98.31 75 PRO B CA 1
ATOM 2587 C C . PRO B 1 75 ? -4.277 -28.266 -16.438 1 98.31 75 PRO B C 1
ATOM 2589 O O . PRO B 1 75 ? -5.164 -29.094 -16.203 1 98.31 75 PRO B O 1
ATOM 2592 N N . ALA B 1 76 ? -3.059 -28.375 -15.945 1 98.25 76 ALA B N 1
ATOM 2593 C CA . ALA B 1 76 ? -2.676 -29.531 -15.133 1 98.25 76 ALA B CA 1
ATOM 2594 C C . ALA B 1 76 ? -3.441 -29.547 -13.812 1 98.25 76 ALA B C 1
ATOM 2596 O O . ALA B 1 76 ? -3.945 -30.594 -13.398 1 98.25 76 ALA B O 1
ATOM 2597 N N . LEU B 1 77 ? -3.535 -28.391 -13.188 1 98.38 77 LEU B N 1
ATOM 2598 C CA . LEU B 1 77 ? -4.227 -28.312 -11.906 1 98.38 77 LEU B CA 1
ATOM 2599 C C . LEU B 1 77 ? -5.727 -28.531 -12.078 1 98.38 77 LEU B C 1
ATOM 2601 O O . LEU B 1 77 ? -6.363 -29.203 -11.273 1 98.38 77 LEU B O 1
ATOM 2605 N N . ILE B 1 78 ? -6.27 -28 -13.125 1 97.81 78 ILE B N 1
ATOM 2606 C CA . ILE B 1 78 ? -7.695 -28.141 -13.383 1 97.81 78 ILE B CA 1
ATOM 2607 C C . ILE B 1 78 ? -8.023 -29.594 -13.688 1 97.81 78 ILE B C 1
ATOM 2609 O O . ILE B 1 78 ? -8.992 -30.141 -13.156 1 97.81 78 ILE B O 1
ATOM 2613 N N . SER B 1 79 ? -7.207 -30.219 -14.477 1 97.25 79 SER B N 1
ATOM 2614 C CA . SER B 1 79 ? -7.441 -31.609 -14.891 1 97.25 79 SER B CA 1
ATOM 2615 C C . SER B 1 79 ? -7.25 -32.562 -13.719 1 97.25 79 SER B C 1
ATOM 2617 O O . SER B 1 79 ? -7.828 -33.656 -13.703 1 97.25 79 SER B O 1
ATOM 2619 N N . SER B 1 80 ? -6.422 -32.219 -12.789 1 96.5 80 SER B N 1
ATOM 2620 C CA . SER B 1 80 ? -6.152 -33.094 -11.656 1 96.5 80 SER B CA 1
ATOM 2621 C C . SER B 1 80 ? -7.414 -33.312 -10.828 1 96.5 80 SER B C 1
ATOM 2623 O O . SER B 1 80 ? -7.547 -34.344 -10.164 1 96.5 80 SER B O 1
ATOM 2625 N N . GLY B 1 81 ? -8.297 -32.25 -10.742 1 96.06 81 GLY B N 1
ATOM 2626 C CA . GLY B 1 81 ? -9.523 -32.375 -9.969 1 96.06 81 GLY B CA 1
ATOM 2627 C C . GLY B 1 81 ? -9.297 -32.25 -8.469 1 96.06 81 GLY B C 1
ATOM 2628 O O . GLY B 1 81 ? -10.211 -32.5 -7.68 1 96.06 81 GLY B O 1
ATOM 2629 N N . LEU B 1 82 ? -8.156 -31.906 -8.109 1 96.62 82 LEU B N 1
ATOM 2630 C CA . LEU B 1 82 ? -7.824 -31.781 -6.695 1 96.62 82 LEU B CA 1
ATOM 2631 C C . LEU B 1 82 ? -8.57 -30.609 -6.066 1 96.62 82 LEU B C 1
ATOM 2633 O O . LEU B 1 82 ? -8.797 -29.594 -6.723 1 96.62 82 LEU B O 1
ATOM 2637 N N . SER B 1 83 ? -8.852 -30.875 -4.816 1 96.94 83 SER B N 1
ATOM 2638 C CA . SER B 1 83 ? -9.5 -29.812 -4.055 1 96.94 83 SER B CA 1
ATOM 2639 C C . SER B 1 83 ? -8.508 -28.734 -3.627 1 96.94 83 SER B C 1
ATOM 2641 O O . SER B 1 83 ? -7.363 -29.047 -3.285 1 96.94 83 SER B O 1
ATOM 2643 N N . VAL B 1 84 ? -9.016 -27.531 -3.551 1 97.62 84 VAL B N 1
ATOM 2644 C CA . VAL B 1 84 ? -8.156 -26.406 -3.16 1 97.62 84 VAL B CA 1
ATOM 2645 C C . VAL B 1 84 ? -7.762 -26.562 -1.692 1 97.62 84 VAL B C 1
ATOM 2647 O O . VAL B 1 84 ? -6.824 -25.891 -1.229 1 97.62 84 VAL B O 1
ATOM 2650 N N . VAL B 1 85 ? -8.438 -27.359 -0.914 1 97 85 VAL B N 1
ATOM 2651 C CA . VAL B 1 85 ? -8.094 -27.531 0.494 1 97 85 VAL B CA 1
ATOM 2652 C C . VAL B 1 85 ? -6.855 -28.406 0.623 1 97 85 VAL B C 1
ATOM 2654 O O . VAL B 1 85 ? -6.223 -28.453 1.68 1 97 85 VAL B O 1
ATOM 2657 N N . GLU B 1 86 ? -6.547 -29.156 -0.438 1 96.88 86 GLU B N 1
ATOM 2658 C CA . GLU B 1 86 ? -5.375 -30.016 -0.452 1 96.88 86 GLU B CA 1
ATOM 2659 C C . GLU B 1 86 ? -4.137 -29.266 -0.934 1 96.88 86 GLU B C 1
ATOM 2661 O O . GLU B 1 86 ? -3.533 -29.625 -1.944 1 96.88 86 GLU B O 1
ATOM 2666 N N . GLN B 1 87 ? -3.688 -28.312 -0.173 1 97.81 87 GLN B N 1
ATOM 2667 C CA . GLN B 1 87 ? -2.6 -27.406 -0.519 1 97.81 87 GLN B CA 1
ATOM 2668 C C . GLN B 1 87 ? -1.325 -28.172 -0.853 1 97.81 87 GLN B C 1
ATOM 2670 O O . GLN B 1 87 ? -0.703 -27.938 -1.89 1 97.81 87 GLN B O 1
ATOM 2675 N N . GLU B 1 88 ? -0.959 -29.094 -0.027 1 97.12 88 GLU B N 1
ATOM 2676 C CA . GLU B 1 88 ? 0.293 -29.828 -0.175 1 97.12 88 GLU B CA 1
ATOM 2677 C C . GLU B 1 88 ? 0.3 -30.656 -1.457 1 97.12 88 GLU B C 1
ATOM 2679 O O . GLU B 1 88 ? 1.315 -30.719 -2.152 1 97.12 88 GLU B O 1
ATOM 2684 N N . LYS B 1 89 ? -0.777 -31.266 -1.72 1 97.75 89 LYS B N 1
ATOM 2685 C CA . LYS B 1 89 ? -0.875 -32.062 -2.93 1 97.75 89 LYS B CA 1
ATOM 2686 C C . LYS B 1 89 ? -0.755 -31.203 -4.184 1 97.75 89 LYS B C 1
ATOM 2688 O O . LYS B 1 89 ? -0.087 -31.594 -5.145 1 97.75 89 LYS B O 1
ATOM 2693 N N . LEU B 1 90 ? -1.414 -30.094 -4.145 1 98.19 90 LEU B N 1
ATOM 2694 C CA . LEU B 1 90 ? -1.367 -29.188 -5.281 1 98.19 90 LEU B CA 1
ATOM 2695 C C . LEU B 1 90 ? 0.035 -28.609 -5.465 1 98.19 90 LEU B C 1
ATOM 2697 O O . LEU B 1 90 ? 0.535 -28.531 -6.59 1 98.19 90 LEU B O 1
ATOM 2701 N N . ASP B 1 91 ? 0.673 -28.266 -4.379 1 98.06 91 ASP B N 1
ATOM 2702 C CA . ASP B 1 91 ? 2.047 -27.766 -4.441 1 98.06 91 ASP B CA 1
ATOM 2703 C C . ASP B 1 91 ? 2.988 -28.844 -4.988 1 98.06 91 ASP B C 1
ATOM 2705 O O . ASP B 1 91 ? 3.834 -28.562 -5.84 1 98.06 91 ASP B O 1
ATOM 2709 N N . ASN B 1 92 ? 2.803 -30.016 -4.523 1 98.12 92 ASN B N 1
ATOM 2710 C CA . ASN B 1 92 ? 3.65 -31.109 -4.977 1 98.12 92 ASN B CA 1
ATOM 2711 C C . ASN B 1 92 ? 3.447 -31.406 -6.461 1 98.12 92 ASN B C 1
ATOM 2713 O O . ASN B 1 92 ? 4.398 -31.75 -7.164 1 98.12 92 ASN B O 1
ATOM 2717 N N . LEU B 1 93 ? 2.266 -31.297 -6.879 1 98.25 93 LEU B N 1
ATOM 2718 C CA . LEU B 1 93 ? 1.997 -31.484 -8.297 1 98.25 93 LEU B CA 1
ATOM 2719 C C . LEU B 1 93 ? 2.764 -30.469 -9.133 1 98.25 93 LEU B C 1
ATOM 2721 O O . LEU B 1 93 ? 3.367 -30.812 -10.148 1 98.25 93 LEU B O 1
ATOM 2725 N N . MET B 1 94 ? 2.768 -29.234 -8.719 1 98.44 94 MET B N 1
ATOM 2726 C CA . MET B 1 94 ? 3.492 -28.203 -9.438 1 98.44 94 MET B CA 1
ATOM 2727 C C . MET B 1 94 ? 4.996 -28.438 -9.391 1 98.44 94 MET B C 1
ATOM 2729 O O . MET B 1 94 ? 5.695 -28.234 -10.383 1 98.44 94 MET B O 1
ATOM 2733 N N . LEU B 1 95 ? 5.469 -28.906 -8.25 1 97.62 95 LEU B N 1
ATOM 2734 C CA . LEU B 1 95 ? 6.891 -29.203 -8.109 1 97.62 95 LEU B CA 1
ATOM 2735 C C . LEU B 1 95 ? 7.293 -30.359 -9.023 1 97.62 95 LEU B C 1
ATOM 2737 O O . LEU B 1 95 ? 8.367 -30.328 -9.633 1 97.62 95 LEU B O 1
ATOM 2741 N N . GLU B 1 96 ? 6.422 -31.297 -9.078 1 98 96 GLU B N 1
ATOM 2742 C CA . GLU B 1 96 ? 6.676 -32.438 -9.945 1 98 96 GLU B CA 1
ATOM 2743 C C . GLU B 1 96 ? 6.684 -32.031 -11.414 1 98 96 GLU B C 1
ATOM 2745 O O . GLU B 1 96 ? 7.527 -32.469 -12.188 1 98 96 GLU B O 1
ATOM 2750 N N . LEU B 1 97 ? 5.785 -31.219 -11.789 1 97.88 97 LEU B N 1
ATOM 2751 C CA . LEU B 1 97 ? 5.727 -30.719 -13.156 1 97.88 97 LEU B CA 1
ATOM 2752 C C . LEU B 1 97 ? 6.98 -29.922 -13.5 1 97.88 97 LEU B C 1
ATOM 2754 O O . LEU B 1 97 ? 7.484 -30 -14.617 1 97.88 97 LEU B O 1
ATOM 2758 N N . ASP B 1 98 ? 7.457 -29.109 -12.586 1 97.88 98 ASP B N 1
ATOM 2759 C CA . ASP B 1 98 ? 8.672 -28.328 -12.797 1 97.88 98 ASP B CA 1
ATOM 2760 C C . ASP B 1 98 ? 9.898 -29.234 -12.891 1 97.88 98 ASP B C 1
ATOM 2762 O O . ASP B 1 98 ? 10.648 -29.172 -13.867 1 97.88 98 ASP B O 1
ATOM 2766 N N . GLY B 1 99 ? 10.078 -30.047 -11.828 1 96.88 99 GLY B N 1
ATOM 2767 C CA . GLY B 1 99 ? 11.102 -31.078 -11.867 1 96.88 99 GLY B CA 1
ATOM 2768 C C . GLY B 1 99 ? 12.477 -30.578 -11.477 1 96.88 99 GLY B C 1
ATOM 2769 O O . GLY B 1 99 ? 13.438 -31.344 -11.43 1 96.88 99 GLY B O 1
ATOM 2770 N N . THR B 1 100 ? 12.633 -29.344 -11.227 1 95.31 100 THR B N 1
ATOM 2771 C CA . THR B 1 100 ? 13.93 -28.812 -10.828 1 95.31 100 THR B CA 1
ATOM 2772 C C . THR B 1 100 ? 13.945 -28.484 -9.336 1 95.31 100 THR B C 1
ATOM 2774 O O . THR B 1 100 ? 12.906 -28.219 -8.742 1 95.31 100 THR B O 1
ATOM 2777 N N . GLU B 1 101 ? 15.109 -28.484 -8.75 1 90.56 101 GLU B N 1
ATOM 2778 C CA . GLU B 1 101 ? 15.266 -28.234 -7.316 1 90.56 101 GLU B CA 1
ATOM 2779 C C . GLU B 1 101 ? 14.992 -26.781 -6.973 1 90.56 101 GLU B C 1
ATOM 2781 O O . GLU B 1 101 ? 14.438 -26.469 -5.914 1 90.56 101 GLU B O 1
ATOM 2786 N N . ASN B 1 102 ? 15.352 -25.906 -7.852 1 90.44 102 ASN B N 1
ATOM 2787 C CA . ASN B 1 102 ? 15.242 -24.484 -7.559 1 90.44 102 ASN B CA 1
ATOM 2788 C C . ASN B 1 102 ? 14.062 -23.859 -8.305 1 90.44 102 ASN B C 1
ATOM 2790 O O . ASN B 1 102 ? 13.984 -22.625 -8.414 1 90.44 102 ASN B O 1
ATOM 2794 N N . LYS B 1 103 ? 13.141 -24.688 -8.836 1 93.88 103 LYS B N 1
ATOM 2795 C CA . LYS B 1 103 ? 11.93 -24.234 -9.508 1 93.88 103 LYS B CA 1
ATOM 2796 C C . LYS B 1 103 ? 12.258 -23.359 -10.711 1 93.88 103 LYS B C 1
ATOM 2798 O O . LYS B 1 103 ? 11.641 -22.312 -10.914 1 93.88 103 LYS B O 1
ATOM 2803 N N . SER B 1 104 ? 13.188 -23.797 -11.555 1 93.5 104 SER B N 1
ATOM 2804 C CA . SER B 1 104 ? 13.719 -22.938 -12.602 1 93.5 104 SER B CA 1
ATOM 2805 C C . SER B 1 104 ? 13.023 -23.188 -13.938 1 93.5 104 SER B C 1
ATOM 2807 O O . SER B 1 104 ? 13.141 -22.391 -14.867 1 93.5 104 SER B O 1
ATOM 2809 N N . LYS B 1 105 ? 12.312 -24.297 -14 1 96.5 105 LYS B N 1
ATOM 2810 C CA . LYS B 1 105 ? 11.625 -24.562 -15.258 1 96.5 105 LYS B CA 1
ATOM 2811 C C . LYS B 1 105 ? 10.453 -23.594 -15.461 1 96.5 105 LYS B C 1
ATOM 2813 O O . LYS B 1 105 ? 10.383 -22.906 -16.484 1 96.5 105 LYS B O 1
ATOM 2818 N N . PHE B 1 106 ? 9.617 -23.5 -14.508 1 97.19 106 PHE B N 1
ATOM 2819 C CA . PHE B 1 106 ? 8.461 -22.609 -14.586 1 97.19 106 PHE B CA 1
ATOM 2820 C C . PHE B 1 106 ? 8.789 -21.25 -13.984 1 97.19 106 PHE B C 1
ATOM 2822 O O . PHE B 1 106 ? 8.297 -20.219 -14.453 1 97.19 106 PHE B O 1
ATOM 2829 N N . GLY B 1 107 ? 9.664 -21.266 -12.984 1 95.12 107 GLY B N 1
ATOM 2830 C CA . GLY B 1 107 ? 9.922 -20.094 -12.172 1 95.12 107 GLY B CA 1
ATOM 2831 C C . GLY B 1 107 ? 9.234 -20.141 -10.82 1 95.12 107 GLY B C 1
ATOM 2832 O O . GLY B 1 107 ? 8.055 -20.5 -10.727 1 95.12 107 GLY B O 1
ATOM 2833 N N . ALA B 1 108 ? 10.031 -19.766 -9.828 1 94.62 108 ALA B N 1
ATOM 2834 C CA . ALA B 1 108 ? 9.461 -19.703 -8.484 1 94.62 108 ALA B CA 1
ATOM 2835 C C . ALA B 1 108 ? 8.281 -18.734 -8.438 1 94.62 108 ALA B C 1
ATOM 2837 O O . ALA B 1 108 ? 7.324 -18.953 -7.688 1 94.62 108 ALA B O 1
ATOM 2838 N N . ASN B 1 109 ? 8.375 -17.688 -9.211 1 96.38 109 ASN B N 1
ATOM 2839 C CA . ASN B 1 109 ? 7.305 -16.703 -9.242 1 96.38 109 ASN B CA 1
ATOM 2840 C C . ASN B 1 109 ? 6.027 -17.266 -9.844 1 96.38 109 ASN B C 1
ATOM 2842 O O . ASN B 1 109 ? 4.926 -16.891 -9.453 1 96.38 109 ASN B O 1
ATOM 2846 N N . ALA B 1 110 ? 6.125 -18.188 -10.75 1 97.81 110 ALA B N 1
ATOM 2847 C CA . ALA B 1 110 ? 4.941 -18.859 -11.289 1 97.81 110 ALA B CA 1
ATOM 2848 C C . ALA B 1 110 ? 4.297 -19.766 -10.25 1 97.81 110 ALA B C 1
ATOM 2850 O O . ALA B 1 110 ? 3.098 -19.672 -9.984 1 97.81 110 ALA B O 1
ATOM 2851 N N . ILE B 1 111 ? 5.102 -20.578 -9.703 1 97.88 111 ILE B N 1
ATOM 2852 C CA . ILE B 1 111 ? 4.617 -21.578 -8.758 1 97.88 111 ILE B CA 1
ATOM 2853 C C . ILE B 1 111 ? 4.047 -20.891 -7.523 1 97.88 111 ILE B C 1
ATOM 2855 O O . ILE B 1 111 ? 2.959 -21.25 -7.055 1 97.88 111 ILE B O 1
ATOM 2859 N N . LEU B 1 112 ? 4.742 -19.938 -7.004 1 97.12 112 LEU B N 1
ATOM 2860 C CA . LEU B 1 112 ? 4.316 -19.234 -5.797 1 97.12 112 LEU B CA 1
ATOM 2861 C C . LEU B 1 112 ? 2.996 -18.5 -6.027 1 97.12 112 LEU B C 1
ATOM 2863 O O . LEU B 1 112 ? 2.115 -18.516 -5.164 1 97.12 112 LEU B O 1
ATOM 2867 N N . GLY B 1 113 ? 2.877 -17.844 -7.16 1 98.06 113 GLY B N 1
ATOM 2868 C CA . GLY B 1 113 ? 1.637 -17.156 -7.473 1 98.06 113 GLY B CA 1
ATOM 2869 C C . GLY B 1 113 ? 0.42 -18.062 -7.422 1 98.06 113 GLY B C 1
ATOM 2870 O O . GLY B 1 113 ? -0.588 -17.719 -6.801 1 98.06 113 GLY B O 1
ATOM 2871 N N . VAL B 1 114 ? 0.553 -19.188 -8.023 1 98.75 114 VAL B N 1
ATOM 2872 C CA . VAL B 1 114 ? -0.551 -20.141 -8.039 1 98.75 114 VAL B CA 1
ATOM 2873 C C . VAL B 1 114 ? -0.771 -20.703 -6.641 1 98.75 114 VAL B C 1
ATOM 2875 O O . VAL B 1 114 ? -1.91 -20.797 -6.176 1 98.75 114 VAL B O 1
ATOM 2878 N N . SER B 1 115 ? 0.302 -21.062 -5.988 1 98.56 115 SER B N 1
ATOM 2879 C CA . SER B 1 115 ? 0.228 -21.625 -4.641 1 98.56 115 SER B CA 1
ATOM 2880 C C . SER B 1 115 ? -0.506 -20.672 -3.693 1 98.56 115 SER B C 1
ATOM 2882 O O . SER B 1 115 ? -1.367 -21.109 -2.924 1 98.56 115 SER B O 1
ATOM 2884 N N . LEU B 1 116 ? -0.193 -19.422 -3.762 1 98.31 116 LEU B N 1
ATOM 2885 C CA . LEU B 1 116 ? -0.824 -18.422 -2.898 1 98.31 116 LEU B CA 1
ATOM 2886 C C . LEU B 1 116 ? -2.312 -18.297 -3.211 1 98.31 116 LEU B C 1
ATOM 2888 O O . LEU B 1 116 ? -3.133 -18.156 -2.301 1 98.31 116 LEU B O 1
ATOM 2892 N N . ALA B 1 117 ? -2.627 -18.281 -4.477 1 98.69 117 ALA B N 1
ATOM 2893 C CA . ALA B 1 117 ? -4.031 -18.203 -4.867 1 98.69 117 ALA B CA 1
ATOM 2894 C C . ALA B 1 117 ? -4.805 -19.422 -4.359 1 98.69 117 ALA B C 1
ATOM 2896 O O . ALA B 1 117 ? -5.934 -19.297 -3.881 1 98.69 117 ALA B O 1
ATOM 2897 N N . VAL B 1 118 ? -4.195 -20.594 -4.418 1 98.5 118 VAL B N 1
ATOM 2898 C CA . VAL B 1 118 ? -4.797 -21.812 -3.908 1 98.5 118 VAL B CA 1
ATOM 2899 C C . VAL B 1 118 ? -5.02 -21.703 -2.402 1 98.5 118 VAL B C 1
ATOM 2901 O O . VAL B 1 118 ? -6.07 -22.094 -1.891 1 98.5 118 VAL B O 1
ATOM 2904 N N . CYS B 1 119 ? -4.043 -21.188 -1.792 1 98.38 119 CYS B N 1
ATOM 2905 C CA . CYS B 1 119 ? -4.113 -21.031 -0.344 1 98.38 119 CYS B CA 1
ATOM 2906 C C . CYS B 1 119 ? -5.301 -20.172 0.055 1 98.38 119 CYS B C 1
ATOM 2908 O O . CYS B 1 119 ? -6.047 -20.516 0.972 1 98.38 119 CYS B O 1
ATOM 2910 N N . LYS B 1 120 ? -5.449 -19.094 -0.613 1 98.44 120 LYS B N 1
ATOM 2911 C CA . LYS B 1 120 ? -6.574 -18.203 -0.352 1 98.44 120 LYS B CA 1
ATOM 2912 C C . LYS B 1 120 ? -7.902 -18.891 -0.645 1 98.44 120 LYS B C 1
ATOM 2914 O O . LYS B 1 120 ? -8.867 -18.734 0.111 1 98.44 120 LYS B O 1
ATOM 2919 N N . ALA B 1 121 ? -7.969 -19.609 -1.702 1 98.38 121 ALA B N 1
ATOM 2920 C CA . ALA B 1 121 ? -9.18 -20.344 -2.057 1 98.38 121 ALA B CA 1
ATOM 2921 C C . ALA B 1 121 ? -9.484 -21.422 -1.019 1 98.38 121 ALA B C 1
ATOM 2923 O O . ALA B 1 121 ? -10.648 -21.641 -0.663 1 98.38 121 ALA B O 1
ATOM 2924 N N . GLY B 1 122 ? -8.414 -22.125 -0.603 1 98.19 122 GLY B N 1
ATOM 2925 C CA . GLY B 1 122 ? -8.594 -23.141 0.431 1 98.19 122 GLY B CA 1
ATOM 2926 C C . GLY B 1 122 ? -9.164 -22.578 1.721 1 98.19 122 GLY B C 1
ATOM 2927 O O . GLY B 1 122 ? -10.031 -23.188 2.338 1 98.19 122 GLY B O 1
ATOM 2928 N N . ALA B 1 123 ? -8.672 -21.422 2.125 1 97.94 123 ALA B N 1
ATOM 2929 C CA . ALA B 1 123 ? -9.195 -20.766 3.316 1 97.94 123 ALA B CA 1
ATOM 2930 C C . ALA B 1 123 ? -10.68 -20.453 3.166 1 97.94 123 ALA B C 1
ATOM 2932 O O . ALA B 1 123 ? -11.469 -20.703 4.082 1 97.94 123 ALA B O 1
ATOM 2933 N N . ALA B 1 124 ? -11 -19.938 2.018 1 97.19 124 ALA B N 1
ATOM 2934 C CA . ALA B 1 124 ? -12.398 -19.609 1.743 1 97.19 124 ALA B CA 1
ATOM 2935 C C . ALA B 1 124 ? -13.273 -20.859 1.744 1 97.19 124 ALA B C 1
ATOM 2937 O O . ALA B 1 124 ? -14.398 -20.828 2.264 1 97.19 124 ALA B O 1
ATOM 2938 N N . GLU B 1 125 ? -12.82 -21.906 1.188 1 96.94 125 GLU B N 1
ATOM 2939 C CA . GLU B 1 125 ? -13.555 -23.156 1.14 1 96.94 125 GLU B CA 1
ATOM 2940 C C . GLU B 1 125 ? -13.836 -23.688 2.543 1 96.94 125 GLU B C 1
ATOM 2942 O O . GLU B 1 125 ? -14.906 -24.25 2.801 1 96.94 125 GLU B O 1
ATOM 2947 N N . ARG B 1 126 ? -12.93 -23.5 3.367 1 96.44 126 ARG B N 1
ATOM 2948 C CA . ARG B 1 126 ? -13.055 -23.969 4.738 1 96.44 126 ARG B CA 1
ATOM 2949 C C . ARG B 1 126 ? -13.727 -22.938 5.625 1 96.44 126 ARG B C 1
ATOM 2951 O O . ARG B 1 126 ? -13.883 -23.141 6.828 1 96.44 126 ARG B O 1
ATOM 2958 N N . GLU B 1 127 ? -13.984 -21.766 5.008 1 96.44 127 GLU B N 1
ATOM 2959 C CA . GLU B 1 127 ? -14.602 -20.656 5.738 1 96.44 127 GLU B CA 1
ATOM 2960 C C . GLU B 1 127 ? -13.758 -20.25 6.941 1 96.44 127 GLU B C 1
ATOM 2962 O O . GLU B 1 127 ? -14.281 -20.078 8.047 1 96.44 127 GLU B O 1
ATOM 2967 N N . LEU B 1 128 ? -12.5 -20.188 6.715 1 95.56 128 LEU B N 1
ATOM 2968 C CA . LEU B 1 128 ? -11.531 -19.734 7.703 1 95.56 128 LEU B CA 1
ATOM 2969 C C . LEU B 1 128 ? -10.812 -18.484 7.227 1 95.56 128 LEU B C 1
ATOM 2971 O O . LEU B 1 128 ? -10.602 -18.297 6.023 1 95.56 128 LEU B O 1
ATOM 2975 N N . PRO B 1 129 ? -10.5 -17.672 8.25 1 95.31 129 PRO B N 1
ATOM 2976 C CA . PRO B 1 129 ? -9.547 -16.641 7.848 1 95.31 129 PRO B CA 1
ATOM 2977 C C . PRO B 1 129 ? -8.234 -17.234 7.324 1 95.31 129 PRO B C 1
ATOM 2979 O O . PRO B 1 129 ? -7.809 -18.297 7.773 1 95.31 129 PRO B O 1
ATOM 2982 N N . LEU B 1 130 ? -7.703 -16.516 6.484 1 96.19 130 LEU B N 1
ATOM 2983 C CA . LEU B 1 130 ? -6.492 -16.984 5.824 1 96.19 130 LEU B CA 1
ATOM 2984 C C . LEU B 1 130 ? -5.438 -17.391 6.852 1 96.19 130 LEU B C 1
ATOM 2986 O O . LEU B 1 130 ? -4.801 -18.438 6.723 1 96.19 130 LEU B O 1
ATOM 2990 N N . TYR B 1 131 ? -5.211 -16.578 7.93 1 93.81 131 TYR B N 1
ATOM 2991 C CA . TYR B 1 131 ? -4.148 -16.844 8.891 1 93.81 131 TYR B CA 1
ATOM 2992 C C . TYR B 1 131 ? -4.395 -18.141 9.641 1 93.81 131 TYR B C 1
ATOM 2994 O O . TYR B 1 131 ? -3.451 -18.859 9.984 1 93.81 131 TYR B O 1
ATOM 3002 N N . ARG B 1 132 ? -5.586 -18.453 9.875 1 95.31 132 ARG B N 1
ATOM 3003 C CA . ARG B 1 132 ? -5.914 -19.719 10.539 1 95.31 132 ARG B CA 1
ATOM 3004 C C . ARG B 1 132 ? -5.695 -20.891 9.602 1 95.31 132 ARG B C 1
ATOM 3006 O O . ARG B 1 132 ? -5.223 -21.953 10.031 1 95.31 132 ARG B O 1
ATOM 3013 N N . HIS B 1 133 ? -6.137 -20.672 8.375 1 96.44 133 HIS B N 1
ATOM 3014 C CA . HIS B 1 133 ? -5.898 -21.703 7.383 1 96.44 133 HIS B CA 1
ATOM 3015 C C . HIS B 1 133 ? -4.41 -22.016 7.254 1 96.44 133 HIS B C 1
ATOM 3017 O O . HIS B 1 133 ? -4.012 -23.188 7.254 1 96.44 133 HIS B O 1
ATOM 3023 N N . ILE B 1 134 ? -3.594 -21.016 7.219 1 95.69 134 ILE B N 1
ATOM 3024 C CA . ILE B 1 134 ? -2.148 -21.172 7.113 1 95.69 134 ILE B CA 1
ATOM 3025 C C . ILE B 1 134 ? -1.614 -21.859 8.375 1 95.69 134 ILE B C 1
ATOM 3027 O O . ILE B 1 134 ? -0.752 -22.734 8.289 1 95.69 134 ILE B O 1
ATOM 3031 N N . ALA B 1 135 ? -2.086 -21.484 9.523 1 94.69 135 ALA B N 1
ATOM 3032 C CA . ALA B 1 135 ? -1.68 -22.094 10.781 1 94.69 135 ALA B CA 1
ATOM 3033 C C . ALA B 1 135 ? -1.975 -23.594 10.789 1 94.69 135 ALA B C 1
ATOM 3035 O O . ALA B 1 135 ? -1.145 -24.391 11.219 1 94.69 135 ALA B O 1
ATOM 3036 N N . GLN B 1 136 ? -3.059 -23.922 10.297 1 94.75 136 GLN B N 1
ATOM 3037 C CA . GLN B 1 136 ? -3.439 -25.328 10.25 1 94.75 136 GLN B CA 1
ATOM 3038 C C . GLN B 1 136 ? -2.559 -26.094 9.273 1 94.75 136 GLN B C 1
ATOM 3040 O O . GLN B 1 136 ? -2.131 -27.219 9.57 1 94.75 136 GLN B O 1
ATOM 3045 N N . LEU B 1 137 ? -2.314 -25.547 8.141 1 94.56 137 LEU B N 1
ATOM 3046 C CA . LEU B 1 137 ? -1.423 -26.172 7.172 1 94.56 137 LEU B CA 1
ATOM 3047 C C . LEU B 1 137 ? -0.047 -26.422 7.781 1 94.56 137 LEU B C 1
ATOM 3049 O O . LEU B 1 137 ? 0.592 -27.438 7.492 1 94.56 137 LEU B O 1
ATOM 3053 N N . ALA B 1 138 ? 0.364 -25.438 8.656 1 93.81 138 ALA B N 1
ATOM 3054 C CA . ALA B 1 138 ? 1.688 -25.5 9.273 1 93.81 138 ALA B CA 1
ATOM 3055 C C . ALA B 1 138 ? 1.662 -26.359 10.539 1 93.81 138 ALA B C 1
ATOM 3057 O O . ALA B 1 138 ? 2.705 -26.594 11.148 1 93.81 138 ALA B O 1
ATOM 3058 N N . GLY B 1 139 ? 0.565 -26.766 10.961 1 93.5 139 GLY B N 1
ATOM 3059 C CA . GLY B 1 139 ? 0.439 -27.547 12.188 1 93.5 139 GLY B CA 1
ATOM 3060 C C . GLY B 1 139 ? 0.671 -26.719 13.438 1 93.5 139 GLY B C 1
ATOM 3061 O O . GLY B 1 139 ? 1.21 -27.219 14.43 1 93.5 139 GLY B O 1
ATOM 3062 N N . ASN B 1 140 ? 0.394 -25.422 13.289 1 90.25 140 ASN B N 1
ATOM 3063 C CA . ASN B 1 140 ? 0.582 -24.5 14.406 1 90.25 140 ASN B CA 1
ATOM 3064 C C . ASN B 1 140 ? -0.749 -24.125 15.055 1 90.25 140 ASN B C 1
ATOM 3066 O O . ASN B 1 140 ? -1.549 -23.391 14.453 1 90.25 140 ASN B O 1
ATOM 3070 N N . SER B 1 141 ? -0.956 -24.531 16.219 1 88.81 141 SER B N 1
ATOM 3071 C CA . SER B 1 141 ? -2.227 -24.281 16.891 1 88.81 141 SER B CA 1
ATOM 3072 C C . SER B 1 141 ? -2.145 -23.047 17.781 1 88.81 141 SER B C 1
ATOM 3074 O O . SER B 1 141 ? -3.17 -22.516 18.219 1 88.81 141 SER B O 1
ATOM 3076 N N . ASP B 1 142 ? -0.962 -22.656 18.109 1 89.81 142 ASP B N 1
ATOM 3077 C CA . ASP B 1 142 ? -0.781 -21.5 18.984 1 89.81 142 ASP B CA 1
ATOM 3078 C C . ASP B 1 142 ? -0.31 -20.281 18.203 1 89.81 142 ASP B C 1
ATOM 3080 O O . ASP B 1 142 ? 0.889 -20.109 17.969 1 89.81 142 ASP B O 1
ATOM 3084 N N . LEU B 1 143 ? -1.256 -19.516 17.844 1 87.81 143 LEU B N 1
ATOM 3085 C CA . LEU B 1 143 ? -0.947 -18.344 17.047 1 87.81 143 LEU B CA 1
ATOM 3086 C C . LEU B 1 143 ? -0.628 -17.141 17.922 1 87.81 143 LEU B C 1
ATOM 3088 O O . LEU B 1 143 ? -1.372 -16.844 18.859 1 87.81 143 LEU B O 1
ATOM 3092 N N . ILE B 1 144 ? 0.581 -16.562 17.688 1 81.88 144 ILE B N 1
ATOM 3093 C CA . ILE B 1 144 ? 1.016 -15.367 18.406 1 81.88 144 ILE B CA 1
ATOM 3094 C C . ILE B 1 144 ? 1.27 -14.234 17.406 1 81.88 144 ILE B C 1
ATOM 3096 O O . ILE B 1 144 ? 1.861 -14.453 16.359 1 81.88 144 ILE B O 1
ATOM 3100 N N . LEU B 1 145 ? 0.704 -13.055 17.656 1 81.69 145 LEU B N 1
ATOM 3101 C CA . LEU B 1 145 ? 0.998 -11.883 16.844 1 81.69 145 LEU B CA 1
ATOM 3102 C C . LEU B 1 145 ? 2.346 -11.273 17.234 1 81.69 145 LEU B C 1
ATOM 3104 O O . LEU B 1 145 ? 2.611 -11.039 18.406 1 81.69 145 LEU B O 1
ATOM 3108 N N . PRO B 1 146 ? 3.139 -11.156 16.188 1 81.25 146 PRO B N 1
ATOM 3109 C CA . PRO B 1 146 ? 4.445 -10.578 16.516 1 81.25 146 PRO B CA 1
ATOM 3110 C C . PRO B 1 146 ? 4.363 -9.102 16.891 1 81.25 146 PRO B C 1
ATOM 3112 O O . PRO B 1 146 ? 3.408 -8.422 16.531 1 81.25 146 PRO B O 1
ATOM 3115 N N . VAL B 1 147 ? 5.27 -8.656 17.734 1 83.81 147 VAL B N 1
ATOM 3116 C CA . VAL B 1 147 ? 5.473 -7.227 17.953 1 83.81 147 VAL B CA 1
ATOM 3117 C C . VAL B 1 147 ? 5.926 -6.566 16.641 1 83.81 147 VAL B C 1
ATOM 3119 O O . VAL B 1 147 ? 6.754 -7.121 15.922 1 83.81 147 VAL B O 1
ATOM 3122 N N . PRO B 1 148 ? 5.223 -5.484 16.297 1 87.25 148 PRO B N 1
ATOM 3123 C CA . PRO B 1 148 ? 5.645 -4.836 15.047 1 87.25 148 PRO B CA 1
ATOM 3124 C C . PRO B 1 148 ? 7.121 -4.441 15.055 1 87.25 148 PRO B C 1
ATOM 3126 O O . PRO B 1 148 ? 7.645 -4.027 16.094 1 87.25 148 PRO B O 1
ATOM 3129 N N . ALA B 1 149 ? 7.75 -4.668 13.914 1 86.25 149 ALA B N 1
ATOM 3130 C CA . ALA B 1 149 ? 9.141 -4.273 13.695 1 86.25 149 ALA B CA 1
ATOM 3131 C C . ALA B 1 149 ? 9.227 -3.08 12.75 1 86.25 149 ALA B C 1
ATOM 3133 O O . ALA B 1 149 ? 8.625 -3.082 11.68 1 86.25 149 ALA B O 1
ATOM 3134 N N . PHE B 1 150 ? 9.891 -2.068 13.172 1 85.88 150 PHE B N 1
ATOM 3135 C CA . PHE B 1 150 ? 9.969 -0.838 12.391 1 85.88 150 PHE B CA 1
ATOM 3136 C C . PHE B 1 150 ? 11.383 -0.625 11.859 1 85.88 150 PHE B C 1
ATOM 3138 O O . PHE B 1 150 ? 12.336 -0.506 12.633 1 85.88 150 PHE B O 1
ATOM 3145 N N . ASN B 1 151 ? 11.484 -0.645 10.477 1 84.06 151 ASN B N 1
ATOM 3146 C CA . ASN B 1 151 ? 12.734 -0.211 9.852 1 84.06 151 ASN B CA 1
ATOM 3147 C C . ASN B 1 151 ? 12.914 1.301 9.953 1 84.06 151 ASN B C 1
ATOM 3149 O O . ASN B 1 151 ? 12.102 2.064 9.43 1 84.06 151 ASN B O 1
ATOM 3153 N N . VAL B 1 152 ? 13.961 1.724 10.641 1 84.5 152 VAL B N 1
ATOM 3154 C CA . VAL B 1 152 ? 14.07 3.158 10.883 1 84.5 152 VAL B CA 1
ATOM 3155 C C . VAL B 1 152 ? 15.289 3.721 10.156 1 84.5 152 VAL B C 1
ATOM 3157 O O . VAL B 1 152 ? 15.32 4.906 9.812 1 84.5 152 VAL B O 1
ATOM 3160 N N . ILE B 1 153 ? 16.25 2.941 9.891 1 80.5 153 ILE B N 1
ATOM 3161 C CA . ILE B 1 153 ? 17.438 3.363 9.156 1 80.5 153 ILE B CA 1
ATOM 3162 C C . ILE B 1 153 ? 17.828 2.293 8.133 1 80.5 153 ILE B C 1
ATOM 3164 O O . ILE B 1 153 ? 17.797 1.099 8.445 1 80.5 153 ILE B O 1
ATOM 3168 N N . ASN B 1 154 ? 18.062 2.691 6.945 1 79.12 154 ASN B N 1
ATOM 3169 C CA . ASN B 1 154 ? 18.469 1.778 5.883 1 79.12 154 ASN B CA 1
ATOM 3170 C C . ASN B 1 154 ? 19.953 1.958 5.535 1 79.12 154 ASN B C 1
ATOM 3172 O O . ASN B 1 154 ? 20.484 3.068 5.605 1 79.12 154 ASN B O 1
ATOM 3176 N N . GLY B 1 155 ? 20.594 0.932 5.23 1 70.5 155 GLY B N 1
ATOM 3177 C CA . GLY B 1 155 ? 21.953 0.89 4.711 1 70.5 155 GLY B CA 1
ATOM 3178 C C . GLY B 1 155 ? 22.156 -0.178 3.654 1 70.5 155 GLY B C 1
ATOM 3179 O O . GLY B 1 155 ? 21.188 -0.688 3.086 1 70.5 155 GLY B O 1
ATOM 3180 N N . GLY B 1 156 ? 23.344 -0.351 3.295 1 66.56 156 GLY B N 1
ATOM 3181 C CA . GLY B 1 156 ? 23.641 -1.398 2.334 1 66.56 156 GLY B CA 1
ATOM 3182 C C . GLY B 1 156 ? 22.984 -1.187 0.989 1 66.56 156 GLY B C 1
ATOM 3183 O O . GLY B 1 156 ? 23.031 -0.091 0.428 1 66.56 156 GLY B O 1
ATOM 3184 N N . SER B 1 157 ? 22.375 -2.334 0.496 1 63.72 157 SER B N 1
ATOM 3185 C CA . SER B 1 157 ? 21.719 -2.305 -0.81 1 63.72 157 SER B CA 1
ATOM 3186 C C . SER B 1 157 ? 20.438 -1.487 -0.769 1 63.72 157 SER B C 1
ATOM 3188 O O . SER B 1 157 ? 19.891 -1.129 -1.812 1 63.72 157 SER B O 1
ATOM 3190 N N . HIS B 1 158 ? 20.078 -1.163 0.446 1 65.94 158 HIS B N 1
ATOM 3191 C CA . HIS B 1 158 ? 18.797 -0.488 0.587 1 65.94 158 HIS B CA 1
ATOM 3192 C C . HIS B 1 158 ? 18.969 1.024 0.67 1 65.94 158 HIS B C 1
ATOM 3194 O O . HIS B 1 158 ? 17.984 1.768 0.719 1 65.94 158 HIS B O 1
ATOM 3200 N N . ALA B 1 159 ? 20.219 1.374 0.706 1 67.06 159 ALA B N 1
ATOM 3201 C CA . ALA B 1 159 ? 20.5 2.807 0.763 1 67.06 159 ALA B CA 1
ATOM 3202 C C . ALA B 1 159 ? 21.828 3.135 0.07 1 67.06 159 ALA B C 1
ATOM 3204 O O . ALA B 1 159 ? 22.672 2.254 -0.132 1 67.06 159 ALA B O 1
ATOM 3205 N N . GLY B 1 160 ? 22.016 4.277 -0.346 1 63.09 160 GLY B N 1
ATOM 3206 C CA . GLY B 1 160 ? 23.234 4.703 -1.022 1 63.09 160 GLY B CA 1
ATOM 3207 C C . GLY B 1 160 ? 24.344 5.102 -0.064 1 63.09 160 GLY B C 1
ATOM 3208 O O . GLY B 1 160 ? 25.453 5.418 -0.49 1 63.09 160 GLY B O 1
ATOM 3209 N N . ASN B 1 161 ? 24.062 4.945 1.173 1 64.69 161 ASN B N 1
ATOM 3210 C CA . ASN B 1 161 ? 25.062 5.402 2.127 1 64.69 161 ASN B CA 1
ATOM 3211 C C . ASN B 1 161 ? 26.109 4.324 2.398 1 64.69 161 ASN B C 1
ATOM 3213 O O . ASN B 1 161 ? 26.141 3.303 1.709 1 64.69 161 ASN B O 1
ATOM 3217 N N . LYS B 1 162 ? 27 4.629 3.332 1 64.81 162 LYS B N 1
ATOM 3218 C CA . LYS B 1 162 ? 28.156 3.758 3.549 1 64.81 162 LYS B CA 1
ATOM 3219 C C . LYS B 1 162 ? 27.906 2.783 4.695 1 64.81 162 LYS B C 1
ATOM 3221 O O . LYS B 1 162 ? 28.812 2.096 5.148 1 64.81 162 LYS B O 1
ATOM 3226 N N . LEU B 1 163 ? 26.672 2.771 5.184 1 67.56 163 LEU B N 1
ATOM 3227 C CA . LEU B 1 163 ? 26.359 1.841 6.266 1 67.56 163 LEU B CA 1
ATOM 3228 C C . LEU B 1 163 ? 26.328 0.406 5.754 1 67.56 163 LEU B C 1
ATOM 3230 O O . LEU B 1 163 ? 25.719 0.129 4.719 1 67.56 163 LEU B O 1
ATOM 3234 N N . ALA B 1 164 ? 26.969 -0.545 6.434 1 61.62 164 ALA B N 1
ATOM 3235 C CA . ALA B 1 164 ? 27.047 -1.941 6.016 1 61.62 164 ALA B CA 1
ATOM 3236 C C . ALA B 1 164 ? 25.734 -2.664 6.258 1 61.62 164 ALA B C 1
ATOM 3238 O O . ALA B 1 164 ? 25.312 -3.49 5.445 1 61.62 164 ALA B O 1
ATOM 3239 N N . MET B 1 165 ? 25.188 -2.283 7.434 1 68.81 165 MET B N 1
ATOM 3240 C CA . MET B 1 165 ? 23.938 -2.965 7.781 1 68.81 165 MET B CA 1
ATOM 3241 C C . MET B 1 165 ? 22.797 -2.498 6.887 1 68.81 165 MET B C 1
ATOM 3243 O O . MET B 1 165 ? 22.672 -1.304 6.617 1 68.81 165 MET B O 1
ATOM 3247 N N . GLN B 1 166 ? 21.969 -3.426 6.457 1 72.44 166 GLN B N 1
ATOM 3248 C CA . GLN B 1 166 ? 20.891 -3.111 5.512 1 72.44 166 GLN B CA 1
ATOM 3249 C C . GLN B 1 166 ? 19.75 -2.391 6.207 1 72.44 166 GLN B C 1
ATOM 3251 O O . GLN B 1 166 ? 19.141 -1.487 5.629 1 72.44 166 GLN B O 1
ATOM 3256 N N . GLU B 1 167 ? 19.547 -2.93 7.539 1 74.69 167 GLU B N 1
ATOM 3257 C CA . GLU B 1 167 ? 18.375 -2.371 8.227 1 74.69 167 GLU B CA 1
ATOM 3258 C C . GLU B 1 167 ? 18.641 -2.213 9.719 1 74.69 167 GLU B C 1
ATOM 3260 O O . GLU B 1 167 ? 19.281 -3.07 10.336 1 74.69 167 GLU B O 1
ATOM 3265 N N . PHE B 1 168 ? 18.297 -1.097 10.281 1 76.06 168 PHE B N 1
ATOM 3266 C CA . PHE B 1 168 ? 18.125 -0.916 11.719 1 76.06 168 PHE B CA 1
ATOM 3267 C C . PHE B 1 168 ? 16.641 -0.864 12.094 1 76.06 168 PHE B C 1
ATOM 3269 O O . PHE B 1 168 ? 15.898 -0.047 11.562 1 76.06 168 PHE B O 1
ATOM 3276 N N . MET B 1 169 ? 16.359 -1.842 12.938 1 83 169 MET B N 1
ATOM 3277 C CA . MET B 1 169 ? 14.938 -1.946 13.273 1 83 169 MET B CA 1
ATOM 3278 C C . MET B 1 169 ? 14.719 -1.726 14.766 1 83 169 MET B C 1
ATOM 3280 O O . MET B 1 169 ? 15.617 -1.976 15.578 1 83 169 MET B O 1
ATOM 3284 N N . ILE B 1 170 ? 13.562 -1.221 15.133 1 81.06 170 ILE B N 1
ATOM 3285 C CA . ILE B 1 170 ? 13.148 -1.095 16.531 1 81.06 170 ILE B CA 1
ATOM 3286 C C . ILE B 1 170 ? 11.898 -1.933 16.766 1 81.06 170 ILE B C 1
ATOM 3288 O O . ILE B 1 170 ? 11.016 -2.008 15.914 1 81.06 170 ILE B O 1
ATOM 3292 N N . LEU B 1 171 ? 11.891 -2.607 17.891 1 85.38 171 LEU B N 1
ATOM 3293 C CA . LEU B 1 171 ? 10.758 -3.406 18.344 1 85.38 171 LEU B CA 1
ATOM 3294 C C . LEU B 1 171 ? 10.25 -2.918 19.688 1 85.38 171 LEU B C 1
ATOM 3296 O O . LEU B 1 171 ? 10.945 -3.033 20.703 1 85.38 171 LEU B O 1
ATOM 3300 N N . PRO B 1 172 ? 9.047 -2.396 19.75 1 86.75 172 PRO B N 1
ATOM 3301 C CA . PRO B 1 172 ? 8.508 -1.93 21.016 1 86.75 172 PRO B CA 1
ATOM 3302 C C . PRO B 1 172 ? 7.988 -3.072 21.891 1 86.75 172 PRO B C 1
ATOM 3304 O O . PRO B 1 172 ? 6.785 -3.158 22.156 1 86.75 172 PRO B O 1
ATOM 3307 N N . VAL B 1 173 ? 8.711 -3.889 22.469 1 83.19 173 VAL B N 1
ATOM 3308 C CA . VAL B 1 173 ? 8.383 -5.113 23.188 1 83.19 173 VAL B CA 1
ATOM 3309 C C . VAL B 1 173 ? 7.734 -4.762 24.531 1 83.19 173 VAL B C 1
ATOM 3311 O O . VAL B 1 173 ? 7.008 -5.578 25.094 1 83.19 173 VAL B O 1
ATOM 3314 N N . GLY B 1 174 ? 7.938 -3.68 25.047 1 84.25 174 GLY B N 1
ATOM 3315 C CA . GLY B 1 174 ? 7.363 -3.264 26.312 1 84.25 174 GLY B CA 1
ATOM 3316 C C . GLY B 1 174 ? 5.992 -2.631 26.172 1 84.25 174 GLY B C 1
ATOM 3317 O O . GLY B 1 174 ? 5.379 -2.244 27.172 1 84.25 174 GLY B O 1
ATOM 3318 N N . ALA B 1 175 ? 5.582 -2.553 24.984 1 88 175 ALA B N 1
ATOM 3319 C CA . ALA B 1 175 ? 4.273 -1.946 24.766 1 88 175 ALA B CA 1
ATOM 3320 C C . ALA B 1 175 ? 3.162 -2.809 25.359 1 88 175 ALA B C 1
ATOM 3322 O O . ALA B 1 175 ? 3.271 -4.035 25.391 1 88 175 ALA B O 1
ATOM 3323 N N . GLU B 1 176 ? 2.047 -2.193 25.797 1 89.75 176 GLU B N 1
ATOM 3324 C CA . GLU B 1 176 ? 0.945 -2.871 26.469 1 89.75 176 GLU B CA 1
ATOM 3325 C C . GLU B 1 176 ? -0.028 -3.482 25.469 1 89.75 176 GLU B C 1
ATOM 3327 O O . GLU B 1 176 ? -0.796 -4.383 25.797 1 89.75 176 GLU B O 1
ATOM 3332 N N . SER B 1 177 ? -0.068 -2.928 24.391 1 88.75 177 SER B N 1
ATOM 3333 C CA . SER B 1 177 ? -0.953 -3.385 23.328 1 88.75 177 SER B CA 1
ATOM 3334 C C . SER B 1 177 ? -0.35 -3.111 21.953 1 88.75 177 SER B C 1
ATOM 3336 O O . SER B 1 177 ? 0.654 -2.406 21.844 1 88.75 177 SER B O 1
ATOM 3338 N N . PHE B 1 178 ? -1.003 -3.654 20.953 1 87.69 178 PHE B N 1
ATOM 3339 C CA . PHE B 1 178 ? -0.561 -3.402 19.594 1 87.69 178 PHE B CA 1
ATOM 3340 C C . PHE B 1 178 ? -0.726 -1.931 19.234 1 87.69 178 PHE B C 1
ATOM 3342 O O . PHE B 1 178 ? 0.137 -1.347 18.562 1 87.69 178 PHE B O 1
ATOM 3349 N N . ARG B 1 179 ? -1.744 -1.399 19.688 1 90.75 179 ARG B N 1
ATOM 3350 C CA . ARG B 1 179 ? -1.987 0.022 19.453 1 90.75 179 ARG B CA 1
ATOM 3351 C C . ARG B 1 179 ? -0.882 0.871 20.078 1 90.75 179 ARG B C 1
ATOM 3353 O O . ARG B 1 179 ? -0.38 1.803 19.453 1 90.75 179 ARG B O 1
ATOM 3360 N N . ASP B 1 180 ? -0.636 0.512 21.234 1 91.5 180 ASP B N 1
ATOM 3361 C CA . ASP B 1 180 ? 0.446 1.197 21.938 1 91.5 180 ASP B CA 1
ATOM 3362 C C . ASP B 1 180 ? 1.775 1.01 21.219 1 91.5 180 ASP B C 1
ATOM 3364 O O . ASP B 1 180 ? 2.547 1.959 21.062 1 91.5 180 ASP B O 1
ATOM 3368 N N . ALA B 1 181 ? 2.041 -0.172 20.734 1 90.94 181 ALA B N 1
ATOM 3369 C CA . ALA B 1 181 ? 3.273 -0.486 20.016 1 90.94 181 ALA B CA 1
ATOM 3370 C C . ALA B 1 181 ? 3.398 0.353 18.75 1 90.94 181 ALA B C 1
ATOM 3372 O O . ALA B 1 181 ? 4.473 0.88 18.453 1 90.94 181 ALA B O 1
ATOM 3373 N N . MET B 1 182 ? 2.311 0.515 18.062 1 92.69 182 MET B N 1
ATOM 3374 C CA . MET B 1 182 ? 2.318 1.285 16.828 1 92.69 182 MET B CA 1
ATOM 3375 C C . MET B 1 182 ? 2.586 2.76 17.109 1 92.69 182 MET B C 1
ATOM 3377 O O . MET B 1 182 ? 3.334 3.408 16.375 1 92.69 182 MET B O 1
ATOM 3381 N N . GLN B 1 183 ? 1.948 3.248 18.125 1 93.44 183 GLN B N 1
ATOM 3382 C CA . GLN B 1 183 ? 2.17 4.645 18.484 1 93.44 183 GLN B CA 1
ATOM 3383 C C . GLN B 1 183 ? 3.635 4.895 18.828 1 93.44 183 GLN B C 1
ATOM 3385 O O . GLN B 1 183 ? 4.234 5.863 18.359 1 93.44 183 GLN B O 1
ATOM 3390 N N . LEU B 1 184 ? 4.168 4.012 19.688 1 90.62 184 LEU B N 1
ATOM 3391 C CA . LEU B 1 184 ? 5.57 4.129 20.078 1 90.62 184 LEU B CA 1
ATOM 3392 C C . LEU B 1 184 ? 6.48 4.113 18.859 1 90.62 184 LEU B C 1
ATOM 3394 O O . LEU B 1 184 ? 7.383 4.945 18.734 1 90.62 184 LEU B O 1
ATOM 3398 N N . GLY B 1 185 ? 6.211 3.17 17.984 1 90.31 185 GLY B N 1
ATOM 3399 C CA . GLY B 1 185 ? 7.012 3.076 16.766 1 90.31 185 GLY B CA 1
ATOM 3400 C C . GLY B 1 185 ? 6.957 4.328 15.914 1 90.31 185 GLY B C 1
ATOM 3401 O O . GLY B 1 185 ? 7.992 4.84 15.484 1 90.31 185 GLY B O 1
ATOM 3402 N N . ALA B 1 186 ? 5.766 4.828 15.711 1 92.44 186 ALA B N 1
ATOM 3403 C CA . ALA B 1 186 ? 5.574 6.023 14.891 1 92.44 186 ALA B CA 1
ATOM 3404 C C . ALA B 1 186 ? 6.266 7.23 15.516 1 92.44 186 ALA B C 1
ATOM 3406 O O . ALA B 1 186 ? 6.945 7.992 14.82 1 92.44 186 ALA B O 1
ATOM 3407 N N . GLU B 1 187 ? 6.109 7.406 16.734 1 91.56 187 GLU B N 1
ATOM 3408 C CA . GLU B 1 187 ? 6.68 8.562 17.422 1 91.56 187 GLU B CA 1
ATOM 3409 C C . GLU B 1 187 ? 8.203 8.508 17.422 1 91.56 187 GLU B C 1
ATOM 3411 O O . GLU B 1 187 ? 8.867 9.531 17.25 1 91.56 187 GLU B O 1
ATOM 3416 N N . VAL B 1 188 ? 8.742 7.289 17.594 1 88.88 188 VAL B N 1
ATOM 3417 C CA . VAL B 1 188 ? 10.188 7.129 17.531 1 88.88 188 VAL B CA 1
ATOM 3418 C C . VAL B 1 188 ? 10.695 7.48 16.141 1 88.88 188 VAL B C 1
ATOM 3420 O O . VAL B 1 188 ? 11.703 8.172 15.992 1 88.88 188 VAL B O 1
ATOM 3423 N N . TYR B 1 189 ? 10.039 7.062 15.219 1 88.06 189 TYR B N 1
ATOM 3424 C CA . TYR B 1 189 ? 10.406 7.328 13.836 1 88.06 189 TYR B CA 1
ATOM 3425 C C . TYR B 1 189 ? 10.438 8.828 13.555 1 88.06 189 TYR B C 1
ATOM 3427 O O . TYR B 1 189 ? 11.422 9.344 13.023 1 88.06 189 TYR B O 1
ATOM 3435 N N . HIS B 1 190 ? 9.469 9.531 13.938 1 89.5 190 HIS B N 1
ATOM 3436 C CA . HIS B 1 190 ? 9.391 10.969 13.688 1 89.5 190 HIS B CA 1
ATOM 3437 C C . HIS B 1 190 ? 10.422 11.727 14.516 1 89.5 190 HIS B C 1
ATOM 3439 O O . HIS B 1 190 ? 11.008 12.703 14.047 1 89.5 190 HIS B O 1
ATOM 3445 N N . THR B 1 191 ? 10.57 11.273 15.672 1 88.75 191 THR B N 1
ATOM 3446 C CA . THR B 1 191 ? 11.586 11.898 16.516 1 88.75 191 THR B CA 1
ATOM 3447 C C . THR B 1 191 ? 12.977 11.703 15.93 1 88.75 191 THR B C 1
ATOM 3449 O O . THR B 1 191 ? 13.781 12.633 15.906 1 88.75 191 THR B O 1
ATOM 3452 N N . LEU B 1 192 ? 13.195 10.5 15.484 1 86.94 192 LEU B N 1
ATOM 3453 C CA . LEU B 1 192 ? 14.469 10.195 14.852 1 86.94 192 LEU B CA 1
ATOM 3454 C C . LEU B 1 192 ? 14.703 11.094 13.641 1 86.94 192 LEU B C 1
ATOM 3456 O O . LEU B 1 192 ? 15.812 11.562 13.414 1 86.94 192 LEU B O 1
ATOM 3460 N N . LYS B 1 193 ? 13.688 11.25 12.906 1 87.69 193 LYS B N 1
ATOM 3461 C CA . LYS B 1 193 ? 13.781 12.156 11.758 1 87.69 193 LYS B CA 1
ATOM 3462 C C . LYS B 1 193 ? 14.281 13.531 12.188 1 87.69 193 LYS B C 1
ATOM 3464 O O . LYS B 1 193 ? 15.156 14.109 11.531 1 87.69 193 LYS B O 1
ATOM 3469 N N . GLY B 1 194 ? 13.727 14.047 13.234 1 85.25 194 GLY B N 1
ATOM 3470 C CA . GLY B 1 194 ? 14.148 15.336 13.758 1 85.25 194 GLY B CA 1
ATOM 3471 C C . GLY B 1 194 ? 15.602 15.367 14.18 1 85.25 194 GLY B C 1
ATOM 3472 O O . GLY B 1 194 ? 16.312 16.328 13.891 1 85.25 194 GLY B O 1
ATOM 3473 N N . VAL B 1 195 ? 15.984 14.352 14.758 1 82.5 195 VAL B N 1
ATOM 3474 C CA . VAL B 1 195 ? 17.359 14.258 15.227 1 82.5 195 VAL B CA 1
ATOM 3475 C C . VAL B 1 195 ? 18.312 14.227 14.031 1 82.5 195 VAL B C 1
ATOM 3477 O O . VAL B 1 195 ? 19.328 14.93 14.031 1 82.5 195 VAL B O 1
ATOM 3480 N N . ILE B 1 196 ? 17.984 13.438 13.086 1 82.31 196 ILE B N 1
ATOM 3481 C CA . ILE B 1 196 ? 18.828 13.305 11.891 1 82.31 196 ILE B CA 1
ATOM 3482 C C . ILE B 1 196 ? 18.891 14.641 11.156 1 82.31 196 ILE B C 1
ATOM 3484 O O . ILE B 1 196 ? 19.953 15.062 10.719 1 82.31 196 ILE B O 1
ATOM 3488 N N . LYS B 1 197 ? 17.797 15.25 11.117 1 83.94 197 LYS B N 1
ATOM 3489 C CA . LYS B 1 197 ? 17.734 16.547 10.453 1 83.94 197 LYS B CA 1
ATOM 3490 C C . LYS B 1 197 ? 18.609 17.578 11.164 1 83.94 197 LYS B C 1
ATOM 3492 O O . LYS B 1 197 ? 19.344 18.328 10.516 1 83.94 197 LYS B O 1
ATOM 3497 N N . ASP B 1 198 ? 18.547 17.578 12.375 1 82.44 198 ASP B N 1
ATOM 3498 C CA . ASP B 1 198 ? 19.281 18.547 13.172 1 82.44 198 ASP B CA 1
ATOM 3499 C C . ASP B 1 198 ? 20.797 18.297 13.07 1 82.44 198 ASP B C 1
ATOM 3501 O O . ASP B 1 198 ? 21.578 19.234 12.984 1 82.44 198 ASP B O 1
ATOM 3505 N N . LYS B 1 199 ? 21.109 17.078 12.992 1 77 199 LYS B N 1
ATOM 3506 C CA . LYS B 1 199 ? 22.516 16.719 13.047 1 77 199 LYS B CA 1
ATOM 3507 C C . LYS B 1 199 ? 23.141 16.719 11.656 1 77 199 LYS B C 1
ATOM 3509 O O . LYS B 1 199 ? 24.297 17.094 11.484 1 77 199 LYS B O 1
ATOM 3514 N N . TYR B 1 200 ? 22.406 16.25 10.688 1 76.56 200 TYR B N 1
ATOM 3515 C CA . TYR B 1 200 ? 23.016 15.977 9.391 1 76.56 200 TYR B CA 1
ATOM 3516 C C . TYR B 1 200 ? 22.359 16.797 8.289 1 76.56 200 TYR B C 1
ATOM 3518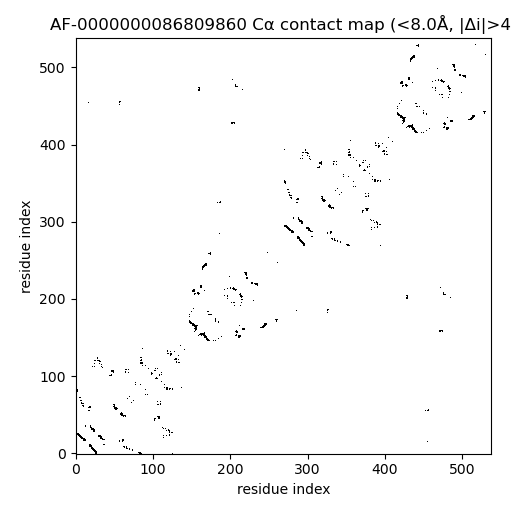 O O . TYR B 1 200 ? 22.812 16.797 7.148 1 76.56 200 TYR B O 1
ATOM 3526 N N . GLY B 1 201 ? 21.359 17.5 8.625 1 77.06 201 GLY B N 1
ATOM 3527 C CA . GLY B 1 201 ? 20.672 18.312 7.633 1 77.06 201 GLY B CA 1
ATOM 3528 C C . GLY B 1 201 ? 19.469 17.609 7.035 1 77.06 201 GLY B C 1
ATOM 3529 O O . GLY B 1 201 ? 19.266 16.406 7.242 1 77.06 201 GLY B O 1
ATOM 3530 N N . LYS B 1 202 ? 18.672 18.359 6.285 1 76.31 202 LYS B N 1
ATOM 3531 C CA . LYS B 1 202 ? 17.391 17.891 5.746 1 76.31 202 LYS B CA 1
ATOM 3532 C C . LYS B 1 202 ? 17.594 16.797 4.715 1 76.31 202 LYS B C 1
ATOM 3534 O O . LYS B 1 202 ? 16.766 15.883 4.598 1 76.31 202 LYS B O 1
ATOM 3539 N N . ASP B 1 203 ? 18.672 16.797 4.027 1 72.75 203 ASP B N 1
ATOM 3540 C CA . ASP B 1 203 ? 18.938 15.82 2.969 1 72.75 203 ASP B CA 1
ATOM 3541 C C . ASP B 1 203 ? 19.141 14.422 3.547 1 72.75 203 ASP B C 1
ATOM 3543 O O . ASP B 1 203 ? 18.938 13.422 2.855 1 72.75 203 ASP B O 1
ATOM 3547 N N . ALA B 1 204 ? 19.531 14.453 4.742 1 75.5 204 ALA B N 1
ATOM 3548 C CA . ALA B 1 204 ? 19.844 13.172 5.391 1 75.5 204 ALA B CA 1
ATOM 3549 C C . ALA B 1 204 ? 18.562 12.43 5.758 1 75.5 204 ALA B C 1
ATOM 3551 O O . ALA B 1 204 ? 18.609 11.273 6.191 1 75.5 204 ALA B O 1
ATOM 3552 N N . THR B 1 205 ? 17.422 13.047 5.523 1 78.38 205 THR B N 1
ATOM 3553 C CA . THR B 1 205 ? 16.156 12.422 5.914 1 78.38 205 THR B CA 1
ATOM 3554 C C . THR B 1 205 ? 15.477 11.773 4.707 1 78.38 205 THR B C 1
ATOM 3556 O O . THR B 1 205 ? 14.305 11.414 4.773 1 78.38 205 THR B O 1
ATOM 3559 N N . ASN B 1 206 ? 16.203 11.734 3.613 1 80.12 206 ASN B N 1
ATOM 3560 C CA . ASN B 1 206 ? 15.734 10.883 2.527 1 80.12 206 ASN B CA 1
ATOM 3561 C C . ASN B 1 206 ? 15.68 9.422 2.947 1 80.12 206 ASN B C 1
ATOM 3563 O O . ASN B 1 206 ? 16.375 9.008 3.883 1 80.12 206 ASN B O 1
ATOM 3567 N N . VAL B 1 207 ? 14.828 8.742 2.244 1 81.62 207 VAL B N 1
ATOM 3568 C CA . VAL B 1 207 ? 14.617 7.383 2.723 1 81.62 207 VAL B CA 1
ATOM 3569 C C . VAL B 1 207 ? 15.109 6.383 1.678 1 81.62 207 VAL B C 1
ATOM 3571 O O . VAL B 1 207 ? 15.18 6.703 0.489 1 81.62 207 VAL B O 1
ATOM 3574 N N . GLY B 1 208 ? 15.461 5.254 2.191 1 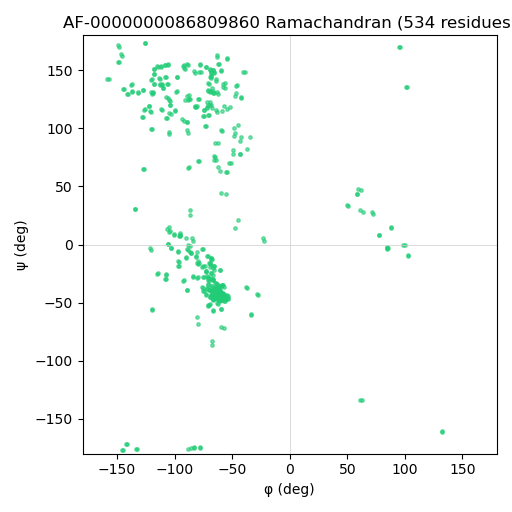77.44 208 GLY B N 1
ATOM 3575 C CA . GLY B 1 208 ? 15.766 4.141 1.305 1 77.44 208 GLY B CA 1
ATOM 3576 C C . GLY B 1 208 ? 14.531 3.463 0.75 1 77.44 208 GLY B C 1
ATOM 3577 O O . GLY B 1 208 ? 13.414 3.955 0.927 1 77.44 208 GLY B O 1
ATOM 3578 N N . ASP B 1 209 ? 14.766 2.404 0.062 1 73.5 209 ASP B N 1
ATOM 3579 C CA . ASP B 1 209 ? 13.68 1.74 -0.651 1 73.5 209 ASP B CA 1
ATOM 3580 C C . ASP B 1 209 ? 12.711 1.076 0.324 1 73.5 209 ASP B C 1
ATOM 3582 O O . ASP B 1 209 ? 11.586 0.721 -0.052 1 73.5 209 ASP B O 1
ATOM 3586 N N . GLU B 1 210 ? 13.164 0.907 1.622 1 74.19 210 GLU B N 1
ATOM 3587 C CA . GLU B 1 210 ? 12.273 0.285 2.604 1 74.19 210 GLU B CA 1
ATOM 3588 C C . GLU B 1 210 ? 11.672 1.327 3.541 1 74.19 210 GLU B C 1
ATOM 3590 O O . GLU B 1 210 ? 11 0.979 4.512 1 74.19 210 GLU B O 1
ATOM 3595 N N . GLY B 1 211 ? 12.078 2.537 3.359 1 79.75 211 GLY B N 1
ATOM 3596 C CA . GLY B 1 211 ? 11.414 3.611 4.082 1 79.75 211 GLY B CA 1
ATOM 3597 C C . GLY B 1 211 ? 12.211 4.113 5.27 1 79.75 211 GLY B C 1
ATOM 3598 O O . GLY B 1 211 ? 11.82 5.082 5.922 1 79.75 211 GLY B O 1
ATOM 3599 N N . GLY B 1 212 ? 13.266 3.385 5.578 1 83 212 GLY B N 1
ATOM 3600 C CA . GLY B 1 212 ? 14.148 3.902 6.613 1 83 212 GLY B CA 1
ATOM 3601 C C . GLY B 1 212 ? 14.984 5.078 6.148 1 83 212 GLY B C 1
ATOM 3602 O O . GLY B 1 212 ? 15.297 5.195 4.957 1 83 212 GLY B O 1
ATOM 3603 N N . PHE B 1 213 ? 15.336 5.898 7.105 1 82.88 213 PHE B N 1
ATOM 3604 C CA . PHE B 1 213 ? 16.188 7.031 6.766 1 82.88 213 PHE B CA 1
ATOM 3605 C C . PHE B 1 213 ? 17.562 6.555 6.316 1 82.88 213 PHE B C 1
ATOM 3607 O O . PHE B 1 213 ? 18.031 5.504 6.75 1 82.88 213 PHE B O 1
ATOM 3614 N N . ALA B 1 214 ? 18.156 7.297 5.438 1 79.06 214 ALA B N 1
ATOM 3615 C CA . ALA B 1 214 ? 19.469 6.914 4.902 1 79.06 214 ALA B CA 1
ATOM 3616 C C . ALA B 1 214 ? 20.469 8.055 5.031 1 79.06 214 ALA B C 1
ATOM 3618 O O . ALA B 1 214 ? 20.984 8.555 4.031 1 79.06 214 ALA B O 1
ATOM 3619 N N . PRO B 1 215 ? 20.766 8.375 6.266 1 75.56 215 PRO B N 1
ATOM 3620 C CA . PRO B 1 215 ? 21.766 9.43 6.445 1 75.56 215 PRO B CA 1
ATOM 3621 C C . PRO B 1 215 ? 23.156 8.992 6.008 1 75.56 215 PRO B C 1
ATOM 3623 O O . PRO B 1 215 ? 23.469 7.801 6.004 1 75.56 215 PRO B O 1
ATOM 3626 N N . PHE B 1 216 ? 23.906 9.977 5.453 1 68.5 216 PHE B N 1
ATOM 3627 C CA . PHE B 1 216 ? 25.281 9.68 5.09 1 68.5 216 PHE B CA 1
ATOM 3628 C C . PHE B 1 216 ? 26.125 9.391 6.328 1 68.5 216 PHE B C 1
ATOM 3630 O O . PHE B 1 216 ? 26.594 10.312 6.992 1 68.5 216 PHE B O 1
ATOM 3637 N N . LEU B 1 217 ? 25.984 8.203 6.91 1 58.66 217 LEU B N 1
ATOM 3638 C CA . LEU B 1 217 ? 26.75 7.832 8.094 1 58.66 217 LEU B CA 1
ATOM 3639 C C . LEU B 1 217 ? 27.938 6.957 7.719 1 58.66 217 LEU B C 1
ATOM 3641 O O . LEU B 1 217 ? 27.844 6.141 6.801 1 58.66 217 LEU B O 1
ATOM 3645 N N . SER B 1 218 ? 29.188 7.391 7.906 1 46.12 218 SER B N 1
ATOM 3646 C CA . SER B 1 218 ? 30.344 6.516 7.766 1 46.12 218 SER B CA 1
ATOM 3647 C C . SER B 1 218 ? 30.344 5.426 8.836 1 46.12 218 SER B C 1
ATOM 3649 O O . SER B 1 218 ? 29.719 5.582 9.883 1 46.12 218 SER B O 1
ATOM 3651 N N . CYS B 1 219 ? 30.531 4.125 8.445 1 42.91 219 CYS B N 1
ATOM 3652 C CA . CYS B 1 219 ? 30.578 2.906 9.25 1 42.91 219 CYS B CA 1
ATOM 3653 C C . CYS B 1 219 ? 31.047 3.201 10.664 1 42.91 219 CYS B C 1
ATOM 3655 O O . CYS B 1 219 ? 30.75 2.451 11.594 1 42.91 219 CYS B O 1
ATOM 3657 N N . SER B 1 220 ? 31.984 3.941 10.891 1 35.91 220 SER B N 1
ATOM 3658 C CA . SER B 1 220 ? 32.656 3.992 12.18 1 35.91 220 SER B CA 1
ATOM 3659 C C . SER B 1 220 ? 31.703 4.395 13.297 1 35.91 220 SER B C 1
ATOM 3661 O O . SER B 1 220 ? 32.062 4.348 14.477 1 35.91 220 SER B O 1
ATOM 3663 N N . VAL B 1 221 ? 30.734 4.977 13.039 1 36.91 221 VAL B N 1
ATOM 3664 C CA . VAL B 1 221 ? 29.969 5.598 14.117 1 36.91 221 VAL B CA 1
ATOM 3665 C C . VAL B 1 221 ? 29.125 4.547 14.82 1 36.91 221 VAL B C 1
ATOM 3667 O O . VAL B 1 221 ? 28.719 4.727 15.969 1 36.91 221 VAL B O 1
ATOM 3670 N N . ILE B 1 222 ? 28.781 3.541 14.07 1 37.84 222 ILE B N 1
ATOM 3671 C CA . ILE B 1 222 ? 27.766 2.68 14.672 1 37.84 222 ILE B CA 1
ATOM 3672 C C . ILE B 1 222 ? 28.422 1.754 15.695 1 37.84 222 ILE B C 1
ATOM 3674 O O . ILE B 1 222 ? 27.75 0.943 16.328 1 37.84 222 ILE B O 1
ATOM 3678 N N . SER B 1 223 ? 29.734 1.589 15.703 1 31.95 223 SER B N 1
ATOM 3679 C CA . SER B 1 223 ? 30.281 0.546 16.562 1 31.95 223 SER B CA 1
ATOM 3680 C C . SER B 1 223 ? 29.984 0.829 18.031 1 31.95 223 SER B C 1
ATOM 3682 O O . SER B 1 223 ? 30.188 -0.035 18.891 1 31.95 223 SER B O 1
ATOM 3684 N N . HIS B 1 224 ? 30.312 2.053 18.5 1 30.95 224 HIS B N 1
ATOM 3685 C CA . HIS B 1 224 ? 30.422 2.062 19.953 1 30.95 224 HIS B CA 1
ATOM 3686 C C . HIS B 1 224 ? 29.047 1.957 20.609 1 30.95 224 HIS B C 1
ATOM 3688 O O . HIS B 1 224 ? 28.094 2.596 20.172 1 30.95 224 HIS B O 1
ATOM 3694 N N . PRO B 1 225 ? 28.875 0.885 21.469 1 32.12 225 PRO B N 1
ATOM 3695 C CA . PRO B 1 225 ? 27.625 0.636 22.203 1 32.12 225 PRO B CA 1
ATOM 3696 C C . PRO B 1 225 ? 26.906 1.923 22.594 1 32.12 225 PRO B C 1
ATOM 3698 O O . PRO B 1 225 ? 25.672 1.965 22.594 1 32.12 225 PRO B O 1
ATOM 3701 N N . ARG B 1 226 ? 27.609 2.826 23.422 1 30.91 226 ARG B N 1
ATOM 3702 C CA . ARG B 1 226 ? 27.047 4.02 24.047 1 30.91 226 ARG B CA 1
ATOM 3703 C C . ARG B 1 226 ? 26.984 5.176 23.047 1 30.91 226 ARG B C 1
ATOM 3705 O O . ARG B 1 226 ? 26.734 6.32 23.438 1 30.91 226 ARG B O 1
ATOM 3712 N N . HIS B 1 227 ? 27.688 5.074 21.938 1 32.69 227 HIS B N 1
ATOM 3713 C CA . HIS B 1 227 ? 27.781 6.324 21.188 1 32.69 227 HIS B CA 1
ATOM 3714 C C . HIS B 1 227 ? 26.453 6.66 20.516 1 32.69 227 HIS B C 1
ATOM 3716 O O . HIS B 1 227 ? 25.859 5.812 19.844 1 32.69 227 HIS B O 1
ATOM 3722 N N . THR B 1 228 ? 25.719 7.551 21.078 1 33.56 228 THR B N 1
ATOM 3723 C CA . THR B 1 228 ? 24.625 8.352 20.531 1 33.56 228 THR B CA 1
ATOM 3724 C C . THR B 1 228 ? 24.953 8.852 19.141 1 33.56 228 THR B C 1
ATOM 3726 O O . THR B 1 228 ? 26.141 8.992 18.781 1 33.56 228 THR B O 1
ATOM 3729 N N . LEU B 1 229 ? 24.141 8.617 18.172 1 37.44 229 LEU B N 1
ATOM 3730 C CA . LEU B 1 229 ? 24.234 9.156 16.828 1 37.44 229 LEU B CA 1
ATOM 3731 C C . LEU B 1 229 ? 25.062 10.43 16.797 1 37.44 229 LEU B C 1
ATOM 3733 O O . LEU B 1 229 ? 25.188 11.078 15.758 1 37.44 229 LEU B O 1
ATOM 3737 N N . ALA B 1 230 ? 25.703 10.953 17.969 1 30.44 230 ALA B N 1
ATOM 3738 C CA . ALA B 1 230 ? 26.391 12.242 17.906 1 30.44 230 ALA B CA 1
ATOM 3739 C C . ALA B 1 230 ? 27.781 12.094 17.297 1 30.44 230 ALA B C 1
ATOM 3741 O O . ALA B 1 230 ? 28.25 13 16.609 1 30.44 230 ALA B O 1
ATOM 3742 N N . ASP B 1 231 ? 28.812 11.344 17.844 1 29.53 231 ASP B N 1
ATOM 3743 C CA . ASP B 1 231 ? 30.219 11.562 17.578 1 29.53 231 ASP B CA 1
ATOM 3744 C C . ASP B 1 231 ? 30.703 10.68 16.422 1 29.53 231 ASP B C 1
ATOM 3746 O O . ASP B 1 231 ? 30.578 9.453 16.484 1 29.53 231 ASP B O 1
ATOM 3750 N N . PRO B 1 232 ? 31 11.195 15.227 1 32.38 232 PRO B N 1
ATOM 3751 C CA . PRO B 1 232 ? 31.422 10.438 14.055 1 32.38 232 PRO B CA 1
ATOM 3752 C C . PRO B 1 232 ? 32.781 9.742 14.25 1 32.38 232 PRO B C 1
ATOM 3754 O O . PRO B 1 232 ? 33.75 10.398 14.594 1 32.38 232 PRO B O 1
ATOM 3757 N N . PRO B 1 233 ? 32.875 8.453 14.828 1 32.94 233 PRO B N 1
ATOM 3758 C CA . PRO B 1 233 ? 34.281 8.016 14.898 1 32.94 233 PRO B CA 1
ATOM 3759 C C . PRO B 1 233 ? 34.906 7.871 13.523 1 32.94 233 PRO B C 1
ATOM 3761 O O . PRO B 1 233 ? 34.219 7.781 12.516 1 32.94 233 PRO B O 1
ATOM 3764 N N . PRO B 1 234 ? 36.281 7.852 13.469 1 29.34 234 PRO B N 1
ATOM 3765 C CA . PRO B 1 234 ? 37.125 7.734 12.281 1 29.34 234 PRO B CA 1
ATOM 3766 C C . PRO B 1 234 ? 36.938 6.414 11.547 1 29.34 234 PRO B C 1
ATOM 3768 O O . PRO B 1 234 ? 36.625 5.391 12.164 1 29.34 234 PRO B O 1
ATOM 3771 N N . CYS B 1 235 ? 36.406 6.355 10.289 1 30.16 235 CYS B N 1
ATOM 3772 C CA . CYS B 1 235 ? 36 5.348 9.312 1 30.16 235 CYS B CA 1
ATOM 3773 C C . CYS B 1 235 ? 37.156 4.402 9 1 30.16 235 CYS B C 1
ATOM 3775 O O . CYS B 1 235 ? 37.781 4.48 7.93 1 30.16 235 CYS B O 1
ATOM 3777 N N . SER B 1 236 ? 37.969 3.891 9.969 1 26.36 236 SER B N 1
ATOM 3778 C CA . SER B 1 236 ? 39 3.09 9.328 1 26.36 236 SER B CA 1
ATOM 3779 C C . SER B 1 236 ? 38.406 1.835 8.688 1 26.36 236 SER B C 1
ATOM 3781 O O . SER B 1 236 ? 38.75 1.484 7.562 1 26.36 236 SER B O 1
ATOM 3783 N N . GLY B 1 237 ? 38.219 0.639 9.461 1 25.69 237 GLY B N 1
ATOM 3784 C CA . GLY B 1 237 ? 38.344 -0.736 9 1 25.69 237 GLY B CA 1
ATOM 3785 C C . GLY B 1 237 ? 37.094 -1.243 8.32 1 25.69 237 GLY B C 1
ATOM 3786 O O . GLY B 1 237 ? 36.031 -0.624 8.422 1 25.69 237 GLY B O 1
ATOM 3787 N N . ALA B 1 238 ? 37.219 -2.238 7.27 1 28.55 238 ALA B N 1
ATOM 3788 C CA . ALA B 1 238 ? 36.281 -2.99 6.457 1 28.55 238 ALA B CA 1
ATOM 3789 C C . ALA B 1 238 ? 35.188 -3.639 7.328 1 28.55 238 ALA B C 1
ATOM 3791 O O . ALA B 1 238 ? 35.5 -4.461 8.195 1 28.55 238 ALA B O 1
ATOM 3792 N N . CYS B 1 239 ? 34.156 -2.939 7.73 1 29.81 239 CYS B N 1
ATOM 3793 C CA . CYS B 1 239 ? 33.125 -3.453 8.633 1 29.81 239 CYS B CA 1
ATOM 3794 C C . CYS B 1 239 ? 32.438 -4.684 8.047 1 29.81 239 CYS B C 1
ATOM 3796 O O . CYS B 1 239 ? 32.094 -4.699 6.859 1 29.81 239 CYS B O 1
ATOM 3798 N N . PRO B 1 240 ? 32.531 -5.824 8.578 1 29.19 240 PRO B N 1
ATOM 3799 C CA . PRO B 1 240 ? 31.812 -7.012 8.109 1 29.19 240 PRO B CA 1
ATOM 3800 C C . PRO B 1 240 ? 30.312 -6.773 7.965 1 29.19 240 PRO B C 1
ATOM 3802 O O . PRO B 1 240 ? 29.734 -5.949 8.688 1 29.19 240 PRO B O 1
ATOM 3805 N N . THR B 1 241 ? 29.734 -6.895 6.762 1 33.22 241 THR B N 1
ATOM 3806 C CA . THR B 1 241 ? 28.391 -6.633 6.25 1 33.22 241 THR B CA 1
ATOM 3807 C C . THR B 1 241 ? 27.359 -7.387 7.066 1 33.22 241 THR B C 1
ATOM 3809 O O . THR B 1 241 ? 27.172 -8.594 6.887 1 33.22 241 THR B O 1
ATOM 3812 N N . PRO B 1 242 ? 27.219 -7.133 8.312 1 33.47 242 PRO B N 1
ATOM 3813 C CA . PRO B 1 242 ? 26.078 -7.859 8.875 1 33.47 242 PRO B CA 1
ATOM 3814 C C . PRO B 1 242 ? 24.734 -7.371 8.32 1 33.47 242 PRO B C 1
ATOM 3816 O O . PRO B 1 242 ? 24.625 -6.211 7.918 1 33.47 242 PRO B O 1
ATOM 3819 N N . ALA B 1 243 ? 23.797 -8.242 7.918 1 38.72 243 ALA B N 1
ATOM 3820 C CA . ALA B 1 243 ? 22.516 -8.055 7.219 1 38.72 243 ALA B CA 1
ATOM 3821 C C . ALA B 1 243 ? 21.578 -7.164 8.023 1 38.72 243 ALA B C 1
ATOM 3823 O O . ALA B 1 243 ? 20.938 -6.266 7.473 1 38.72 243 ALA B O 1
ATOM 3824 N N . VAL B 1 244 ? 21.078 -7.59 9.039 1 37.12 244 VAL B N 1
ATOM 3825 C CA . VAL B 1 244 ? 20.062 -6.906 9.852 1 37.12 244 VAL B CA 1
ATOM 3826 C C . VAL B 1 244 ? 20.609 -6.688 11.266 1 37.12 244 VAL B C 1
ATOM 3828 O O . VAL B 1 244 ? 21.141 -7.609 11.883 1 37.12 244 VAL B O 1
ATOM 3831 N N . SER B 1 245 ? 21.125 -5.523 11.688 1 32.91 245 SER B N 1
ATOM 3832 C CA . SER B 1 245 ? 21.5 -5.309 13.078 1 32.91 245 SER B CA 1
ATOM 3833 C C . SER B 1 245 ? 20.328 -4.758 13.891 1 32.91 245 SER B C 1
ATOM 3835 O O . SER B 1 245 ? 19.672 -3.805 13.477 1 32.91 245 SER B O 1
ATOM 3837 N N . THR B 1 246 ? 19.594 -5.566 14.625 1 35.03 246 THR B N 1
ATOM 3838 C CA . THR B 1 246 ? 18.656 -5.07 15.625 1 35.03 246 THR B CA 1
ATOM 3839 C C . THR B 1 246 ? 19.391 -4.289 16.719 1 35.03 246 THR B C 1
ATOM 3841 O O . THR B 1 246 ? 20.172 -4.859 17.469 1 35.03 246 THR B O 1
ATOM 3844 N N . LEU B 1 247 ? 19.938 -3.211 16.391 1 31.48 247 LEU B N 1
ATOM 3845 C CA . LEU B 1 247 ? 20.625 -2.443 17.422 1 31.48 247 LEU B CA 1
ATOM 3846 C C . LEU B 1 247 ? 19.609 -1.82 18.391 1 31.48 247 LEU B C 1
ATOM 3848 O O . LEU B 1 247 ? 18.562 -1.344 17.969 1 31.48 247 LEU B O 1
ATOM 3852 N N . PRO B 1 248 ? 19.703 -2.154 19.641 1 31.58 248 PRO B N 1
ATOM 3853 C CA . PRO B 1 248 ? 18.969 -1.371 20.641 1 31.58 248 PRO B CA 1
ATOM 3854 C C . PRO B 1 248 ? 19.25 0.127 20.531 1 31.58 248 PRO B C 1
ATOM 3856 O O . PRO B 1 248 ? 20.406 0.556 20.641 1 31.58 248 PRO B O 1
ATOM 3859 N N . LEU B 1 249 ? 18.797 0.685 19.562 1 34.53 249 LEU B N 1
ATOM 3860 C CA . LEU B 1 249 ? 18.984 2.129 19.469 1 34.53 249 LEU B CA 1
ATOM 3861 C C . LEU B 1 249 ? 18.344 2.838 20.656 1 34.53 249 LEU B C 1
ATOM 3863 O O . LEU B 1 249 ? 17.172 2.621 20.953 1 34.53 249 LEU B O 1
ATOM 3867 N N . TRP B 1 250 ? 19.188 3.188 21.688 1 30.62 250 TRP B N 1
ATOM 3868 C CA . TRP B 1 250 ? 18.703 4.031 22.781 1 30.62 250 TRP B CA 1
ATOM 3869 C C . TRP B 1 250 ? 18.359 5.43 22.281 1 30.62 250 TRP B C 1
ATOM 3871 O O . TRP B 1 250 ? 19.25 6.148 21.797 1 30.62 250 TRP B O 1
ATOM 3881 N N . VAL B 1 251 ? 17.406 5.598 21.641 1 34.72 251 VAL B N 1
ATOM 3882 C CA . VAL B 1 251 ? 16.938 6.953 21.375 1 34.72 251 VAL B CA 1
ATOM 3883 C C . VAL B 1 251 ? 16.375 7.562 22.656 1 34.72 251 VAL B C 1
ATOM 3885 O O . VAL B 1 251 ? 15.648 6.895 23.406 1 34.72 251 VAL B O 1
ATOM 3888 N N . PRO B 1 252 ? 17.062 8.547 23.172 1 30.45 252 PRO B N 1
ATOM 3889 C CA . PRO B 1 252 ? 16.406 9.211 24.297 1 30.45 252 PRO B CA 1
ATOM 3890 C C . PRO B 1 252 ? 14.914 9.445 24.047 1 30.45 252 PRO B C 1
ATOM 3892 O O . PRO B 1 252 ? 14.547 10.109 23.078 1 30.45 252 PRO B O 1
ATOM 3895 N N . LEU B 1 253 ? 14.219 8.414 24.203 1 37.5 253 LEU B N 1
ATOM 3896 C CA . LEU B 1 253 ? 12.766 8.469 24.109 1 37.5 253 LEU B CA 1
ATOM 3897 C C . LEU B 1 253 ? 12.188 9.477 25.094 1 37.5 253 LEU B C 1
ATOM 3899 O O . LEU B 1 253 ? 12.797 9.758 26.125 1 37.5 253 LEU B O 1
ATOM 3903 N N . PRO B 1 254 ? 11.328 10.266 24.766 1 33.06 254 PRO B N 1
ATOM 3904 C CA . PRO B 1 254 ? 10.656 11.016 25.828 1 33.06 254 PRO B CA 1
ATOM 3905 C C . PRO B 1 254 ? 10.398 10.172 27.078 1 33.06 254 PRO B C 1
ATOM 3907 O O . PRO B 1 254 ? 10.383 8.938 27 1 33.06 254 PRO B O 1
ATOM 3910 N N . SER B 1 255 ? 10.406 10.828 28.344 1 33.78 255 SER B N 1
ATOM 3911 C CA . SER B 1 255 ? 10.328 10.258 29.672 1 33.78 255 SER B CA 1
ATOM 3912 C C . SER B 1 255 ? 9.367 9.078 29.734 1 33.78 255 SER B C 1
ATOM 3914 O O . SER B 1 255 ? 9.531 8.172 30.547 1 33.78 255 SER B O 1
ATOM 3916 N N . ARG B 1 256 ? 8.297 9.094 29.031 1 35.09 256 ARG B N 1
ATOM 3917 C CA . ARG B 1 256 ? 7.387 7.969 29.219 1 35.09 256 ARG B CA 1
ATOM 3918 C C . ARG B 1 256 ? 7.934 6.707 28.562 1 35.09 256 ARG B C 1
ATOM 3920 O O . ARG B 1 256 ? 7.383 5.621 28.75 1 35.09 256 ARG B O 1
ATOM 3927 N N . LEU B 1 257 ? 8.836 6.832 27.688 1 34.75 257 LEU B N 1
ATOM 3928 C CA . LEU B 1 257 ? 9.305 5.652 26.969 1 34.75 257 LEU B CA 1
ATOM 3929 C C . LEU B 1 257 ? 10.547 5.07 27.625 1 34.75 257 LEU B C 1
ATOM 3931 O O . LEU B 1 257 ? 11.195 4.18 27.078 1 34.75 257 LEU B O 1
ATOM 3935 N N . LEU B 1 258 ? 11.094 5.387 28.797 1 31.17 258 LEU B N 1
ATOM 3936 C CA . LEU B 1 258 ? 12.32 4.973 29.469 1 31.17 258 LEU B CA 1
ATOM 3937 C C . LEU B 1 258 ? 12.289 3.482 29.797 1 31.17 258 LEU B C 1
ATOM 3939 O O . LEU B 1 258 ? 13.32 2.812 29.781 1 31.17 258 LEU B O 1
ATOM 3943 N N . PRO B 1 259 ? 11.164 2.922 30.375 1 32.53 259 PRO B N 1
ATOM 3944 C CA . PRO B 1 259 ? 11.336 1.605 30.984 1 32.53 259 PRO B CA 1
ATOM 3945 C C . PRO B 1 259 ? 11.648 0.509 29.969 1 32.53 259 PRO B C 1
ATOM 3947 O O . PRO B 1 259 ? 11.938 -0.627 30.359 1 32.53 259 PRO B O 1
ATOM 3950 N N . PHE B 1 260 ? 11.297 0.6 28.828 1 31.98 260 PHE B N 1
ATOM 3951 C CA . PHE B 1 260 ? 11.148 -0.623 28.047 1 31.98 260 PHE B CA 1
ATOM 3952 C C . PHE B 1 260 ? 12.508 -1.11 27.547 1 31.98 260 PHE B C 1
ATOM 3954 O O . PHE B 1 260 ? 12.578 -2.096 26.797 1 31.98 260 PHE B O 1
ATOM 3961 N N . LEU B 1 261 ? 13.508 -0.418 27.719 1 29.78 261 LEU B N 1
ATOM 3962 C CA . LEU B 1 261 ? 14.75 -0.911 27.125 1 29.78 261 LEU B CA 1
ATOM 3963 C C . LEU B 1 261 ? 15.461 -1.87 28.078 1 29.78 261 LEU B C 1
ATOM 3965 O O . LEU B 1 261 ? 16.516 -1.544 28.625 1 29.78 261 LEU B O 1
ATOM 3969 N N . SER B 1 262 ? 14.734 -2.535 28.984 1 25.66 262 SER B N 1
ATOM 3970 C CA . SER B 1 262 ? 15.609 -3.412 29.766 1 25.66 262 SER B CA 1
ATOM 3971 C C . SER B 1 262 ? 16.156 -4.547 28.891 1 25.66 262 SER B C 1
ATOM 3973 O O . SER B 1 262 ? 15.438 -5.102 28.062 1 25.66 262 SER B O 1
ATOM 3975 N N . PRO B 1 263 ? 17.453 -4.652 28.734 1 27.61 263 PRO B N 1
ATOM 3976 C CA . PRO B 1 263 ? 18.078 -5.852 28.188 1 27.61 263 PRO B CA 1
ATOM 3977 C C . PRO B 1 263 ? 17.484 -7.141 28.75 1 27.61 263 PRO B C 1
ATOM 3979 O O . PRO B 1 263 ? 17.328 -7.266 29.969 1 27.61 263 PRO B O 1
ATOM 3982 N N . ARG B 1 264 ? 16.5 -7.75 28.25 1 26.66 264 ARG B N 1
ATOM 3983 C CA . ARG B 1 264 ? 16.125 -9.039 28.828 1 26.66 264 ARG B CA 1
ATOM 3984 C C . ARG B 1 264 ? 17.344 -9.906 29.062 1 26.66 264 ARG B C 1
ATOM 3986 O O . ARG B 1 264 ? 18.125 -10.172 28.141 1 26.66 264 ARG B O 1
ATOM 3993 N N . ARG B 1 265 ? 17.797 -10.016 30.312 1 23.2 265 ARG B N 1
ATOM 3994 C CA . ARG B 1 265 ? 18.641 -11.125 30.75 1 23.2 265 ARG B CA 1
ATOM 3995 C C . ARG B 1 265 ? 18.078 -12.461 30.281 1 23.2 265 ARG B C 1
ATOM 3997 O O . ARG B 1 265 ? 16.859 -12.609 30.141 1 23.2 265 ARG B O 1
ATOM 4004 N N . ARG B 1 266 ? 18.922 -13.367 29.641 1 21.78 266 ARG B N 1
ATOM 4005 C CA . ARG B 1 266 ? 18.719 -14.797 29.422 1 21.78 266 ARG B CA 1
ATOM 4006 C C . ARG B 1 266 ? 18.031 -15.438 30.609 1 21.78 266 ARG B C 1
ATOM 4008 O O . ARG B 1 266 ? 18.547 -15.398 31.734 1 21.78 266 ARG B O 1
ATOM 4015 N N . ALA B 1 267 ? 16.641 -15.336 30.688 1 22.5 267 ALA B N 1
ATOM 4016 C CA . ALA B 1 267 ? 16.094 -16.219 31.703 1 22.5 267 ALA B CA 1
ATOM 4017 C C . ALA B 1 267 ? 16.656 -17.641 31.562 1 22.5 267 ALA B C 1
ATOM 4019 O O . ALA B 1 267 ? 16.562 -18.234 30.484 1 22.5 267 ALA B O 1
ATOM 4020 N N . THR B 1 268 ? 17.703 -17.953 32.25 1 20.5 268 THR B N 1
ATOM 4021 C CA . THR B 1 268 ? 18.234 -19.25 32.625 1 20.5 268 THR B CA 1
ATOM 4022 C C . THR B 1 268 ? 17.109 -20.172 33.125 1 20.5 268 THR B C 1
ATOM 4024 O O . THR B 1 268 ? 17.359 -21.344 33.438 1 20.5 268 THR B O 1
ATOM 4027 N N . GLY B 1 269 ? 15.719 -20.016 32.844 1 19.41 269 GLY B N 1
ATOM 4028 C CA . GLY B 1 269 ? 15.109 -21.297 33.188 1 19.41 269 GLY B CA 1
ATOM 4029 C C . GLY B 1 269 ? 15.336 -22.359 32.125 1 19.41 269 GLY B C 1
ATOM 4030 O O . GLY B 1 269 ? 15.641 -22.047 30.984 1 19.41 269 GLY B O 1
#

Organism: Pipistrellus kuhlii (NCBI:txid59472)

Foldseek 3Di:
DAWDFKAKDWDADPVRFIAMKMWIDDPLGIFIFTFDDDPDDDPQAQFADWQQPCVPPHGRHRVQLRCCLHPPLTVQRRVVRDALLPLVVSLVSLCVVQVDPRSHRNTPRNSVNVSVSSLCVNCVVVVHDSVVSVCVVVVHPDDDDDFDKAFAEADDPQEPAQALEGTAIDGQPVAPDNVRSVVQRVVVNVVVQVVCCVQQNNVQQDGTPVGHGYGNQQHQQPPDLPRDVHDRPDNDDDPDRDYYDNRLPPDVDPPVSPPRSDPPDDPPD/DAWDFKAKDWDADPVRFIAMKMWIDDPLGIFIFTFDDDPDDDPQAQFADWQQPCVPPHGRHRVQLRCCLHPPLTVQRRVVRDALLPLVVSLVSLCVVQVDPSSHSNTPRNSVNVSVSSLRVNCVVVVHDSVVSVCVVVVHPDDDDDFDKAFAEADDPQEPAQALEGTAIDGQPVAPDNVRSVVQRVVVNVVVQVVCCVQQNNVQQDGTPRGHGYGNQQHPQVPDLPRDVHDRPDNDDDPDRDYYDNRPRPDVDPPVSPPRPDPPDPPPD